Protein AF-A0A8J2AU62-F1 (afdb_monomer_lite)

Sequence (664 aa):
MSAASSRRFDARVGITEEVRNALPPIALAQTTLEFYASLVHYLVQKRDLESCPYFATPSRGTEMSTSTSSSSPSTGGAHQTRRHAQLHMFSLALVFRLWDKPHYRCGSFGEDLRVNLRNVAIPGTGVPLSIFCFSRYTAYFWLLILYPFTCLFSALAVVVTEYRLTFGAKPKNTTSTSNASSTSNSQSQKKTSQQEERRSRQKSSGRGKQQQQQQEETLAVAEEWKNAPQTWAAILRFVAERVAILYQKNLAAPDDWFSLWRLNCALATYHSYVTRSEEYKMENKWDFLVKCHENDVAITPCIGLGLLSGKKNGTRTSGESRTSSAPEAGALALDDDDDQSTSTRAAGGTPATRLYTSSRSAASTTGVVEQSRSEILSQLRMHTLVCKDANEEGGMGIHFFHNAAQGGDWILQEKLENATALTFLLPDPCPLSTFRVLTSSEGSYVSSPSGKSGAMKASSGGQSSSGEVSAEDKIQILTCVFRAGRKNAKTDHRSIFLNVNLDKSDKKNYGTITHGALNNHWYQLHGNVFSTEKEGALTSAGVFRQGFARKASGMGVHPDTNKNLVGCKIPELEEILSLSRRAHAVLCPEVPLVGWDVALVNGDVVGGQVVLGGNADEKPTPILLEANLSCNFFLGHFPRDYYLEFMRKSFVGLEAAETGKKLS

Structure (mmCIF, N/CA/C/O backbone):
data_AF-A0A8J2AU62-F1
#
_entry.id   AF-A0A8J2AU62-F1
#
loop_
_atom_site.group_PDB
_atom_site.id
_atom_site.type_symbol
_atom_site.label_atom_id
_atom_site.label_alt_id
_atom_site.label_comp_id
_atom_site.label_asym_id
_atom_site.label_entity_id
_atom_site.label_seq_id
_atom_site.pdbx_PDB_ins_code
_atom_site.Cartn_x
_atom_site.Cartn_y
_atom_site.Cartn_z
_atom_site.occupancy
_atom_site.B_iso_or_equiv
_atom_site.auth_seq_id
_atom_site.auth_comp_id
_atom_site.auth_asym_id
_atom_site.auth_atom_id
_atom_site.pdbx_PDB_model_num
ATOM 1 N N . MET A 1 1 ? 5.555 40.078 1.625 1.00 33.66 1 MET A N 1
ATOM 2 C CA . MET A 1 1 ? 5.680 38.810 0.867 1.00 33.66 1 MET A CA 1
ATOM 3 C C . MET A 1 1 ? 5.665 37.540 1.742 1.00 33.66 1 MET A C 1
ATOM 5 O O . MET A 1 1 ? 5.458 36.478 1.174 1.00 33.66 1 MET A O 1
ATOM 9 N N . SER A 1 2 ? 5.761 37.591 3.085 1.00 41.03 2 SER A N 1
ATOM 10 C CA . SER A 1 2 ? 5.753 36.376 3.941 1.00 41.03 2 SER A CA 1
ATOM 11 C C . SER A 1 2 ? 4.390 35.663 4.058 1.00 41.03 2 SER A C 1
ATOM 13 O O . SER A 1 2 ? 4.339 34.437 4.095 1.00 41.03 2 SER A O 1
ATOM 15 N N . ALA A 1 3 ? 3.270 36.395 4.016 1.00 35.81 3 ALA A N 1
ATOM 16 C CA . ALA A 1 3 ? 1.928 35.817 4.176 1.00 35.81 3 ALA A CA 1
ATOM 17 C C . ALA A 1 3 ? 1.453 34.939 2.999 1.00 35.81 3 ALA A C 1
ATOM 19 O O . ALA A 1 3 ? 0.483 34.202 3.147 1.00 35.81 3 ALA A O 1
ATOM 20 N N . ALA A 1 4 ? 2.085 35.027 1.823 1.00 34.59 4 ALA A N 1
ATOM 21 C CA . ALA A 1 4 ? 1.704 34.240 0.644 1.00 34.59 4 ALA A CA 1
ATOM 22 C C . ALA A 1 4 ? 2.423 32.879 0.579 1.00 34.59 4 ALA A C 1
ATOM 24 O O . ALA A 1 4 ? 1.854 31.921 0.060 1.00 34.59 4 ALA A O 1
ATOM 25 N N . SER A 1 5 ? 3.643 32.787 1.129 1.00 34.97 5 SER A N 1
ATOM 26 C CA . SER A 1 5 ? 4.421 31.539 1.183 1.00 34.97 5 SER A CA 1
ATOM 27 C C . SER A 1 5 ? 3.850 30.569 2.221 1.00 34.97 5 SER A C 1
ATOM 29 O O . SER A 1 5 ? 3.554 29.424 1.887 1.00 34.97 5 SER A O 1
ATOM 31 N N . SER A 1 6 ? 3.555 31.062 3.431 1.00 38.31 6 SER A N 1
ATOM 32 C CA . SER A 1 6 ? 2.916 30.274 4.499 1.00 38.31 6 SER A CA 1
ATOM 33 C C . SER A 1 6 ? 1.557 29.693 4.057 1.00 38.31 6 SER A C 1
ATOM 35 O O . SER A 1 6 ? 1.306 28.504 4.236 1.00 38.31 6 SER A O 1
ATOM 37 N N . ARG A 1 7 ? 0.744 30.448 3.296 1.00 42.09 7 ARG A N 1
ATOM 38 C CA . ARG A 1 7 ? -0.529 29.948 2.728 1.00 42.09 7 ARG A CA 1
ATOM 39 C C . ARG A 1 7 ? -0.380 28.725 1.810 1.00 42.09 7 ARG A C 1
ATOM 41 O O . ARG A 1 7 ? -1.322 27.941 1.715 1.00 42.09 7 ARG A O 1
ATOM 48 N N . ARG A 1 8 ? 0.754 28.548 1.114 1.00 41.97 8 ARG A N 1
ATOM 49 C CA . ARG A 1 8 ? 0.966 27.419 0.181 1.00 41.97 8 ARG A CA 1
ATOM 50 C C . ARG A 1 8 ? 1.360 26.119 0.879 1.00 41.97 8 ARG A C 1
ATOM 52 O O . ARG A 1 8 ? 1.030 25.055 0.358 1.00 41.97 8 ARG A O 1
ATOM 59 N N . PHE A 1 9 ? 2.066 26.197 2.004 1.00 40.25 9 PHE A N 1
ATOM 60 C CA . PHE A 1 9 ? 2.376 25.033 2.837 1.00 40.25 9 PHE A CA 1
ATOM 61 C C . PHE A 1 9 ? 1.119 24.582 3.598 1.00 40.25 9 PHE A C 1
ATOM 63 O O . PHE A 1 9 ? 0.737 23.413 3.551 1.00 40.25 9 PHE A O 1
ATOM 70 N N . ASP A 1 10 ? 0.391 25.544 4.168 1.00 43.66 10 ASP A N 1
ATOM 71 C CA . ASP A 1 10 ? -0.808 25.314 4.976 1.00 43.66 10 ASP A CA 1
ATOM 72 C C . ASP A 1 10 ? -1.971 24.673 4.208 1.00 43.66 10 ASP A C 1
ATOM 74 O O . ASP A 1 10 ? -2.640 23.771 4.717 1.00 43.66 10 ASP A O 1
ATOM 78 N N . ALA A 1 11 ? -2.199 25.102 2.960 1.00 44.97 11 ALA A N 1
ATOM 79 C CA . ALA A 1 11 ? -3.260 24.562 2.108 1.00 44.97 11 ALA A CA 1
ATOM 80 C C . ALA A 1 11 ? -3.083 23.063 1.796 1.00 44.97 11 ALA A C 1
ATOM 82 O O . ALA A 1 11 ? -4.046 22.399 1.422 1.00 44.97 11 ALA A O 1
ATOM 83 N N . ARG A 1 12 ? -1.867 22.520 1.954 1.00 44.97 12 ARG A N 1
ATOM 84 C CA . ARG A 1 12 ? -1.554 21.107 1.685 1.00 44.97 12 ARG A CA 1
ATOM 85 C C . ARG A 1 12 ? -1.645 20.217 2.907 1.00 44.97 12 ARG A C 1
ATOM 87 O O . ARG A 1 12 ? -1.965 19.041 2.773 1.00 44.97 12 ARG A O 1
ATOM 94 N N . VAL A 1 13 ? -1.341 20.764 4.081 1.00 46.31 13 VAL A N 1
ATOM 95 C CA . VAL A 1 13 ? -1.507 20.031 5.340 1.00 46.31 13 VAL A CA 1
ATOM 96 C C . VAL A 1 13 ? -2.987 20.005 5.743 1.00 46.31 13 VAL A C 1
ATOM 98 O O . VAL A 1 13 ? -3.386 19.163 6.536 1.00 46.31 13 VAL A O 1
ATOM 101 N N . GLY A 1 14 ? -3.830 20.844 5.124 1.00 51.75 14 GLY A N 1
ATOM 102 C CA . GLY A 1 14 ? -5.266 20.922 5.402 1.00 51.75 14 GLY A CA 1
ATOM 103 C C . GLY A 1 14 ? -5.534 21.373 6.832 1.00 51.75 14 GLY A C 1
ATOM 104 O O . GLY A 1 14 ? -6.452 20.875 7.480 1.00 51.75 14 GLY A O 1
ATOM 105 N N . ILE A 1 15 ? -4.695 22.292 7.315 1.00 54.19 15 ILE A N 1
ATOM 106 C CA . ILE A 1 15 ? -4.815 22.905 8.634 1.00 54.19 15 ILE A CA 1
ATOM 107 C C . ILE A 1 15 ? -6.189 23.574 8.700 1.00 54.19 15 ILE A C 1
ATOM 109 O O . ILE A 1 15 ? -6.535 24.376 7.827 1.00 54.19 15 ILE A O 1
ATOM 113 N N . THR A 1 16 ? -6.979 23.248 9.720 1.00 58.06 16 THR A N 1
ATOM 114 C CA . THR A 1 16 ? -8.206 23.996 9.998 1.00 58.06 16 THR A CA 1
ATOM 115 C C . THR A 1 16 ? -7.808 25.423 10.375 1.00 58.06 16 THR A C 1
ATOM 117 O O . THR A 1 16 ? -6.852 25.618 11.121 1.00 58.06 16 THR A O 1
ATOM 120 N N . GLU A 1 17 ? -8.503 26.450 9.874 1.00 62.81 17 GLU A N 1
ATOM 121 C CA . GLU A 1 17 ? -8.190 27.845 10.250 1.00 62.81 17 GLU A CA 1
ATOM 122 C C . GLU A 1 17 ? -8.147 28.049 11.776 1.00 62.81 17 GLU A C 1
ATOM 124 O O . GLU A 1 17 ? -7.410 28.893 12.278 1.00 62.81 17 GLU A O 1
ATOM 129 N N . GLU A 1 18 ? -8.866 27.206 12.514 1.00 61.31 18 GLU A N 1
ATOM 130 C CA . GLU A 1 18 ? -8.850 27.091 13.972 1.00 61.31 18 GLU A CA 1
ATOM 131 C C . GLU A 1 18 ? -7.447 26.827 14.544 1.00 61.31 18 GLU A C 1
ATOM 133 O O . GLU A 1 18 ? -7.018 27.546 15.444 1.00 61.31 18 GLU A O 1
ATOM 138 N N . VAL A 1 19 ? -6.689 25.869 13.993 1.00 59.75 19 VAL A N 1
ATOM 139 C CA . VAL A 1 19 ? -5.316 25.564 14.443 1.00 59.75 19 VAL A CA 1
ATOM 140 C C . VAL A 1 19 ? -4.361 26.715 14.137 1.00 59.75 19 VAL A C 1
ATOM 142 O O . VAL A 1 19 ? -3.471 27.002 14.933 1.00 59.75 19 VAL A O 1
ATOM 145 N N . ARG A 1 20 ? -4.569 27.415 13.015 1.00 61.88 20 ARG A N 1
ATOM 146 C CA . ARG A 1 20 ? -3.772 28.597 12.652 1.00 61.88 20 ARG A CA 1
ATOM 147 C C . ARG A 1 20 ? -3.997 29.758 13.625 1.00 61.88 20 ARG A C 1
ATOM 149 O O . ARG A 1 20 ? -3.065 30.499 13.922 1.00 61.88 20 ARG A O 1
ATOM 156 N N . ASN A 1 21 ? -5.233 29.936 14.083 1.00 72.50 21 ASN A N 1
ATOM 157 C CA . ASN A 1 21 ? -5.606 31.045 14.959 1.00 72.50 21 ASN A CA 1
ATOM 158 C C . ASN A 1 21 ? -5.282 30.767 16.437 1.00 72.50 21 ASN A C 1
ATOM 160 O O . ASN A 1 21 ? -5.193 31.703 17.233 1.00 72.50 21 ASN A O 1
ATOM 164 N N . ALA A 1 22 ? -5.085 29.500 16.807 1.00 73.50 22 ALA A N 1
ATOM 165 C CA . ALA A 1 22 ? -4.702 29.095 18.151 1.00 73.50 22 ALA A CA 1
ATOM 166 C C . ALA A 1 22 ? -3.207 29.329 18.432 1.00 73.50 22 ALA A C 1
ATOM 168 O O . ALA A 1 22 ? -2.349 29.259 17.552 1.00 73.50 22 ALA A O 1
ATOM 169 N N . LEU A 1 23 ? -2.865 29.553 19.705 1.00 84.75 23 LEU A N 1
ATOM 170 C CA . LEU A 1 23 ? -1.466 29.503 20.134 1.00 84.75 23 LEU A CA 1
ATOM 171 C C . LEU A 1 23 ? -0.933 28.065 19.974 1.00 84.75 23 LEU A C 1
ATOM 173 O O . LEU A 1 23 ? -1.666 27.124 20.279 1.00 84.75 23 LEU A O 1
ATOM 177 N N . PRO A 1 24 ? 0.338 27.850 19.587 1.00 86.56 24 PRO A N 1
ATOM 178 C CA . PRO A 1 24 ? 0.847 26.507 19.290 1.00 86.56 24 PRO A CA 1
ATOM 179 C C . PRO A 1 24 ? 0.650 25.454 20.395 1.00 86.56 24 PRO A C 1
ATOM 181 O O . PRO A 1 24 ? 0.273 24.329 20.068 1.00 86.56 24 PRO A O 1
ATOM 184 N N . PRO A 1 25 ? 0.821 25.771 21.699 1.00 88.19 25 PRO A N 1
ATOM 185 C CA . PRO A 1 25 ? 0.519 24.813 22.764 1.00 88.19 25 PRO A CA 1
ATOM 186 C C . PRO A 1 25 ? -0.960 24.411 22.806 1.00 88.19 25 PRO A C 1
ATOM 188 O O . PRO A 1 25 ? -1.273 23.254 23.077 1.00 88.19 25 PRO A O 1
ATOM 191 N N . ILE A 1 26 ? -1.862 25.350 22.501 1.00 88.69 26 ILE A N 1
ATOM 192 C CA . ILE A 1 26 ? -3.306 25.101 22.426 1.00 88.69 26 ILE A CA 1
ATOM 193 C C . ILE A 1 26 ? -3.599 24.194 21.231 1.00 88.69 26 ILE A C 1
ATOM 195 O O . ILE A 1 26 ? -4.277 23.191 21.402 1.00 88.69 26 ILE A O 1
ATOM 199 N N . ALA A 1 27 ? -3.023 24.472 20.059 1.00 86.81 27 ALA A N 1
ATOM 200 C CA . ALA A 1 27 ? -3.180 23.632 18.871 1.00 86.81 27 ALA A CA 1
ATOM 201 C C . ALA A 1 27 ? -2.702 22.181 19.088 1.00 86.81 27 ALA A C 1
ATOM 203 O O . ALA A 1 27 ? -3.392 21.231 18.705 1.00 86.81 27 ALA A O 1
ATOM 204 N N . LEU A 1 28 ? -1.543 21.996 19.734 1.00 91.00 28 LEU A N 1
ATOM 205 C CA . LEU A 1 28 ? -1.013 20.676 20.102 1.00 91.00 28 LEU A CA 1
ATOM 206 C C . LEU A 1 28 ? -1.954 19.936 21.061 1.00 91.00 28 LEU A C 1
ATOM 208 O O . LEU A 1 28 ? -2.262 18.760 20.846 1.00 91.00 28 LEU A O 1
ATOM 212 N N . ALA A 1 29 ? -2.422 20.622 22.108 1.00 93.31 29 ALA A N 1
ATOM 213 C CA . ALA A 1 29 ? -3.350 20.055 23.080 1.00 93.31 29 ALA A CA 1
ATOM 214 C C . ALA A 1 29 ? -4.685 19.684 22.422 1.00 93.31 29 ALA A C 1
ATOM 216 O O . ALA A 1 29 ? -5.168 18.574 22.615 1.00 93.31 29 ALA A O 1
ATOM 217 N N . GLN A 1 30 ? -5.236 20.567 21.592 1.00 90.94 30 GLN A N 1
ATOM 218 C CA . GLN A 1 30 ? -6.506 20.372 20.897 1.00 90.94 30 GLN A CA 1
ATOM 219 C C . GLN A 1 30 ? -6.442 19.182 19.933 1.00 90.94 3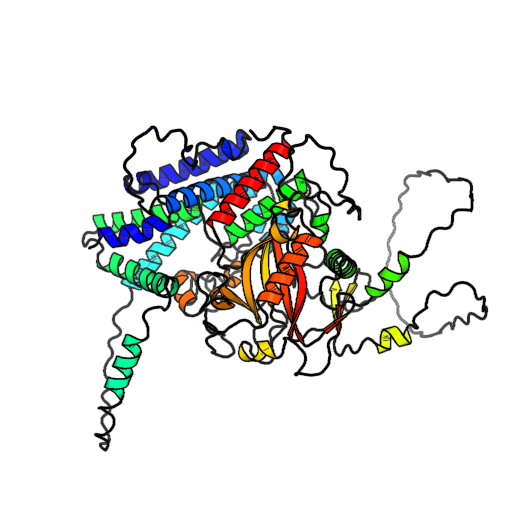0 GLN A C 1
ATOM 221 O O . GLN A 1 30 ? -7.275 18.287 20.020 1.00 90.94 30 GLN A O 1
ATOM 226 N N . THR A 1 31 ? -5.383 19.087 19.124 1.00 91.25 31 THR A N 1
ATOM 227 C CA . THR A 1 31 ? -5.125 17.923 18.256 1.00 91.25 31 THR A CA 1
ATOM 228 C C . THR A 1 31 ? -5.048 16.622 19.062 1.00 91.25 31 THR A C 1
ATOM 230 O O . THR A 1 31 ? -5.617 15.603 18.678 1.00 91.25 31 THR A O 1
ATOM 233 N N . THR A 1 32 ? -4.344 16.646 20.196 1.00 95.38 32 THR A N 1
ATOM 234 C CA . THR A 1 32 ? -4.181 15.471 21.066 1.00 95.38 32 THR A CA 1
ATOM 235 C C . THR A 1 32 ? -5.508 15.061 21.710 1.00 95.38 32 THR A C 1
ATOM 237 O O . THR A 1 32 ? -5.815 13.874 21.807 1.00 95.38 32 THR A O 1
ATOM 240 N N . LEU A 1 33 ? -6.317 16.036 22.129 1.00 95.38 33 LEU A N 1
ATOM 241 C CA . LEU A 1 33 ? -7.649 15.800 22.679 1.00 95.38 33 LEU A CA 1
ATOM 242 C C . LEU A 1 33 ? -8.589 15.214 21.624 1.00 95.38 33 LEU A C 1
ATOM 244 O O . LEU A 1 33 ? -9.264 14.235 21.918 1.00 95.38 33 LEU A O 1
ATOM 248 N N . GLU A 1 34 ? -8.601 15.747 20.401 1.00 94.31 34 GLU A N 1
ATOM 249 C CA . GLU A 1 34 ? -9.397 15.203 19.292 1.00 94.31 34 GLU A CA 1
ATOM 250 C C . GLU A 1 34 ? -8.967 13.777 18.925 1.00 94.31 34 GLU A C 1
ATOM 252 O O . GLU A 1 34 ? -9.819 12.911 18.721 1.00 94.31 34 GLU A O 1
ATOM 257 N N . PHE A 1 35 ? -7.657 13.502 18.918 1.00 95.94 35 PHE A N 1
ATOM 258 C CA . PHE A 1 35 ? -7.115 12.155 18.744 1.00 95.94 35 PHE A CA 1
ATOM 259 C C . PHE A 1 35 ? -7.700 11.188 19.784 1.00 95.94 35 PHE A C 1
ATOM 261 O O . PHE A 1 35 ? -8.355 10.213 19.414 1.00 95.94 35 PHE A O 1
ATOM 268 N N . TYR A 1 36 ? -7.560 11.477 21.081 1.00 97.31 36 TYR A N 1
ATOM 269 C CA . TYR A 1 36 ? -8.096 10.591 22.120 1.00 97.31 36 TYR A CA 1
ATOM 270 C C . TYR A 1 36 ? -9.621 10.514 22.109 1.00 97.31 36 TYR A C 1
ATOM 272 O O . TYR A 1 36 ? -10.172 9.435 22.309 1.00 97.31 36 TYR A O 1
ATOM 280 N N . ALA A 1 37 ? -10.313 11.622 21.853 1.00 95.94 37 ALA A N 1
ATOM 281 C CA . ALA A 1 37 ? -11.767 11.641 21.805 1.00 95.94 37 ALA A CA 1
ATOM 282 C C . ALA A 1 37 ? -12.304 10.777 20.651 1.00 95.94 37 ALA A C 1
ATOM 284 O O . ALA A 1 37 ? -13.249 10.011 20.848 1.00 95.94 37 ALA A O 1
ATOM 285 N N . SER A 1 38 ? -11.646 10.807 19.487 1.00 95.62 38 SER A N 1
ATOM 286 C CA . SER A 1 38 ? -11.962 9.914 18.368 1.00 95.62 38 SER A CA 1
ATOM 287 C C . SER A 1 38 ? -11.672 8.443 18.695 1.00 95.62 38 SER A C 1
ATOM 289 O O . SER A 1 38 ? -12.499 7.574 18.417 1.00 95.62 38 SER A O 1
ATOM 291 N N . LEU A 1 39 ? -10.558 8.143 19.374 1.00 95.56 39 LEU A N 1
ATOM 292 C CA . LEU A 1 39 ? -10.260 6.783 19.824 1.00 95.56 39 LEU A CA 1
ATOM 293 C C . LEU A 1 39 ? -11.294 6.277 20.831 1.00 95.56 39 LEU A C 1
ATOM 295 O O . LEU A 1 39 ? -11.734 5.139 20.715 1.00 95.56 39 LEU A O 1
ATOM 299 N N . VAL A 1 40 ? -11.726 7.104 21.785 1.00 96.00 40 VAL A N 1
ATOM 300 C CA . VAL A 1 40 ? -12.793 6.754 22.737 1.00 96.00 40 VAL A CA 1
ATOM 301 C C . VAL A 1 40 ? -14.111 6.496 22.003 1.00 96.00 40 VAL A C 1
ATOM 303 O O . VAL A 1 40 ? -14.786 5.506 22.298 1.00 96.00 40 VAL A O 1
ATOM 306 N N . HIS A 1 41 ? -14.465 7.329 21.020 1.00 94.62 41 HIS A N 1
ATOM 307 C CA . HIS A 1 41 ? -15.659 7.146 20.186 1.00 94.62 41 HIS A CA 1
ATOM 308 C C . HIS A 1 41 ? -15.674 5.769 19.504 1.00 94.62 41 HIS A C 1
ATOM 310 O O . HIS A 1 41 ? -16.656 5.033 19.606 1.00 94.62 41 HIS A O 1
ATOM 316 N N . TYR A 1 42 ? -14.567 5.363 18.883 1.00 94.81 42 TYR A N 1
ATOM 317 C CA . TYR A 1 42 ? -14.509 4.084 18.171 1.00 94.81 42 TYR A CA 1
ATOM 318 C C . TYR A 1 42 ? -14.263 2.874 19.085 1.00 94.81 42 TYR A C 1
ATOM 320 O O . TYR A 1 42 ? -14.954 1.864 18.971 1.00 94.81 42 TYR A O 1
ATOM 328 N N . LEU A 1 43 ? -13.295 2.946 20.004 1.00 91.88 43 LEU A N 1
ATOM 329 C CA . LEU A 1 43 ? -12.880 1.807 20.835 1.00 91.88 43 LEU A CA 1
ATOM 330 C C . LEU A 1 43 ? -13.838 1.537 21.996 1.00 91.88 43 LEU A C 1
ATOM 332 O O . LEU A 1 43 ? -14.122 0.379 22.301 1.00 91.88 43 LEU A O 1
ATOM 336 N N . VAL A 1 44 ? -14.318 2.594 22.659 1.00 90.38 44 VAL A N 1
ATOM 337 C CA . VAL A 1 44 ? -15.123 2.470 23.884 1.00 90.38 44 VAL A CA 1
ATOM 338 C C . VAL A 1 44 ? -16.607 2.503 23.552 1.00 90.38 44 VAL A C 1
ATOM 340 O O . VAL A 1 44 ? -17.348 1.623 23.983 1.00 90.38 44 VAL A O 1
ATOM 343 N N . GLN A 1 45 ? -17.045 3.480 22.752 1.00 87.38 45 GLN A N 1
ATOM 344 C CA . GLN A 1 45 ? -18.465 3.608 22.407 1.00 87.38 45 GLN A CA 1
ATOM 345 C C . GLN A 1 45 ? -18.890 2.677 21.263 1.00 87.38 45 GLN A C 1
ATOM 347 O O . GLN A 1 45 ? -20.090 2.503 21.054 1.00 87.38 45 GLN A O 1
ATOM 352 N N . LYS A 1 46 ? -17.930 2.065 20.547 1.00 85.81 46 LYS A N 1
ATOM 353 C CA . LYS A 1 46 ? -18.166 1.148 19.414 1.00 85.81 46 LYS A CA 1
ATOM 354 C C . LYS A 1 46 ? -19.079 1.753 18.344 1.00 85.81 46 LYS A C 1
ATOM 356 O O . LYS A 1 46 ? -19.948 1.073 17.799 1.00 85.81 46 LYS A O 1
ATOM 361 N N . ARG A 1 47 ? -18.910 3.050 18.094 1.00 87.88 47 ARG A N 1
ATOM 362 C CA . ARG A 1 47 ? -19.687 3.789 17.101 1.00 87.88 47 ARG A CA 1
ATOM 363 C C . ARG A 1 47 ? -19.077 3.664 15.708 1.00 87.88 47 ARG A C 1
ATOM 365 O O . ARG A 1 47 ? -17.908 3.311 15.571 1.00 87.88 47 ARG A O 1
ATOM 372 N N . ASP A 1 48 ? -19.909 3.931 14.708 1.00 91.19 48 ASP A N 1
ATOM 373 C CA . ASP A 1 48 ? -19.547 3.828 13.295 1.00 91.19 48 ASP A CA 1
ATOM 374 C C . ASP A 1 48 ? -18.674 4.999 12.815 1.00 91.19 48 ASP A C 1
ATOM 376 O O . ASP A 1 48 ? -18.570 6.038 13.484 1.00 91.19 48 ASP A O 1
ATOM 380 N N . LEU A 1 49 ? -18.033 4.816 11.655 1.00 93.12 49 LEU A N 1
ATOM 381 C CA . LEU A 1 49 ? -17.156 5.802 11.022 1.00 93.12 49 LEU A CA 1
ATOM 382 C C . LEU A 1 49 ? -17.857 7.158 10.852 1.00 93.12 49 LEU A C 1
ATOM 384 O O . LEU A 1 49 ? -17.282 8.194 11.188 1.00 93.12 49 LEU A O 1
ATOM 388 N N . GLU A 1 50 ? -19.092 7.165 10.344 1.00 91.12 50 GLU A N 1
ATOM 389 C CA . GLU A 1 50 ? -19.809 8.394 9.971 1.00 91.12 50 GLU A CA 1
ATOM 390 C C . GLU A 1 50 ? -20.350 9.185 11.166 1.00 91.12 50 GLU A C 1
ATOM 392 O O . GLU A 1 50 ? -20.450 10.408 11.079 1.00 91.12 50 GLU A O 1
ATOM 397 N N . SER A 1 51 ? -20.641 8.541 12.299 1.00 91.44 51 SER A N 1
ATOM 398 C CA . SER A 1 51 ? -21.119 9.247 13.496 1.00 91.44 51 SER A CA 1
ATOM 399 C C . SER A 1 51 ? -20.023 9.959 14.290 1.00 91.44 51 SER A C 1
ATOM 401 O O . SER A 1 51 ? -20.343 10.643 15.265 1.00 91.44 51 SER A O 1
ATOM 403 N N . CYS A 1 52 ? -18.744 9.796 13.935 1.00 90.69 52 CYS A N 1
ATOM 404 C CA . CYS A 1 52 ? -17.647 10.460 14.635 1.00 90.69 52 CYS A CA 1
ATOM 405 C C . CYS A 1 52 ? -17.693 11.976 14.402 1.00 90.69 52 CYS A C 1
ATOM 407 O O . CYS A 1 52 ? -17.481 12.414 13.273 1.00 90.69 52 CYS A O 1
ATOM 409 N N . PRO A 1 53 ? -17.910 12.801 15.448 1.00 89.69 53 PRO A N 1
ATOM 410 C CA . PRO A 1 53 ? -17.960 14.254 15.288 1.00 89.69 53 PRO A CA 1
ATOM 411 C C . PRO A 1 53 ? -16.564 14.861 15.084 1.00 89.69 53 PRO A C 1
ATOM 413 O O . PRO A 1 53 ? -16.429 15.977 14.587 1.00 89.69 53 PRO A O 1
ATOM 416 N N . TYR A 1 54 ? -15.514 14.133 15.470 1.00 88.25 54 TYR A N 1
ATOM 417 C CA . TYR A 1 54 ? -14.128 14.575 15.366 1.00 88.25 54 TYR A CA 1
ATOM 418 C C . TYR A 1 54 ? -13.615 14.376 13.947 1.00 88.25 54 TYR A C 1
ATOM 420 O O . TYR A 1 54 ? -13.823 13.320 13.346 1.00 88.25 54 TYR A O 1
ATOM 428 N N . PHE A 1 55 ? -12.941 15.398 13.418 1.00 83.69 55 PHE A N 1
ATOM 429 C CA . PHE A 1 55 ? -12.443 15.435 12.040 1.00 83.69 55 PHE A CA 1
ATOM 430 C C . PHE A 1 55 ? -13.527 15.253 10.962 1.00 83.69 55 PHE A C 1
ATOM 432 O O . PHE A 1 55 ? -13.199 15.034 9.797 1.00 83.69 55 PHE A O 1
ATOM 439 N N . ALA A 1 56 ? -14.810 15.374 11.318 1.00 74.19 56 ALA A N 1
ATOM 440 C CA . ALA A 1 56 ? -15.905 15.210 10.378 1.00 74.19 56 ALA A CA 1
ATOM 441 C C . ALA A 1 56 ? -15.883 16.293 9.290 1.00 74.19 56 ALA A C 1
ATOM 443 O O . ALA A 1 56 ? -15.555 17.470 9.507 1.00 74.19 56 ALA A O 1
ATOM 444 N N . THR A 1 57 ? -16.274 15.883 8.088 1.00 69.81 57 THR A N 1
ATOM 445 C CA . THR A 1 57 ? -16.586 16.822 7.011 1.00 69.81 57 THR A CA 1
ATOM 446 C C . THR A 1 57 ? -17.912 17.496 7.375 1.00 69.81 57 THR A C 1
ATOM 448 O O . THR A 1 57 ? -18.857 16.769 7.674 1.00 69.81 57 THR A O 1
ATOM 451 N N . PRO A 1 58 ? -18.024 18.838 7.373 1.00 64.19 58 PRO A N 1
ATOM 452 C CA . PRO A 1 58 ? -19.309 19.493 7.591 1.00 64.19 58 PRO A CA 1
ATOM 453 C C . PRO A 1 58 ? -20.340 18.930 6.612 1.00 64.19 58 PRO A C 1
ATOM 455 O O . PRO A 1 58 ? -20.087 18.879 5.404 1.00 64.19 58 PRO A O 1
ATOM 458 N N . SER A 1 59 ? -21.477 18.467 7.127 1.00 57.78 59 SER A N 1
ATOM 459 C CA . SER A 1 59 ? -22.570 17.976 6.296 1.00 57.78 59 SER A CA 1
ATOM 460 C C . SER A 1 59 ? -22.993 19.089 5.342 1.00 57.78 59 SER A C 1
ATOM 462 O O . SER A 1 59 ? -23.289 20.203 5.772 1.00 57.78 59 SER A O 1
ATOM 464 N N . ARG A 1 60 ? -23.059 18.781 4.043 1.00 54.47 60 ARG A N 1
ATOM 465 C CA . ARG A 1 60 ? -23.393 19.725 2.956 1.00 54.47 60 ARG A CA 1
ATOM 466 C C . ARG A 1 60 ? -24.736 20.463 3.148 1.00 54.47 60 ARG A C 1
ATOM 468 O O . ARG A 1 60 ? -25.021 21.393 2.410 1.00 54.47 60 ARG A O 1
ATOM 475 N N . GLY A 1 61 ? -25.554 20.043 4.118 1.00 48.97 61 GLY A N 1
ATOM 476 C CA . GLY A 1 61 ? -26.848 20.632 4.469 1.00 48.97 61 GLY A CA 1
ATOM 477 C C . GLY A 1 61 ? -26.815 21.795 5.470 1.00 48.97 61 GLY A C 1
ATOM 478 O O . GLY A 1 61 ? -27.859 22.399 5.683 1.00 48.97 61 GLY A O 1
ATOM 479 N N . THR A 1 62 ? -25.667 22.135 6.070 1.00 47.81 62 THR A N 1
ATOM 480 C CA . THR A 1 62 ? -25.578 23.271 7.018 1.00 47.81 62 THR A CA 1
ATOM 481 C C . THR A 1 62 ? -25.112 24.576 6.351 1.00 47.81 62 THR A C 1
ATOM 483 O O . THR A 1 62 ? -25.157 25.636 6.970 1.00 47.81 62 THR A O 1
ATOM 486 N N . GLU A 1 63 ? -24.719 24.545 5.072 1.00 46.50 63 GLU A N 1
ATOM 487 C CA . GLU A 1 63 ? -24.477 25.758 4.277 1.00 46.50 63 GLU A CA 1
ATOM 488 C C . GLU A 1 63 ? -25.814 26.326 3.777 1.00 46.50 63 GLU A C 1
ATOM 490 O O . GLU A 1 63 ? -26.216 26.172 2.623 1.00 46.50 63 GLU A O 1
ATOM 495 N N . MET A 1 64 ? -26.544 26.966 4.690 1.00 43.38 64 MET A N 1
ATOM 496 C CA . MET A 1 64 ? -27.755 27.710 4.369 1.00 43.38 64 MET A CA 1
ATOM 497 C C . MET A 1 64 ? -27.380 28.950 3.539 1.00 43.38 64 MET A C 1
ATOM 499 O O . MET A 1 64 ? -26.887 29.945 4.062 1.00 43.38 64 MET A O 1
ATOM 503 N N . SER A 1 65 ? -27.612 28.866 2.227 1.00 40.56 65 SER A N 1
ATOM 504 C CA . SER A 1 65 ? -28.031 29.977 1.359 1.00 40.56 65 SER A CA 1
ATOM 505 C C . SER A 1 65 ? -27.327 31.331 1.554 1.00 40.56 65 SER A C 1
ATOM 507 O O . SER A 1 65 ? -27.973 32.336 1.848 1.00 40.56 65 SER A O 1
ATOM 509 N N . THR A 1 66 ? -26.026 31.406 1.283 1.00 41.94 66 THR A N 1
ATOM 510 C CA . THR A 1 66 ? -25.401 32.653 0.816 1.00 41.94 66 THR A CA 1
ATOM 511 C C . THR A 1 66 ? -24.804 32.407 -0.562 1.00 41.94 66 THR A C 1
ATOM 513 O O . THR A 1 66 ? -23.647 32.048 -0.747 1.00 41.94 66 THR A O 1
ATOM 516 N N . SER A 1 67 ? -25.663 32.549 -1.571 1.00 40.09 67 SER A N 1
ATOM 517 C CA . SER A 1 67 ? -25.298 32.498 -2.980 1.00 40.09 67 SER A CA 1
ATOM 518 C C . SER A 1 67 ? -24.428 33.703 -3.346 1.00 40.09 67 SER A C 1
ATOM 520 O O . SER A 1 67 ? -24.927 34.722 -3.822 1.00 40.09 67 SER A O 1
ATOM 522 N N . THR A 1 68 ? -23.120 33.589 -3.156 1.00 41.34 68 THR A N 1
ATOM 523 C CA . THR A 1 68 ? -22.139 34.407 -3.870 1.00 41.34 68 THR A CA 1
ATOM 524 C C . THR A 1 68 ? -21.224 33.482 -4.654 1.00 41.34 68 THR A C 1
ATOM 526 O O . THR A 1 68 ? -20.371 32.776 -4.126 1.00 41.34 68 THR A O 1
ATOM 529 N N . SER A 1 69 ? -21.456 33.465 -5.963 1.00 40.75 69 SER A N 1
ATOM 530 C CA . SER A 1 69 ? -20.696 32.734 -6.967 1.00 40.75 69 SER A CA 1
ATOM 531 C C . SER A 1 69 ? -19.265 33.273 -7.065 1.00 40.75 69 SER A C 1
ATOM 533 O O . SER A 1 69 ? -18.961 34.115 -7.909 1.00 40.75 69 SER A O 1
ATOM 535 N N . SER A 1 70 ? -18.368 32.790 -6.213 1.00 38.91 70 SER A N 1
ATOM 536 C CA . SER A 1 70 ? -16.929 32.865 -6.455 1.00 38.91 70 SER A CA 1
ATOM 537 C C . SER A 1 70 ? -16.315 31.490 -6.201 1.00 38.91 70 SER A C 1
ATOM 539 O O . SER A 1 70 ? -16.100 31.044 -5.076 1.00 38.91 70 SER A O 1
ATOM 541 N N . SER A 1 71 ? -16.070 30.772 -7.296 1.00 38.50 71 SER A N 1
ATOM 542 C CA . SER A 1 71 ? -15.372 29.490 -7.317 1.00 38.50 71 SER A CA 1
ATOM 543 C C . SER A 1 71 ? -13.933 29.683 -6.832 1.00 38.50 71 SER A C 1
ATOM 545 O O . SER A 1 71 ? -13.023 29.939 -7.621 1.00 38.50 71 SER A O 1
ATOM 547 N N . SER A 1 72 ? -13.742 29.598 -5.519 1.00 40.59 72 SER A N 1
ATOM 548 C CA . SER A 1 72 ? -12.439 29.632 -4.865 1.00 40.59 72 SER A CA 1
ATOM 549 C C . SER A 1 72 ? -11.891 28.198 -4.798 1.00 40.59 72 SER A C 1
ATOM 551 O O . SER A 1 72 ? -12.480 27.366 -4.112 1.00 40.59 72 SER A O 1
ATOM 553 N N . PRO A 1 73 ? -10.777 27.863 -5.475 1.00 44.62 73 PRO A N 1
ATOM 554 C CA . PRO A 1 73 ? -10.262 26.490 -5.564 1.00 44.62 73 PRO A CA 1
ATOM 555 C C . PRO A 1 73 ? -9.614 25.940 -4.271 1.00 44.62 73 PRO A C 1
ATOM 557 O O . PRO A 1 73 ? -8.920 24.929 -4.318 1.00 44.62 73 PRO A O 1
ATOM 560 N N . SER A 1 74 ? -9.803 26.577 -3.109 1.00 49.88 74 SER A N 1
ATOM 561 C CA . SER A 1 74 ? -9.077 26.259 -1.867 1.00 49.88 74 SER A CA 1
ATOM 562 C C . SER A 1 74 ? -9.797 25.322 -0.889 1.00 49.88 74 SER A C 1
ATOM 564 O O . SER A 1 74 ? -9.162 24.852 0.052 1.00 49.88 74 SER A O 1
ATOM 566 N N . THR A 1 75 ? -11.086 25.022 -1.069 1.00 55.28 75 THR A N 1
ATOM 567 C CA . THR A 1 75 ? -11.861 24.218 -0.097 1.00 55.28 75 THR A CA 1
ATOM 568 C C . THR A 1 75 ? -11.602 22.711 -0.196 1.00 55.28 75 THR A C 1
ATOM 570 O O . THR A 1 75 ? -11.708 22.002 0.804 1.00 55.28 75 THR A O 1
ATOM 573 N N . GLY A 1 76 ? -11.183 22.207 -1.363 1.00 64.00 76 GLY A N 1
ATOM 574 C CA . GLY A 1 76 ? -10.971 20.769 -1.586 1.00 64.00 76 GLY A CA 1
ATOM 575 C C . GLY A 1 76 ? -9.907 20.138 -0.676 1.00 64.00 76 GLY A C 1
ATOM 576 O O . GLY A 1 76 ? -10.113 19.042 -0.157 1.00 64.00 76 GLY A O 1
ATOM 577 N N . GLY A 1 77 ? -8.803 20.848 -0.412 1.00 71.94 77 GLY A N 1
ATOM 578 C CA . GLY A 1 77 ? -7.687 20.320 0.386 1.00 71.94 77 GLY A CA 1
ATOM 579 C C . GLY A 1 77 ? -8.037 20.078 1.858 1.00 71.94 77 GLY A C 1
ATOM 580 O O . GLY A 1 77 ? -7.684 19.042 2.419 1.00 71.94 77 GLY A O 1
ATOM 581 N N . ALA A 1 78 ? -8.790 20.990 2.481 1.00 74.12 78 ALA A N 1
ATOM 582 C CA . ALA A 1 78 ? -9.199 20.848 3.880 1.00 74.12 78 ALA A CA 1
ATOM 583 C C . ALA A 1 78 ? -10.171 19.671 4.079 1.00 74.12 78 ALA A C 1
ATOM 585 O O . ALA A 1 78 ? -10.031 18.900 5.031 1.00 74.12 78 ALA A O 1
ATOM 586 N N . HIS A 1 79 ? -11.119 19.488 3.152 1.00 80.69 79 HIS A N 1
ATOM 587 C CA . HIS A 1 79 ? -12.025 18.337 3.168 1.00 80.69 79 HIS A CA 1
ATOM 588 C C . HIS A 1 79 ? -11.272 17.010 3.009 1.00 80.69 79 HIS A C 1
ATOM 590 O O . HIS A 1 79 ? -11.563 16.055 3.731 1.00 80.69 79 HIS A O 1
ATOM 596 N N . GLN A 1 80 ? -10.277 16.957 2.117 1.00 82.75 80 GLN A N 1
ATOM 597 C CA . GLN A 1 80 ? -9.438 15.772 1.933 1.00 82.75 80 GLN A CA 1
ATOM 598 C C . GLN A 1 80 ? -8.694 15.398 3.226 1.00 82.75 80 GLN A C 1
ATOM 600 O O . GLN A 1 80 ? -8.738 14.238 3.639 1.00 82.75 80 GLN A O 1
ATOM 605 N N . THR A 1 81 ? -8.044 16.361 3.890 1.00 84.31 81 THR A N 1
ATOM 606 C CA . THR A 1 81 ? -7.311 16.110 5.144 1.00 84.31 81 THR A CA 1
ATOM 607 C C . THR A 1 81 ? -8.231 15.625 6.258 1.00 84.31 81 THR A C 1
ATOM 609 O O . THR A 1 81 ? -7.888 14.671 6.952 1.00 84.31 81 THR A O 1
ATOM 612 N N . ARG A 1 82 ? -9.410 16.234 6.421 1.00 87.06 82 ARG A N 1
ATOM 613 C CA . ARG A 1 82 ? -10.389 15.819 7.438 1.00 87.06 82 ARG A CA 1
ATOM 614 C C . ARG A 1 82 ? -10.863 14.381 7.225 1.00 87.06 82 ARG A C 1
ATOM 616 O O . ARG A 1 82 ? -10.784 13.568 8.143 1.00 87.06 82 ARG A O 1
ATOM 623 N N . ARG A 1 83 ? -11.236 14.031 5.988 1.00 90.44 83 ARG A N 1
ATOM 624 C CA . ARG A 1 83 ? -11.589 12.649 5.619 1.00 90.44 83 ARG A CA 1
ATOM 625 C C . ARG A 1 83 ? -10.440 11.685 5.902 1.00 90.44 83 ARG A C 1
ATOM 627 O O . ARG A 1 83 ? -10.662 10.604 6.440 1.00 90.44 83 ARG A O 1
ATOM 634 N N . HIS A 1 84 ? -9.215 12.076 5.558 1.00 92.44 84 HIS A N 1
ATOM 635 C CA . HIS A 1 84 ? -8.039 11.265 5.839 1.00 92.44 84 HIS A CA 1
ATOM 636 C C . HIS A 1 84 ? -7.865 11.020 7.339 1.00 92.44 84 HIS A C 1
ATOM 638 O O . HIS A 1 84 ? -7.647 9.877 7.735 1.00 92.44 84 HIS A O 1
ATOM 644 N N . ALA A 1 85 ? -8.026 12.058 8.163 1.00 93.19 85 ALA A N 1
ATOM 645 C CA . ALA A 1 85 ? -7.913 11.929 9.606 1.00 93.19 85 ALA A CA 1
ATOM 646 C C . ALA A 1 85 ? -8.968 10.995 10.196 1.00 93.19 85 ALA A C 1
ATOM 648 O O . ALA A 1 85 ? -8.644 10.099 10.973 1.00 93.19 85 ALA A O 1
ATOM 649 N N . GLN A 1 86 ? -10.217 11.135 9.757 1.00 93.94 86 GLN A N 1
ATOM 650 C CA . GLN A 1 86 ? -11.313 10.274 10.191 1.00 93.94 86 GLN A CA 1
ATOM 651 C C . GLN A 1 86 ? -11.046 8.794 9.858 1.00 93.94 86 GLN A C 1
ATOM 653 O O . GLN A 1 86 ? -11.164 7.936 10.731 1.00 93.94 86 GLN A O 1
ATOM 658 N N . LEU A 1 87 ? -10.607 8.496 8.628 1.00 96.06 87 LEU A N 1
ATOM 659 C CA . LEU A 1 87 ? -10.236 7.141 8.192 1.00 96.06 87 LEU A CA 1
ATOM 660 C C . LEU A 1 87 ? -9.026 6.591 8.946 1.00 96.06 87 LEU A C 1
ATOM 662 O O . LEU A 1 87 ? -8.980 5.409 9.302 1.00 96.06 87 LEU A O 1
ATOM 666 N N . HIS A 1 88 ? -8.031 7.441 9.189 1.00 95.62 88 HIS A N 1
ATOM 667 C CA . HIS A 1 88 ? -6.839 7.063 9.927 1.00 95.62 88 HIS A CA 1
ATOM 668 C C . HIS A 1 88 ? -7.195 6.682 11.372 1.00 95.62 88 HIS A C 1
ATOM 670 O O . HIS A 1 88 ? -6.846 5.582 11.801 1.00 95.62 88 HIS A O 1
ATOM 676 N N . MET A 1 89 ? -7.972 7.513 12.076 1.00 96.38 89 MET A N 1
ATOM 677 C CA . MET A 1 89 ? -8.447 7.239 13.439 1.00 96.38 89 MET A CA 1
ATOM 678 C C . MET A 1 89 ? -9.320 5.986 13.512 1.00 96.38 89 MET A C 1
ATOM 680 O O . MET A 1 89 ? -9.084 5.112 14.349 1.00 96.38 89 MET A O 1
ATOM 684 N N . PHE A 1 90 ? -10.289 5.858 12.602 1.00 97.31 90 PHE A N 1
ATOM 685 C CA . PHE A 1 90 ? -11.164 4.690 12.550 1.00 97.31 90 PHE A CA 1
ATOM 686 C C . PHE A 1 90 ? -10.369 3.404 12.354 1.00 97.31 90 PHE A C 1
ATOM 688 O O . PHE A 1 90 ? -10.527 2.445 13.103 1.00 97.31 90 PHE A O 1
ATOM 695 N N . SER A 1 91 ? -9.451 3.391 11.389 1.00 96.81 91 SER A N 1
ATOM 696 C CA . SER A 1 91 ? -8.641 2.206 11.124 1.00 96.81 91 SER A CA 1
ATOM 697 C C . SER A 1 91 ? -7.672 1.875 12.268 1.00 96.81 91 SER A C 1
ATOM 699 O O . SER A 1 91 ? -7.362 0.701 12.448 1.00 96.81 91 SER A O 1
ATOM 701 N N . LEU A 1 92 ? -7.181 2.855 13.045 1.00 96.62 92 LEU A N 1
ATOM 702 C CA . LEU A 1 92 ? -6.388 2.583 14.256 1.00 96.62 92 LEU A CA 1
ATOM 703 C C . LEU A 1 92 ? -7.227 1.856 15.307 1.00 96.62 92 LEU A C 1
ATOM 705 O O . LEU A 1 92 ? -6.768 0.874 15.884 1.00 96.62 92 LEU A O 1
ATOM 709 N N . ALA A 1 93 ? -8.467 2.294 15.524 1.00 97.06 93 ALA A N 1
ATOM 710 C CA . ALA A 1 93 ? -9.386 1.624 16.438 1.00 97.06 93 ALA A CA 1
ATOM 711 C C . ALA A 1 93 ? -9.808 0.235 15.926 1.00 97.06 93 ALA A C 1
ATOM 713 O O . ALA A 1 93 ? -9.868 -0.736 16.687 1.00 97.06 93 ALA A O 1
ATOM 714 N N . LEU A 1 94 ? -10.039 0.124 14.616 1.00 96.62 94 LEU A N 1
ATOM 715 C CA . LEU A 1 94 ? -10.441 -1.105 13.940 1.00 96.62 94 LEU A CA 1
ATOM 716 C C . LEU A 1 94 ? -9.435 -2.240 14.150 1.00 96.62 94 LEU A C 1
ATOM 718 O O . LEU A 1 94 ? -9.847 -3.387 14.316 1.00 96.62 94 LEU A O 1
ATOM 722 N N . VAL A 1 95 ? -8.137 -1.925 14.228 1.00 95.88 95 VAL A N 1
ATOM 723 C CA . VAL A 1 95 ? -7.090 -2.912 14.526 1.00 95.88 95 VAL A CA 1
ATOM 724 C C . VAL A 1 95 ? -7.393 -3.694 15.804 1.00 95.88 95 VAL A C 1
ATOM 726 O O . VAL A 1 95 ? -7.299 -4.920 15.822 1.00 95.88 95 VAL A O 1
ATOM 729 N N . PHE A 1 96 ? -7.826 -3.010 16.860 1.00 96.50 96 PHE A N 1
ATOM 730 C CA . PHE A 1 96 ? -8.137 -3.648 18.138 1.00 96.50 96 PHE A CA 1
ATOM 731 C C . PHE A 1 96 ? -9.460 -4.409 18.102 1.00 96.50 96 PHE A C 1
ATOM 733 O O . PHE A 1 96 ? -9.580 -5.449 18.749 1.00 96.50 96 PHE A O 1
ATOM 740 N N . ARG A 1 97 ? -10.437 -3.935 17.317 1.00 95.56 97 ARG A N 1
ATOM 741 C CA . ARG A 1 97 ? -11.703 -4.648 17.091 1.00 95.56 97 ARG A CA 1
ATOM 742 C C . ARG A 1 97 ? -11.481 -5.978 16.364 1.00 95.56 97 ARG A C 1
ATOM 744 O O . ARG A 1 97 ? -12.145 -6.964 16.683 1.00 95.56 97 ARG A O 1
ATOM 751 N N . LEU A 1 98 ? -10.540 -6.005 15.421 1.00 96.56 98 LEU A N 1
ATOM 752 C CA . LEU A 1 98 ? -10.215 -7.175 14.601 1.00 96.56 98 LEU A CA 1
ATOM 753 C C . LEU A 1 98 ? -9.138 -8.080 15.205 1.00 96.56 98 LEU A C 1
ATOM 755 O O . LEU A 1 98 ? -8.926 -9.170 14.695 1.00 96.56 98 LEU A O 1
ATOM 759 N N . TRP A 1 99 ? -8.485 -7.671 16.291 1.00 97.31 99 TRP A N 1
ATOM 760 C CA . TRP A 1 99 ? -7.280 -8.315 16.825 1.00 97.31 99 TRP A CA 1
ATOM 761 C C . TRP A 1 99 ? -7.375 -9.845 16.993 1.00 97.31 99 TRP A C 1
ATOM 763 O O . TRP A 1 99 ? -6.467 -10.557 16.577 1.00 97.31 99 TRP A O 1
ATOM 773 N N . ASP A 1 100 ? -8.478 -10.360 17.548 1.00 96.94 100 ASP A N 1
ATOM 774 C CA . ASP A 1 100 ? -8.701 -11.812 17.735 1.00 96.94 100 ASP A CA 1
ATOM 775 C C . ASP A 1 100 ? -9.591 -12.430 16.646 1.00 96.94 100 ASP A C 1
ATOM 777 O O . ASP A 1 100 ? -10.039 -13.570 16.763 1.00 96.94 100 ASP A O 1
ATOM 781 N N . LYS A 1 101 ? -9.932 -11.666 15.606 1.00 96.75 101 LYS A N 1
ATOM 782 C CA . LYS A 1 101 ? -10.787 -12.146 14.523 1.00 96.75 101 LYS A CA 1
ATOM 783 C C . LYS A 1 101 ? -9.961 -12.960 13.524 1.00 96.75 101 LYS A C 1
ATOM 785 O O . LYS A 1 101 ? -8.790 -12.628 13.326 1.00 96.75 101 LYS A O 1
ATOM 790 N N . PRO A 1 102 ? -10.564 -13.984 12.886 1.00 96.12 102 PRO A N 1
ATOM 791 C CA . PRO A 1 102 ? -9.897 -14.759 11.848 1.00 96.12 102 PRO A CA 1
ATOM 792 C C . PRO A 1 102 ? -9.335 -13.855 10.754 1.00 96.12 102 PRO A C 1
ATOM 794 O O . PRO A 1 102 ? -10.025 -12.939 10.301 1.00 96.12 102 PRO A O 1
ATOM 797 N N . HIS A 1 103 ? -8.103 -14.135 10.344 1.00 95.44 103 HIS A N 1
ATOM 798 C CA . HIS A 1 103 ? -7.430 -13.462 9.242 1.00 95.44 103 HIS A CA 1
ATOM 799 C C . HIS A 1 103 ? -7.306 -14.431 8.057 1.00 95.44 103 HIS A C 1
ATOM 801 O O . HIS A 1 103 ? -7.319 -15.643 8.241 1.00 95.44 103 HIS A O 1
ATOM 807 N N . TYR A 1 104 ? -7.210 -13.926 6.828 1.00 93.06 104 TYR A N 1
ATOM 808 C CA . TYR A 1 104 ? -7.178 -14.798 5.646 1.00 93.06 104 TYR A CA 1
ATOM 809 C C . TYR A 1 104 ? -5.822 -15.475 5.412 1.00 93.06 104 TYR A C 1
ATOM 811 O O . TYR A 1 104 ? -5.775 -16.519 4.773 1.00 93.06 104 TYR A O 1
ATOM 819 N N . ARG A 1 105 ? -4.725 -14.913 5.941 1.00 89.31 105 ARG A N 1
ATOM 820 C CA . ARG A 1 105 ? -3.380 -15.522 5.863 1.00 89.31 105 ARG A CA 1
ATOM 821 C C . ARG A 1 105 ? -3.028 -16.419 7.047 1.00 89.31 105 ARG A C 1
ATOM 823 O O . ARG A 1 105 ? -2.159 -17.273 6.935 1.00 89.31 105 ARG A O 1
ATOM 830 N N . CYS A 1 106 ? -3.621 -16.172 8.211 1.00 89.19 106 CYS A N 1
ATOM 831 C CA . CYS A 1 106 ? -3.197 -16.787 9.468 1.00 89.19 106 CYS A CA 1
ATOM 832 C C . CYS A 1 106 ? -4.349 -16.834 10.479 1.00 89.19 106 CYS A C 1
ATOM 834 O O . CYS A 1 106 ? -5.444 -16.347 10.218 1.00 89.19 106 CYS A O 1
ATOM 836 N N . GLY A 1 107 ? -4.107 -17.409 11.659 1.00 92.31 107 GLY A N 1
ATOM 837 C CA . GLY A 1 107 ? -5.167 -17.652 12.642 1.00 92.31 107 GLY A CA 1
ATOM 838 C C . GLY A 1 107 ? -5.921 -16.399 13.107 1.00 92.31 107 GLY A C 1
ATOM 839 O O . GLY A 1 107 ? -7.132 -16.464 13.311 1.00 92.31 107 GLY A O 1
ATOM 840 N N . SER A 1 108 ? -5.244 -15.256 13.263 1.00 96.50 108 SER A N 1
ATOM 841 C CA . SER A 1 108 ? -5.882 -14.006 13.692 1.00 96.50 108 SER A CA 1
A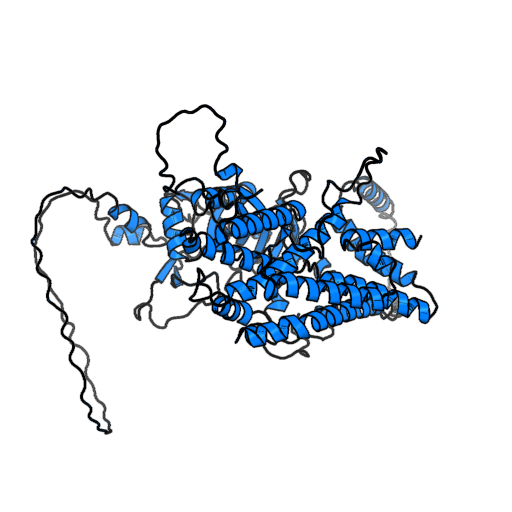TOM 842 C C . SER A 1 108 ? -5.169 -12.757 13.185 1.00 96.50 108 SER A C 1
ATOM 844 O O . SER A 1 108 ? -3.990 -12.796 12.838 1.00 96.50 108 SER A O 1
ATOM 846 N N . PHE A 1 109 ? -5.858 -11.613 13.191 1.00 95.44 109 PHE A N 1
ATOM 847 C CA . PHE A 1 109 ? -5.243 -10.359 12.748 1.00 95.44 109 PHE A CA 1
ATOM 848 C C . PHE A 1 109 ? -4.082 -9.905 13.646 1.00 95.44 109 PHE A C 1
ATOM 850 O O . PHE A 1 109 ? -3.096 -9.360 13.160 1.00 95.44 109 PHE A O 1
ATOM 857 N N . GLY A 1 110 ? -4.155 -10.156 14.956 1.00 95.69 110 GLY A N 1
ATOM 858 C CA . GLY A 1 110 ? -3.043 -9.889 15.867 1.00 95.69 110 GLY A CA 1
ATOM 859 C C . GLY A 1 110 ? -1.792 -10.702 15.516 1.00 95.69 110 GLY A C 1
ATOM 860 O O . GLY A 1 110 ? -0.681 -10.180 15.607 1.00 95.69 110 GLY A O 1
ATOM 861 N N . GLU A 1 111 ? -1.960 -11.951 15.067 1.00 94.88 111 GLU A N 1
ATOM 862 C CA . GLU A 1 111 ? -0.848 -12.765 14.564 1.00 94.88 111 GLU A CA 1
ATOM 863 C C . GLU A 1 111 ? -0.295 -12.214 13.248 1.00 94.88 111 GLU A C 1
ATOM 865 O O . GLU A 1 111 ? 0.919 -12.063 13.112 1.00 94.88 111 GLU A O 1
ATOM 870 N N . ASP A 1 112 ? -1.171 -11.819 12.319 1.00 92.50 112 ASP A N 1
ATOM 871 C CA . ASP A 1 112 ? -0.765 -11.166 11.071 1.00 92.50 112 ASP A CA 1
ATOM 872 C C . ASP A 1 112 ? 0.079 -9.910 11.346 1.00 92.50 112 ASP A C 1
ATOM 874 O O . ASP A 1 112 ? 1.167 -9.749 10.792 1.00 92.50 112 ASP A O 1
ATOM 878 N N . LEU A 1 113 ? -0.356 -9.049 12.271 1.00 92.50 113 LEU A N 1
ATOM 879 C CA . LEU A 1 113 ? 0.394 -7.853 12.656 1.00 92.50 113 LEU A CA 1
ATOM 880 C C . LEU A 1 113 ? 1.773 -8.192 13.225 1.00 92.50 113 LEU A C 1
ATOM 882 O O . LEU A 1 113 ? 2.748 -7.534 12.866 1.00 92.50 113 LEU A O 1
ATOM 886 N N . ARG A 1 114 ? 1.895 -9.222 14.071 1.00 92.94 114 ARG A N 1
ATOM 887 C CA . ARG A 1 114 ? 3.200 -9.659 14.595 1.00 92.94 114 ARG A CA 1
ATOM 888 C C . ARG A 1 114 ? 4.137 -10.103 13.478 1.00 92.94 114 ARG A C 1
ATOM 890 O O . ARG A 1 114 ? 5.296 -9.685 13.470 1.00 92.94 114 ARG A O 1
ATOM 897 N N . VAL A 1 115 ? 3.643 -10.910 12.539 1.00 88.69 115 VAL A N 1
ATOM 898 C CA . VAL A 1 115 ? 4.440 -11.434 11.423 1.00 88.69 115 VAL A CA 1
ATOM 899 C C . VAL A 1 115 ? 4.865 -10.313 10.477 1.00 88.69 115 VAL A C 1
ATOM 901 O O . VAL A 1 115 ? 6.042 -10.226 10.133 1.00 88.69 115 VAL A O 1
ATOM 904 N N . ASN A 1 116 ? 3.957 -9.412 10.105 1.00 86.06 116 ASN A N 1
ATOM 905 C CA . ASN A 1 116 ? 4.268 -8.328 9.172 1.00 86.06 116 ASN A CA 1
ATOM 906 C C . ASN A 1 116 ? 5.168 -7.253 9.793 1.00 86.06 116 ASN A C 1
ATOM 908 O O . ASN A 1 116 ? 6.083 -6.743 9.147 1.00 86.06 116 ASN A O 1
ATOM 912 N N . LEU A 1 117 ? 4.957 -6.923 11.070 1.00 88.81 117 LEU A N 1
ATOM 913 C CA . LEU A 1 117 ? 5.707 -5.869 11.754 1.00 88.81 117 LEU A CA 1
ATOM 914 C C . LEU A 1 117 ? 7.042 -6.347 12.336 1.00 88.81 117 LEU A C 1
ATOM 916 O O . LEU A 1 117 ? 7.795 -5.528 12.867 1.00 88.81 117 LEU A O 1
ATOM 920 N N . ARG A 1 118 ? 7.386 -7.639 12.215 1.00 85.69 118 ARG A N 1
ATOM 921 C CA . ARG A 1 118 ? 8.687 -8.165 12.677 1.00 85.69 118 ARG A CA 1
ATOM 922 C C . ARG A 1 118 ? 9.864 -7.569 11.918 1.00 85.69 118 ARG A C 1
ATOM 924 O O . ARG A 1 118 ? 10.940 -7.427 12.482 1.00 85.69 118 ARG A O 1
ATOM 931 N N . ASN A 1 119 ? 9.629 -7.203 10.658 1.00 78.75 119 ASN A N 1
ATOM 932 C CA . ASN A 1 119 ? 10.630 -6.643 9.759 1.00 78.75 119 ASN A CA 1
ATOM 933 C C . ASN A 1 119 ? 10.530 -5.125 9.613 1.00 78.75 119 ASN A C 1
ATOM 935 O O . ASN A 1 119 ? 11.313 -4.550 8.867 1.00 78.75 119 ASN A O 1
ATOM 939 N N . VAL A 1 120 ? 9.615 -4.473 10.335 1.00 80.00 120 VAL A N 1
ATOM 940 C CA . VAL A 1 120 ? 9.459 -3.017 10.311 1.00 80.00 120 VAL A CA 1
ATOM 941 C C . VAL A 1 120 ? 9.982 -2.450 11.622 1.00 80.00 120 VAL A C 1
ATOM 943 O O . VAL A 1 120 ? 9.444 -2.736 12.688 1.00 80.00 120 VAL A O 1
ATOM 946 N N . ALA A 1 121 ? 11.044 -1.655 11.559 1.00 77.75 121 ALA A N 1
ATOM 947 C CA . ALA A 1 121 ? 11.611 -0.996 12.725 1.00 77.75 121 ALA A CA 1
ATOM 948 C C . ALA A 1 121 ? 10.915 0.340 13.004 1.00 77.75 121 ALA A C 1
ATOM 950 O O . ALA A 1 121 ? 10.551 1.064 12.075 1.00 77.75 121 ALA A O 1
ATOM 951 N N . ILE A 1 122 ? 10.845 0.729 14.281 1.00 74.38 122 ILE A N 1
ATOM 952 C CA . ILE A 1 122 ? 10.614 2.130 14.636 1.00 74.38 122 ILE A CA 1
ATOM 953 C C . ILE A 1 122 ? 11.758 2.940 14.017 1.00 74.38 122 ILE A C 1
ATOM 955 O O . ILE A 1 122 ? 12.932 2.676 14.336 1.00 74.38 122 ILE A O 1
ATOM 959 N N . PRO A 1 123 ? 11.445 3.916 13.149 1.00 67.00 123 PRO A N 1
ATOM 960 C CA . PRO A 1 123 ? 12.456 4.638 12.400 1.00 67.00 123 PRO A CA 1
ATOM 961 C C . PRO A 1 123 ? 13.554 5.213 13.311 1.00 67.00 123 PRO A C 1
ATOM 963 O O . PRO A 1 123 ? 13.276 5.866 14.314 1.00 67.00 123 PRO A O 1
ATOM 966 N N . GLY A 1 124 ? 14.817 4.930 12.982 1.00 64.19 124 GLY A N 1
ATOM 967 C CA . GLY A 1 124 ? 15.985 5.422 13.723 1.00 64.19 124 GLY A CA 1
ATOM 968 C C . GLY A 1 124 ? 16.385 4.614 14.959 1.00 64.19 124 GLY A C 1
ATOM 969 O O . GLY A 1 124 ? 17.457 4.856 15.501 1.00 64.19 124 GLY A O 1
ATOM 970 N N . THR A 1 125 ? 15.586 3.637 15.391 1.00 70.81 125 THR A N 1
ATOM 971 C CA . THR A 1 125 ? 15.880 2.842 16.601 1.00 70.81 125 THR A CA 1
ATOM 972 C C . THR A 1 125 ? 16.365 1.424 16.289 1.00 70.81 125 THR A C 1
ATOM 974 O O . THR A 1 125 ? 17.100 0.834 17.077 1.00 70.81 125 THR A O 1
ATOM 977 N N . GLY A 1 126 ? 15.951 0.862 15.146 1.00 73.00 126 GLY A N 1
ATOM 978 C CA . GLY A 1 126 ? 16.164 -0.552 14.814 1.00 73.00 126 GLY A CA 1
ATOM 979 C C . GLY A 1 126 ? 15.328 -1.531 15.652 1.00 73.00 126 GLY A C 1
ATOM 980 O O . GLY A 1 126 ? 15.520 -2.739 15.516 1.00 73.00 126 GLY A O 1
ATOM 981 N N . VAL A 1 127 ? 14.426 -1.025 16.505 1.00 82.38 127 VAL A N 1
ATOM 982 C CA . VAL A 1 127 ? 13.508 -1.811 17.342 1.00 82.38 127 VAL A CA 1
ATOM 983 C C . VAL A 1 127 ? 12.322 -2.267 16.485 1.00 82.38 127 VAL A C 1
ATOM 985 O O . VAL A 1 127 ? 11.615 -1.402 15.965 1.00 82.38 127 VAL A O 1
ATOM 988 N N . PRO A 1 128 ? 12.075 -3.582 16.331 1.00 86.69 128 PRO A N 1
ATOM 989 C CA . PRO A 1 128 ? 10.921 -4.087 15.591 1.00 86.69 128 PRO A CA 1
ATOM 990 C C . PRO A 1 128 ? 9.590 -3.613 16.190 1.00 86.69 128 PRO A C 1
ATOM 992 O O . PRO A 1 128 ? 9.375 -3.708 17.400 1.00 86.69 128 PRO A O 1
ATOM 995 N N . LEU A 1 129 ? 8.657 -3.175 15.343 1.00 87.94 129 LEU A N 1
ATOM 996 C CA . LEU A 1 129 ? 7.300 -2.798 15.750 1.00 87.94 129 LEU A CA 1
ATOM 997 C C . LEU A 1 129 ? 6.494 -3.993 16.280 1.00 87.94 129 LEU A C 1
ATOM 999 O O . LEU A 1 129 ? 5.586 -3.807 17.094 1.00 87.94 129 LEU A O 1
ATOM 1003 N N . SER A 1 130 ? 6.848 -5.222 15.886 1.00 91.06 130 SER A N 1
ATOM 1004 C CA . SER A 1 130 ? 6.208 -6.443 16.395 1.00 91.06 130 SER A CA 1
ATOM 1005 C C . SER A 1 130 ? 6.301 -6.600 17.914 1.00 91.06 130 SER A C 1
ATOM 1007 O O . SER A 1 130 ? 5.412 -7.219 18.495 1.00 91.06 130 SER A O 1
ATOM 1009 N N . ILE A 1 131 ? 7.302 -6.001 18.575 1.00 91.56 131 ILE A N 1
ATOM 1010 C CA . ILE A 1 131 ? 7.441 -6.030 20.043 1.00 91.56 131 ILE A CA 1
ATOM 1011 C C . ILE A 1 131 ? 6.202 -5.427 20.713 1.00 91.56 131 ILE A C 1
ATOM 1013 O O . ILE A 1 131 ? 5.695 -5.962 21.698 1.00 91.56 131 ILE A O 1
ATOM 1017 N N . PHE A 1 132 ? 5.656 -4.355 20.140 1.00 92.88 132 PHE A N 1
ATOM 1018 C CA . PHE A 1 132 ? 4.442 -3.726 20.653 1.00 92.88 132 PHE A CA 1
ATOM 1019 C C . PHE A 1 132 ? 3.181 -4.504 20.275 1.00 92.88 132 PHE A C 1
ATOM 1021 O O . PHE A 1 132 ? 2.144 -4.324 20.906 1.00 92.88 132 PHE A O 1
ATOM 1028 N N . CYS A 1 133 ? 3.270 -5.426 19.317 1.00 93.88 133 CYS A N 1
ATOM 1029 C CA . CYS A 1 133 ? 2.155 -6.257 18.873 1.00 93.88 133 CYS A CA 1
ATOM 1030 C C . CYS A 1 133 ? 2.111 -7.639 19.549 1.00 93.88 133 CYS A C 1
ATOM 1032 O O . CYS A 1 133 ? 1.297 -8.480 19.172 1.00 93.88 133 CYS A O 1
ATOM 1034 N N . PHE A 1 134 ? 2.955 -7.891 20.559 1.00 93.50 134 PHE A N 1
ATOM 1035 C CA . PHE A 1 134 ? 2.961 -9.166 21.283 1.00 93.50 134 PHE A CA 1
ATOM 1036 C C . PHE A 1 134 ? 1.595 -9.474 21.913 1.00 93.50 134 PHE A C 1
ATOM 1038 O O . PHE A 1 134 ? 1.079 -10.583 21.790 1.00 93.50 134 PHE A O 1
ATOM 1045 N N . SER A 1 135 ? 0.963 -8.464 22.513 1.00 95.94 135 SER A N 1
ATOM 1046 C CA . SER A 1 135 ? -0.380 -8.551 23.080 1.00 95.94 135 SER A CA 1
ATOM 1047 C C . SER A 1 135 ? -1.223 -7.337 22.694 1.00 95.94 135 SER A C 1
ATOM 1049 O O . SER A 1 135 ? -0.703 -6.279 22.330 1.00 95.94 135 SER A O 1
ATOM 1051 N N . ARG A 1 136 ? -2.543 -7.451 22.861 1.00 95.94 136 ARG A N 1
ATOM 1052 C CA . ARG A 1 136 ? -3.451 -6.314 22.678 1.00 95.94 136 ARG A CA 1
ATOM 1053 C C . ARG A 1 136 ? -3.109 -5.152 23.627 1.00 95.94 136 ARG A C 1
ATOM 1055 O O . ARG A 1 136 ? -3.231 -3.992 23.249 1.00 95.94 136 ARG A O 1
ATOM 1062 N N . TYR A 1 137 ? -2.638 -5.445 24.842 1.00 96.38 137 TYR A N 1
ATOM 1063 C CA . TYR A 1 137 ? -2.296 -4.434 25.851 1.00 96.38 137 TYR A CA 1
ATOM 1064 C C . TYR A 1 137 ? -1.025 -3.655 25.512 1.00 96.38 137 TYR A C 1
ATOM 1066 O O . TYR A 1 137 ? -1.000 -2.434 25.648 1.00 96.38 137 TYR A O 1
ATOM 1074 N N . THR A 1 138 ? 0.012 -4.333 25.016 1.00 96.25 138 THR A N 1
ATOM 1075 C CA . THR A 1 138 ? 1.234 -3.660 24.545 1.00 96.25 138 THR A CA 1
ATOM 1076 C C . THR A 1 138 ? 0.942 -2.773 23.336 1.00 96.25 138 THR A C 1
ATOM 1078 O O . THR A 1 138 ? 1.499 -1.681 23.231 1.00 96.25 138 THR A O 1
ATOM 1081 N N . ALA A 1 139 ? 0.008 -3.191 22.475 1.00 95.38 139 ALA A N 1
ATOM 1082 C CA . ALA A 1 139 ? -0.425 -2.396 21.333 1.00 95.38 139 ALA A CA 1
ATOM 1083 C C . ALA A 1 139 ? -1.227 -1.162 21.779 1.00 95.38 139 ALA A C 1
ATOM 1085 O O . ALA A 1 139 ? -1.022 -0.075 21.240 1.00 95.38 139 ALA A O 1
ATOM 1086 N N . TYR A 1 140 ? -2.077 -1.287 22.807 1.00 96.38 140 TYR A N 1
ATOM 1087 C CA . TYR A 1 140 ? -2.749 -0.133 23.414 1.00 96.38 140 TYR A CA 1
ATOM 1088 C C . TYR A 1 140 ? -1.759 0.839 24.042 1.00 96.38 140 TYR A C 1
ATOM 1090 O O . TYR A 1 140 ? -1.879 2.039 23.825 1.00 96.38 140 TYR A O 1
ATOM 1098 N N . PHE A 1 141 ? -0.769 0.345 24.786 1.00 96.44 141 PHE A N 1
ATOM 1099 C CA . PHE A 1 141 ? 0.271 1.198 25.359 1.00 96.44 141 PHE A CA 1
ATOM 1100 C C . PHE A 1 141 ? 1.029 1.966 24.269 1.00 96.44 141 PHE A C 1
ATOM 1102 O O . PHE A 1 141 ? 1.243 3.173 24.391 1.00 96.44 141 PHE A O 1
ATOM 1109 N N . TRP A 1 142 ? 1.375 1.292 23.169 1.00 94.62 142 TRP A N 1
ATOM 1110 C CA . TRP A 1 142 ? 1.969 1.956 22.015 1.00 94.62 142 TRP A CA 1
ATOM 1111 C C . TRP A 1 142 ? 1.054 3.046 21.453 1.00 94.62 142 TRP A C 1
ATOM 1113 O O . TRP A 1 142 ? 1.480 4.190 21.353 1.00 94.62 142 TRP A O 1
ATOM 1123 N N . LEU A 1 143 ? -0.202 2.725 21.131 1.00 95.38 143 LEU A N 1
ATOM 1124 C CA . LEU A 1 143 ? -1.127 3.675 20.509 1.00 95.38 143 LEU A CA 1
ATOM 1125 C C . LEU A 1 143 ? -1.463 4.865 21.420 1.00 95.38 143 LEU A C 1
ATOM 112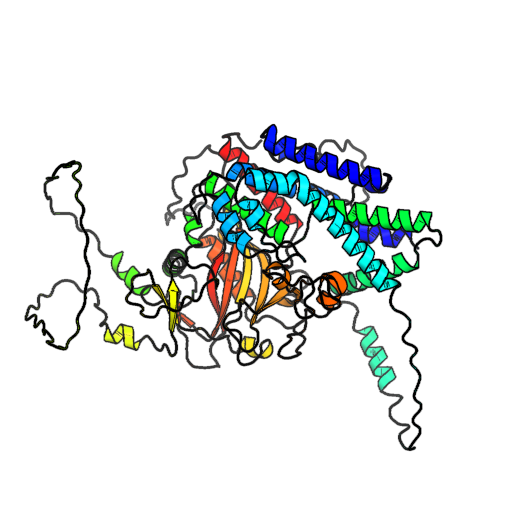7 O O . LEU A 1 143 ? -1.498 6.003 20.961 1.00 95.38 143 LEU A O 1
ATOM 1131 N N . LEU A 1 144 ? -1.749 4.602 22.693 1.00 96.12 144 LEU A N 1
ATOM 1132 C CA . LEU A 1 144 ? -2.264 5.606 23.620 1.00 96.12 144 LEU A CA 1
ATOM 1133 C C . LEU A 1 144 ? -1.164 6.447 24.254 1.00 96.12 144 LEU A C 1
ATOM 1135 O O . LEU A 1 144 ? -1.458 7.537 24.714 1.00 96.12 144 LEU A O 1
ATOM 1139 N N . ILE A 1 145 ? 0.073 5.958 24.320 1.00 95.88 145 ILE A N 1
ATOM 1140 C CA . ILE A 1 145 ? 1.164 6.677 24.982 1.00 95.88 145 ILE A CA 1
ATOM 1141 C C . ILE A 1 145 ? 2.261 6.983 23.974 1.00 95.88 145 ILE A C 1
ATOM 1143 O O . ILE A 1 145 ? 2.513 8.143 23.662 1.00 95.88 145 ILE A O 1
ATOM 1147 N N . LEU A 1 146 ? 2.913 5.952 23.438 1.00 94.12 146 LEU A N 1
ATOM 1148 C CA . LEU A 1 146 ? 4.134 6.142 22.655 1.00 94.12 146 LEU A CA 1
ATOM 1149 C C . LEU A 1 146 ? 3.874 6.829 21.311 1.00 94.12 146 LEU A C 1
ATOM 1151 O O . LEU A 1 146 ? 4.673 7.664 20.895 1.00 94.12 146 LEU A O 1
ATOM 1155 N N . TYR A 1 147 ? 2.757 6.538 20.652 1.00 93.25 147 TYR A N 1
ATOM 1156 C CA . TYR A 1 147 ? 2.477 7.029 19.311 1.00 93.25 147 TYR A CA 1
ATOM 1157 C C . TYR A 1 147 ? 2.369 8.569 19.241 1.00 93.25 147 TYR A C 1
ATOM 1159 O O . TYR A 1 147 ? 3.139 9.157 18.473 1.00 93.25 147 TYR A O 1
ATOM 1167 N N . PRO A 1 148 ? 1.575 9.265 20.084 1.00 95.94 148 PRO A N 1
ATOM 1168 C CA . PRO A 1 148 ? 1.613 10.728 20.172 1.00 95.94 148 PRO A CA 1
ATOM 1169 C C . PRO A 1 148 ? 3.020 11.289 20.426 1.00 95.94 148 PRO A C 1
ATOM 1171 O O . PRO A 1 148 ? 3.468 12.188 19.712 1.00 95.94 148 PRO A O 1
ATOM 1174 N N . PHE A 1 149 ? 3.787 10.719 21.362 1.00 94.38 149 PHE A N 1
ATOM 1175 C CA . PHE A 1 149 ? 5.157 11.186 21.616 1.00 94.38 149 PHE A CA 1
ATOM 1176 C C . PHE A 1 149 ? 6.077 11.004 20.407 1.00 94.38 149 PHE A C 1
ATOM 1178 O O . PHE A 1 149 ? 6.857 11.904 20.094 1.00 94.38 149 PHE A O 1
ATOM 1185 N N . THR A 1 150 ? 5.971 9.883 19.689 1.00 89.31 150 THR A N 1
ATOM 1186 C CA . THR A 1 150 ? 6.752 9.663 18.464 1.00 89.31 150 THR A CA 1
ATOM 1187 C C . THR A 1 150 ? 6.375 10.654 17.364 1.00 89.31 150 THR A C 1
ATOM 1189 O O . THR A 1 150 ? 7.267 11.175 16.694 1.00 89.31 150 THR A O 1
ATOM 1192 N N . CYS A 1 151 ? 5.090 11.000 17.226 1.00 89.94 151 CYS A N 1
ATOM 1193 C CA . CYS A 1 151 ? 4.629 12.016 16.279 1.00 89.94 151 CYS A CA 1
ATOM 1194 C C . CYS A 1 151 ? 5.204 13.400 16.612 1.00 89.94 151 CYS A C 1
ATOM 1196 O O . CYS A 1 151 ? 5.670 14.104 15.711 1.00 89.94 151 CYS A O 1
ATOM 1198 N N . LEU A 1 152 ? 5.222 13.770 17.899 1.00 92.75 152 LEU A N 1
ATOM 1199 C CA . LEU A 1 152 ? 5.763 15.046 18.376 1.00 92.75 152 LEU A CA 1
ATOM 1200 C C . LEU A 1 152 ? 7.281 15.118 18.201 1.00 92.75 152 LEU A C 1
ATOM 1202 O O . LEU A 1 152 ? 7.805 16.109 17.693 1.00 92.75 152 LEU A O 1
ATOM 1206 N N . PHE A 1 153 ? 7.992 14.055 18.579 1.00 89.69 153 PHE A N 1
ATOM 1207 C CA . PHE A 1 153 ? 9.437 13.966 18.398 1.00 89.69 153 PHE A CA 1
ATOM 1208 C C . PHE A 1 153 ? 9.820 14.028 16.916 1.00 89.69 153 PHE A C 1
ATOM 1210 O O . PHE A 1 153 ? 10.747 14.748 16.553 1.00 89.69 153 PHE A O 1
ATOM 1217 N N . SER A 1 154 ? 9.078 13.329 16.054 1.00 83.88 154 SER A N 1
ATOM 1218 C CA . SER A 1 154 ? 9.264 13.379 14.602 1.00 83.88 154 SER A CA 1
ATOM 1219 C C . SER A 1 154 ? 9.086 14.804 14.066 1.00 83.88 154 SER A C 1
ATOM 1221 O O . SER A 1 154 ? 9.957 15.310 13.357 1.00 83.88 154 SER A O 1
ATOM 1223 N N . ALA A 1 155 ? 8.019 15.501 14.478 1.00 86.12 155 ALA A N 1
ATOM 1224 C CA . ALA A 1 155 ? 7.778 16.894 14.101 1.00 86.12 155 ALA A CA 1
ATOM 1225 C C . ALA A 1 155 ? 8.937 17.816 14.524 1.00 86.12 155 ALA A C 1
ATOM 1227 O O . ALA A 1 155 ? 9.455 18.581 13.709 1.00 86.12 155 ALA A O 1
ATOM 1228 N N . LEU A 1 156 ? 9.400 17.698 15.772 1.00 87.75 156 LEU A N 1
ATOM 1229 C CA . LEU A 1 156 ? 10.547 18.452 16.286 1.00 87.75 156 LEU A CA 1
ATOM 1230 C C . LEU A 1 156 ? 11.829 18.158 15.501 1.00 87.75 156 LEU A C 1
ATOM 1232 O O . LEU A 1 156 ? 12.547 19.082 15.116 1.00 87.75 156 LEU A O 1
ATOM 1236 N N . ALA A 1 157 ? 12.115 16.881 15.241 1.00 82.69 157 ALA A N 1
ATOM 1237 C CA . ALA A 1 157 ? 13.309 16.456 14.523 1.00 82.69 157 ALA A CA 1
ATOM 1238 C C . ALA A 1 157 ? 13.354 17.027 13.098 1.00 82.69 157 ALA A C 1
ATOM 1240 O O . ALA A 1 157 ? 14.412 17.488 12.659 1.00 82.69 157 ALA A O 1
ATOM 1241 N N . VAL A 1 158 ? 12.214 17.054 12.399 1.00 79.69 158 VAL A N 1
ATOM 1242 C CA . VAL A 1 158 ? 12.091 17.667 11.069 1.00 79.69 158 VAL A CA 1
ATOM 1243 C C . VAL A 1 158 ? 12.377 19.167 11.136 1.00 79.69 158 VAL A C 1
ATOM 1245 O O . VAL A 1 158 ? 13.282 19.631 10.443 1.00 79.69 158 VAL A O 1
ATOM 1248 N N . VAL A 1 159 ? 11.705 19.916 12.019 1.00 83.62 159 VAL A N 1
ATOM 1249 C CA . VAL A 1 159 ? 11.883 21.379 12.134 1.00 83.62 159 VAL A CA 1
ATOM 1250 C C . VAL A 1 159 ? 13.324 21.751 12.498 1.00 83.62 159 VAL A C 1
ATOM 1252 O O . VAL A 1 159 ? 13.909 22.652 11.896 1.00 83.62 159 VAL A O 1
ATOM 1255 N N . VAL A 1 160 ? 13.944 21.027 13.436 1.00 83.81 160 VAL A N 1
ATOM 1256 C CA . VAL A 1 160 ? 15.351 21.242 13.819 1.00 83.81 160 VAL A CA 1
ATOM 1257 C C . VAL A 1 160 ? 16.295 20.952 12.652 1.00 83.81 160 VAL A C 1
ATOM 1259 O O . VAL A 1 160 ? 17.288 21.660 12.462 1.00 83.81 160 VAL A O 1
ATOM 1262 N N . THR A 1 161 ? 16.007 19.916 11.865 1.00 75.75 161 THR A N 1
ATOM 1263 C CA . THR A 1 161 ? 16.819 19.554 10.699 1.00 75.75 161 THR A CA 1
ATOM 1264 C C . THR A 1 161 ? 16.703 20.609 9.604 1.00 75.75 161 THR A C 1
ATOM 1266 O O . THR A 1 161 ? 17.731 21.054 9.097 1.00 75.75 161 THR A O 1
ATOM 1269 N N . GLU A 1 162 ? 15.494 21.085 9.296 1.00 78.62 162 GLU A N 1
ATOM 1270 C CA . GLU A 1 162 ? 15.266 22.185 8.346 1.00 78.62 162 GLU A CA 1
ATOM 1271 C C . GLU A 1 162 ? 15.998 23.468 8.764 1.00 78.62 162 GLU A C 1
ATOM 1273 O O . GLU A 1 162 ? 16.702 24.080 7.953 1.00 78.62 162 GLU A O 1
ATOM 1278 N N . TYR A 1 163 ? 15.910 23.835 10.046 1.00 81.44 163 TYR A N 1
ATOM 1279 C CA . TYR A 1 163 ? 16.623 24.986 10.596 1.00 81.44 163 TYR A CA 1
ATOM 1280 C C . TYR A 1 163 ? 18.141 24.847 10.423 1.00 81.44 163 TYR A C 1
ATOM 1282 O O . TYR A 1 163 ? 18.810 25.740 9.898 1.00 81.44 163 TYR A O 1
ATOM 1290 N N . ARG A 1 164 ? 18.704 23.693 10.805 1.00 78.06 164 ARG A N 1
ATOM 1291 C CA . ARG A 1 164 ? 20.142 23.413 10.666 1.00 78.06 164 ARG A CA 1
ATOM 1292 C C . ARG A 1 164 ? 20.603 23.414 9.215 1.00 78.06 164 ARG A C 1
ATOM 1294 O O . ARG A 1 164 ? 21.702 23.884 8.946 1.00 78.06 164 ARG A O 1
ATOM 1301 N N . LEU A 1 165 ? 19.807 22.887 8.288 1.00 72.06 165 LEU A N 1
ATOM 1302 C CA . LEU A 1 165 ? 20.148 22.905 6.865 1.00 72.06 165 LEU A CA 1
ATOM 1303 C C . LEU A 1 165 ? 20.156 24.331 6.306 1.00 72.06 165 LEU A C 1
ATOM 1305 O O . LEU A 1 165 ? 20.986 24.637 5.454 1.00 72.06 165 LEU A O 1
ATOM 1309 N N . THR A 1 166 ? 19.289 25.202 6.821 1.00 75.44 166 THR A N 1
ATOM 1310 C CA . THR A 1 166 ? 19.187 26.591 6.359 1.00 75.44 166 THR A CA 1
ATOM 1311 C C . THR A 1 166 ? 20.279 27.491 6.943 1.00 75.44 166 THR A C 1
ATOM 1313 O O . THR A 1 166 ? 20.861 28.291 6.214 1.00 75.44 166 THR A O 1
ATOM 1316 N N . PHE A 1 167 ? 20.602 27.344 8.234 1.00 76.44 167 PHE A N 1
ATOM 1317 C CA . PHE A 1 167 ? 21.514 28.252 8.952 1.00 76.44 167 PHE A CA 1
ATOM 1318 C C . PHE A 1 167 ? 22.855 27.632 9.371 1.00 76.44 167 PHE A C 1
ATOM 1320 O O . PHE A 1 167 ? 23.798 28.348 9.697 1.00 76.44 167 PHE A O 1
ATOM 1327 N N . GLY A 1 168 ? 22.969 26.304 9.387 1.00 67.12 168 GLY A N 1
ATOM 1328 C CA . GLY A 1 168 ? 24.150 25.579 9.871 1.00 67.12 168 GLY A CA 1
ATOM 1329 C C . GLY A 1 168 ? 25.249 25.365 8.827 1.00 67.12 168 GLY A C 1
ATOM 1330 O O . GLY A 1 168 ? 26.335 24.894 9.172 1.00 67.12 168 GLY A O 1
ATOM 1331 N N . ALA A 1 169 ? 25.011 25.706 7.558 1.00 61.41 169 ALA A N 1
ATOM 1332 C CA . ALA A 1 169 ? 26.052 25.688 6.539 1.00 61.41 169 ALA A CA 1
ATOM 1333 C C . ALA A 1 169 ? 26.984 26.892 6.744 1.00 61.41 169 ALA A C 1
ATOM 1335 O O . ALA A 1 169 ? 26.728 27.980 6.231 1.00 61.41 169 ALA A O 1
ATOM 1336 N N . LYS A 1 170 ? 28.085 26.704 7.490 1.00 50.97 170 LYS A N 1
ATOM 1337 C CA . LYS A 1 170 ? 29.185 27.679 7.487 1.00 50.97 170 LYS A CA 1
ATOM 1338 C C . LYS A 1 170 ? 29.586 27.926 6.026 1.00 50.97 170 LYS A C 1
ATOM 1340 O O . LYS A 1 170 ? 29.792 26.937 5.312 1.00 50.97 170 LYS A O 1
ATOM 1345 N N . PRO A 1 171 ? 29.703 29.187 5.571 1.00 46.97 171 PRO A N 1
ATOM 1346 C CA . PRO A 1 171 ? 30.219 29.464 4.242 1.00 46.97 171 PRO A CA 1
ATOM 1347 C C . PRO A 1 171 ? 31.582 28.783 4.147 1.00 46.97 171 PRO A C 1
ATOM 1349 O O . PRO A 1 171 ? 32.487 29.061 4.936 1.00 46.97 171 PRO A O 1
ATOM 1352 N N . LYS A 1 172 ? 31.716 27.813 3.237 1.00 46.91 172 LYS A N 1
ATOM 1353 C CA . LYS A 1 172 ? 33.039 27.301 2.898 1.00 46.91 172 LYS A CA 1
ATOM 1354 C C . LYS A 1 172 ? 33.776 28.493 2.306 1.00 46.91 172 LYS A C 1
ATOM 1356 O O . LYS A 1 172 ? 33.420 28.928 1.216 1.00 46.91 172 LYS A O 1
ATOM 1361 N N . ASN A 1 173 ? 34.755 29.026 3.035 1.00 39.06 173 ASN A N 1
ATOM 1362 C CA . ASN A 1 173 ? 35.747 29.923 2.466 1.00 39.06 173 ASN A CA 1
ATOM 1363 C C . ASN A 1 173 ? 36.402 29.157 1.318 1.00 39.06 173 ASN A C 1
ATOM 1365 O O . ASN A 1 173 ? 37.251 28.295 1.534 1.00 39.06 173 ASN A O 1
ATOM 1369 N N . THR A 1 174 ? 35.947 29.408 0.095 1.00 41.00 174 THR A N 1
ATOM 1370 C CA . THR A 1 174 ? 36.677 29.052 -1.112 1.00 41.00 174 THR A CA 1
ATOM 1371 C C . THR A 1 174 ? 37.910 29.932 -1.131 1.00 41.00 174 THR A C 1
ATOM 1373 O O . THR A 1 174 ? 37.904 31.019 -1.702 1.00 41.00 174 THR A O 1
ATOM 1376 N N . THR A 1 175 ? 38.959 29.485 -0.446 1.00 38.81 175 THR A N 1
ATOM 1377 C CA . THR A 1 175 ? 40.310 29.980 -0.661 1.00 38.81 175 THR A CA 1
ATOM 1378 C C . THR A 1 175 ? 40.644 29.633 -2.104 1.00 38.81 175 THR A C 1
ATOM 1380 O O . THR A 1 175 ? 40.867 28.475 -2.449 1.00 38.81 175 THR A O 1
ATOM 1383 N N . SER A 1 176 ? 40.571 30.634 -2.972 1.00 37.91 176 SER A N 1
ATOM 1384 C CA . SER A 1 176 ? 41.049 30.558 -4.340 1.00 37.91 176 SER A CA 1
ATOM 1385 C C . SER A 1 176 ? 42.555 30.319 -4.303 1.00 37.91 176 SER A C 1
ATOM 1387 O O . SER A 1 176 ? 43.333 31.259 -4.149 1.00 37.91 176 SER A O 1
ATOM 1389 N N . THR A 1 177 ? 42.982 29.067 -4.429 1.00 36.59 177 THR A N 1
ATOM 1390 C CA . THR A 1 177 ? 44.350 28.747 -4.828 1.00 36.59 177 THR A CA 1
ATOM 1391 C C . THR A 1 177 ? 44.494 29.139 -6.293 1.00 36.59 177 THR A C 1
ATOM 1393 O O . THR A 1 177 ? 44.159 28.392 -7.210 1.00 36.59 177 THR A O 1
ATOM 1396 N N . SER A 1 178 ? 44.947 30.370 -6.508 1.00 36.19 178 SER A N 1
ATOM 1397 C CA . SER A 1 178 ? 45.470 30.835 -7.782 1.00 36.19 178 SER A CA 1
ATOM 1398 C C . SER A 1 178 ? 46.774 30.094 -8.075 1.00 36.19 178 SER A C 1
ATOM 1400 O O . SER A 1 178 ? 47.840 30.527 -7.645 1.00 36.19 178 SER A O 1
ATOM 1402 N N . ASN A 1 179 ? 46.700 28.989 -8.814 1.00 35.69 179 ASN A N 1
ATOM 1403 C CA . ASN A 1 179 ? 47.860 28.501 -9.547 1.00 35.69 179 ASN A CA 1
ATOM 1404 C C . ASN A 1 179 ? 47.844 29.129 -10.936 1.00 35.69 179 ASN A C 1
ATOM 1406 O O . ASN A 1 179 ? 47.041 28.785 -11.801 1.00 35.69 179 ASN A O 1
ATOM 1410 N N . ALA A 1 180 ? 48.737 30.098 -11.101 1.00 37.34 180 ALA A N 1
ATOM 1411 C CA . ALA A 1 180 ? 49.131 30.645 -12.379 1.00 37.34 180 ALA A CA 1
ATOM 1412 C C . ALA A 1 180 ? 49.998 29.622 -13.128 1.00 37.34 180 ALA A C 1
ATOM 1414 O O . ALA A 1 180 ? 51.002 29.155 -12.594 1.00 37.34 180 ALA A O 1
ATOM 1415 N N . SER A 1 181 ? 49.633 29.290 -14.366 1.00 33.88 181 SER A N 1
ATOM 1416 C CA . SER A 1 181 ? 50.578 29.149 -15.485 1.00 33.88 181 SER A CA 1
ATOM 1417 C C . SER A 1 181 ? 49.866 28.800 -16.799 1.00 33.88 181 SER A C 1
ATOM 1419 O O . SER A 1 181 ? 48.949 27.988 -16.852 1.00 33.88 181 SER A O 1
ATOM 1421 N N . SER A 1 182 ? 50.385 29.406 -17.869 1.00 32.03 182 SER A N 1
ATOM 1422 C CA . SER A 1 182 ? 50.214 29.104 -19.299 1.00 32.03 182 SER A CA 1
ATOM 1423 C C . SER A 1 182 ? 48.949 29.589 -20.032 1.00 32.03 182 SER A C 1
ATOM 1425 O O . SER A 1 182 ? 47.949 28.914 -20.237 1.00 32.03 182 SER A O 1
ATOM 1427 N N . THR A 1 183 ? 49.100 30.824 -20.498 1.00 34.84 183 THR A N 1
ATOM 1428 C CA . THR A 1 183 ? 48.690 31.423 -21.773 1.00 34.84 183 THR A CA 1
ATOM 1429 C C . THR A 1 183 ? 48.519 30.445 -22.954 1.00 34.84 183 THR A C 1
ATOM 1431 O O . THR A 1 183 ? 49.470 29.775 -23.345 1.00 34.84 183 THR A O 1
ATOM 1434 N N . SER A 1 184 ? 47.358 30.464 -23.621 1.00 34.25 184 SER A N 1
ATOM 1435 C CA . SER A 1 184 ? 47.166 30.959 -25.008 1.00 34.25 184 SER A CA 1
ATOM 1436 C C . SER A 1 184 ? 45.994 30.289 -25.756 1.00 34.25 184 SER A C 1
ATOM 1438 O O . SER A 1 184 ? 45.725 29.104 -25.617 1.00 34.25 184 SER A O 1
ATOM 1440 N N . ASN A 1 185 ? 45.334 31.105 -26.588 1.00 35.88 185 ASN A N 1
ATOM 1441 C CA . ASN A 1 185 ? 44.407 30.782 -27.682 1.00 35.88 185 ASN A CA 1
ATOM 1442 C C . ASN A 1 185 ? 43.013 30.198 -27.377 1.00 35.88 185 ASN A C 1
ATOM 1444 O O . ASN A 1 185 ? 42.803 28.994 -27.315 1.00 35.88 185 ASN A O 1
ATOM 1448 N N . SER A 1 186 ? 41.995 31.071 -27.406 1.00 33.84 186 SER A N 1
ATOM 1449 C CA . SER A 1 186 ? 41.022 31.100 -28.525 1.00 33.84 186 SER A CA 1
ATOM 1450 C C . SER A 1 186 ? 39.849 32.057 -28.245 1.00 33.84 186 SER A C 1
ATOM 1452 O O . SER A 1 186 ? 38.804 31.711 -27.693 1.00 33.84 186 SER A O 1
ATOM 1454 N N . GLN A 1 187 ? 39.985 33.303 -28.702 1.00 37.22 187 GLN A N 1
ATOM 1455 C CA . GLN A 1 187 ? 38.841 34.179 -28.961 1.00 37.22 187 GLN A CA 1
ATOM 1456 C C . GLN A 1 187 ? 38.148 33.718 -30.256 1.00 37.22 187 GLN A C 1
ATOM 1458 O O . GLN A 1 187 ? 38.392 34.279 -31.314 1.00 37.22 187 GLN A O 1
ATOM 1463 N N . SER A 1 188 ? 37.303 32.681 -30.200 1.00 40.06 188 SER A N 1
ATOM 1464 C CA . SER A 1 188 ? 36.344 32.410 -31.297 1.00 40.06 188 SER A CA 1
ATOM 1465 C C . SER A 1 188 ? 35.095 31.593 -30.912 1.00 40.06 188 SER A C 1
ATOM 1467 O O . SER A 1 188 ? 34.273 31.283 -31.764 1.00 40.06 188 SER A O 1
ATOM 1469 N N . GLN A 1 189 ? 34.866 31.279 -29.629 1.00 37.75 189 GLN A N 1
ATOM 1470 C CA . GLN A 1 189 ? 33.694 30.481 -29.204 1.00 37.75 189 GLN A CA 1
ATOM 1471 C C . GLN A 1 189 ? 32.647 31.237 -28.367 1.00 37.75 189 GLN A C 1
ATOM 1473 O O . GLN A 1 189 ? 31.676 30.648 -27.898 1.00 37.75 189 GLN A O 1
ATOM 1478 N N . LYS A 1 190 ? 32.778 32.559 -28.195 1.00 40.75 190 LYS A N 1
ATOM 1479 C CA . LYS A 1 190 ? 31.894 33.332 -27.296 1.00 40.75 190 LYS A CA 1
ATOM 1480 C C . LYS A 1 190 ? 30.589 33.860 -27.907 1.00 40.75 190 LYS A C 1
ATOM 1482 O O . LYS A 1 190 ? 29.775 34.392 -27.160 1.00 40.75 190 LYS A O 1
ATOM 1487 N N . LYS A 1 191 ? 30.353 33.723 -29.219 1.00 40.53 191 LYS A N 1
ATOM 1488 C CA . LYS A 1 191 ? 29.113 34.220 -29.859 1.00 40.53 191 LYS A CA 1
ATOM 1489 C C . LYS A 1 191 ? 28.057 33.144 -30.137 1.00 40.53 191 LYS A C 1
ATOM 1491 O O . LYS A 1 191 ? 26.880 33.481 -30.187 1.00 40.53 191 LYS A O 1
ATOM 1496 N N . THR A 1 192 ? 28.427 31.867 -30.215 1.00 40.62 192 THR A N 1
ATOM 1497 C CA . THR A 1 192 ? 27.473 30.776 -30.499 1.00 40.62 192 THR A CA 1
ATOM 1498 C C . THR A 1 192 ? 26.775 30.259 -29.233 1.00 40.62 192 THR A C 1
ATOM 1500 O O . THR A 1 192 ? 25.584 29.955 -29.266 1.00 40.62 192 THR A O 1
ATOM 1503 N N . SER A 1 193 ? 27.452 30.276 -28.076 1.00 44.25 193 SER A N 1
ATOM 1504 C CA . SER A 1 193 ? 26.894 29.749 -26.817 1.00 44.25 193 SER A CA 1
ATOM 1505 C C . SER A 1 193 ? 25.790 30.624 -26.207 1.00 44.25 193 SER A C 1
ATOM 1507 O O . SER A 1 193 ? 24.822 30.103 -25.659 1.00 44.25 193 SER A O 1
ATOM 1509 N N . GLN A 1 194 ? 25.850 31.951 -26.373 1.00 42.25 194 GLN A N 1
ATOM 1510 C CA . GLN A 1 194 ? 24.802 32.853 -25.868 1.00 42.25 194 GLN A CA 1
ATOM 1511 C C . GLN A 1 194 ? 23.504 32.802 -26.693 1.00 42.25 194 GLN A C 1
ATOM 1513 O O . GLN A 1 194 ? 22.433 33.146 -26.186 1.00 42.25 194 GLN A O 1
ATOM 1518 N N . GLN A 1 195 ? 23.568 32.354 -27.952 1.00 38.53 195 GLN A N 1
ATOM 1519 C CA . GLN A 1 195 ? 22.397 32.236 -28.823 1.00 38.53 195 GLN A CA 1
ATOM 1520 C C . GLN A 1 195 ? 21.675 30.888 -28.639 1.00 38.53 195 GLN A C 1
ATOM 1522 O O . GLN A 1 195 ? 20.443 30.839 -28.711 1.00 38.53 195 GLN A O 1
ATOM 1527 N N . GLU A 1 196 ? 22.402 29.818 -28.298 1.00 43.03 196 GLU A N 1
ATOM 1528 C CA . GLU A 1 196 ? 21.818 28.533 -27.884 1.00 43.03 196 GLU A CA 1
ATOM 1529 C C . GLU A 1 196 ? 21.221 28.580 -26.471 1.00 43.03 196 GLU A C 1
ATOM 1531 O O . GLU A 1 196 ? 20.142 28.027 -26.245 1.00 43.03 196 GLU A O 1
ATOM 1536 N N . GLU A 1 197 ? 21.822 29.333 -25.544 1.00 40.09 197 GLU A N 1
ATOM 1537 C CA . GLU A 1 197 ? 21.280 29.503 -24.189 1.00 40.09 197 GLU A CA 1
ATOM 1538 C C . GLU A 1 197 ? 19.990 30.352 -24.164 1.00 40.09 197 GLU A C 1
ATOM 1540 O O . GLU A 1 197 ? 19.098 30.137 -23.342 1.00 40.09 197 GLU A O 1
ATOM 1545 N N . ARG A 1 198 ? 19.818 31.281 -25.116 1.00 42.78 198 ARG A N 1
ATOM 1546 C CA . ARG A 1 198 ? 18.550 32.017 -25.289 1.00 42.78 198 ARG A CA 1
ATOM 1547 C C . ARG A 1 198 ? 17.464 31.171 -25.962 1.00 42.78 198 ARG A C 1
ATOM 1549 O O . ARG A 1 198 ? 16.297 31.280 -25.588 1.00 42.78 198 ARG A O 1
ATOM 1556 N N . ARG A 1 199 ? 17.833 30.271 -26.883 1.00 38.84 199 ARG A N 1
ATOM 1557 C CA . ARG A 1 199 ? 16.898 29.318 -27.515 1.00 38.84 199 ARG A CA 1
ATOM 1558 C C . ARG A 1 199 ? 16.459 28.189 -26.575 1.00 38.84 199 ARG A C 1
ATOM 1560 O O . ARG A 1 199 ? 15.338 27.703 -26.719 1.00 38.84 199 ARG A O 1
ATOM 1567 N N . SER A 1 200 ? 17.278 27.806 -25.592 1.00 41.47 200 SER A N 1
ATOM 1568 C CA . SER A 1 200 ? 16.897 26.820 -24.568 1.00 41.47 200 SER A CA 1
ATOM 1569 C C . SER A 1 200 ? 15.950 27.397 -23.505 1.00 41.47 200 SER A C 1
ATOM 1571 O O . SER A 1 200 ? 15.052 26.690 -23.047 1.00 41.47 200 SER A O 1
ATOM 1573 N N . ARG A 1 201 ? 16.060 28.696 -23.183 1.00 39.78 201 ARG A N 1
ATOM 1574 C CA . ARG A 1 201 ? 15.154 29.391 -22.244 1.00 39.78 201 ARG A CA 1
ATOM 1575 C C . ARG A 1 201 ? 13.763 29.685 -22.814 1.00 39.78 201 ARG A C 1
ATOM 1577 O O . ARG A 1 201 ? 12.809 29.744 -22.049 1.00 39.78 201 ARG A O 1
ATOM 1584 N N . GLN A 1 202 ? 13.614 29.811 -24.135 1.00 34.81 202 GLN A N 1
ATOM 1585 C CA . GLN A 1 202 ? 12.302 30.022 -24.772 1.00 34.81 202 GLN A CA 1
ATOM 1586 C C . GLN A 1 202 ? 11.521 28.727 -25.074 1.00 34.81 202 GLN A C 1
ATOM 1588 O O . GLN A 1 202 ? 10.338 28.801 -25.391 1.00 34.81 202 GLN A O 1
ATOM 1593 N N . LYS A 1 203 ? 12.131 27.537 -24.945 1.00 33.72 203 LYS A N 1
ATOM 1594 C CA . LYS A 1 203 ? 11.483 26.235 -25.227 1.00 33.72 203 LYS A CA 1
ATOM 1595 C C . LYS A 1 203 ? 11.039 25.445 -23.982 1.00 33.72 203 LYS A C 1
ATOM 1597 O O . LYS A 1 203 ? 10.599 24.304 -24.117 1.00 33.72 203 LYS A O 1
ATOM 1602 N N . SER A 1 204 ? 11.130 26.007 -22.772 1.00 37.88 204 SER A N 1
ATOM 1603 C CA . SER A 1 204 ? 10.849 25.287 -21.513 1.00 37.88 204 SER A CA 1
ATOM 1604 C C . SER A 1 204 ? 9.469 25.544 -20.881 1.00 37.88 204 SER A C 1
ATOM 1606 O O . SER A 1 204 ? 9.225 25.055 -19.779 1.00 37.88 204 SER A O 1
ATOM 1608 N N . SER A 1 205 ? 8.533 26.222 -21.557 1.00 38.78 205 SER A N 1
ATOM 1609 C CA . SER A 1 205 ? 7.242 26.665 -20.982 1.00 38.78 205 SER A CA 1
ATOM 1610 C C . SER A 1 205 ? 6.182 25.565 -20.745 1.00 38.78 205 SER A C 1
ATOM 1612 O O . SER A 1 205 ? 4.988 25.800 -20.904 1.00 38.78 205 SER A O 1
ATOM 1614 N N . GLY A 1 206 ? 6.582 24.354 -20.361 1.00 39.56 206 GLY A N 1
ATOM 1615 C CA . GLY A 1 206 ? 5.641 23.267 -20.058 1.00 39.56 206 GLY A CA 1
ATOM 1616 C C . GLY A 1 206 ? 6.244 22.100 -19.279 1.00 39.56 206 GLY A C 1
ATOM 1617 O O . GLY A 1 206 ? 5.751 20.980 -19.381 1.00 39.56 206 GLY A O 1
ATOM 1618 N N . ARG A 1 207 ? 7.354 22.319 -18.563 1.00 36.84 207 ARG A N 1
ATOM 1619 C CA . ARG A 1 207 ? 8.077 21.287 -17.807 1.00 36.84 207 ARG A CA 1
ATOM 1620 C C . ARG A 1 207 ? 7.798 21.428 -16.308 1.00 36.84 207 ARG A C 1
ATOM 1622 O O . ARG A 1 207 ? 8.223 22.398 -15.702 1.00 36.84 207 ARG A O 1
ATOM 1629 N N . GLY A 1 208 ? 7.166 20.412 -15.722 1.00 40.41 208 GLY A N 1
ATOM 1630 C CA . GLY A 1 208 ? 7.404 20.052 -14.323 1.00 40.41 208 GLY A CA 1
ATOM 1631 C C . GLY A 1 208 ? 6.564 20.759 -13.263 1.00 40.41 208 GLY A C 1
ATOM 1632 O O . GLY A 1 208 ? 7.134 21.235 -12.294 1.00 40.41 208 GLY A O 1
ATOM 1633 N N . LYS A 1 209 ? 5.227 20.743 -13.351 1.00 39.03 209 LYS A N 1
ATOM 1634 C CA . LYS A 1 209 ? 4.378 21.338 -12.300 1.00 39.03 209 LYS A CA 1
ATOM 1635 C C . LYS A 1 209 ? 4.618 20.796 -10.886 1.00 39.03 209 LYS A C 1
ATOM 1637 O O . LYS A 1 209 ? 4.368 21.562 -9.981 1.00 39.03 209 LYS A O 1
ATOM 1642 N N . GLN A 1 210 ? 5.113 19.563 -10.695 1.00 38.84 210 GLN A N 1
ATOM 1643 C CA . GLN A 1 210 ? 5.435 18.976 -9.374 1.00 38.84 210 GLN A CA 1
ATOM 1644 C C . GLN A 1 210 ? 6.942 18.940 -9.040 1.00 38.84 210 GLN A C 1
ATOM 1646 O O . GLN A 1 210 ? 7.328 19.025 -7.878 1.00 38.84 210 GLN A O 1
ATOM 1651 N N . GLN A 1 211 ? 7.819 18.860 -10.045 1.00 38.12 211 GLN A N 1
ATOM 1652 C CA . GLN A 1 211 ? 9.276 18.913 -9.850 1.00 38.12 211 GLN A CA 1
ATOM 1653 C C . GLN A 1 211 ? 9.737 20.343 -9.552 1.00 38.12 211 GLN A C 1
ATOM 1655 O O . GLN A 1 211 ? 10.549 20.571 -8.657 1.00 38.12 211 GLN A O 1
ATOM 1660 N N . GLN A 1 212 ? 9.131 21.307 -10.250 1.00 41.50 212 GLN A N 1
ATOM 1661 C CA . GLN A 1 212 ? 9.181 22.706 -9.875 1.00 41.50 212 GLN A CA 1
ATOM 1662 C C . GLN A 1 212 ? 8.559 22.877 -8.486 1.00 41.50 212 GLN A C 1
ATOM 1664 O O . GLN A 1 212 ? 9.148 23.565 -7.683 1.00 41.50 212 GLN A O 1
ATOM 1669 N N . GLN A 1 213 ? 7.493 22.153 -8.134 1.00 40.59 213 GLN A N 1
ATOM 1670 C CA . GLN A 1 213 ? 6.824 22.253 -6.829 1.00 40.59 213 GLN A CA 1
ATOM 1671 C C . GLN A 1 213 ? 7.666 21.786 -5.635 1.00 40.59 213 GLN A C 1
ATOM 1673 O O . GLN A 1 213 ? 7.743 22.525 -4.668 1.00 40.59 213 GLN A O 1
ATOM 1678 N N . GLN A 1 214 ? 8.335 20.627 -5.683 1.00 40.75 214 GLN A N 1
ATOM 1679 C CA . GLN A 1 214 ? 9.185 20.146 -4.575 1.00 40.75 214 GLN A CA 1
ATOM 1680 C C . GLN A 1 214 ? 10.496 20.937 -4.445 1.00 40.75 214 GLN A C 1
ATOM 1682 O O . GLN A 1 214 ? 10.993 21.184 -3.339 1.00 40.75 214 GLN A O 1
ATOM 1687 N N . GLN A 1 215 ? 11.067 21.363 -5.576 1.00 44.78 215 GLN A N 1
ATOM 1688 C CA . GLN A 1 215 ? 12.232 22.244 -5.577 1.00 44.78 215 GLN A CA 1
ATOM 1689 C C . GLN A 1 215 ? 11.846 23.660 -5.118 1.00 44.78 215 GLN A C 1
ATOM 1691 O O . GLN A 1 215 ? 12.552 24.239 -4.297 1.00 44.78 215 GLN A O 1
ATOM 1696 N N . GLU A 1 216 ? 10.694 24.176 -5.557 1.00 50.41 216 GLU A N 1
ATOM 1697 C CA . GLU A 1 216 ? 10.063 25.395 -5.038 1.00 50.41 216 GLU A CA 1
ATOM 1698 C C . GLU A 1 216 ? 9.682 25.243 -3.570 1.00 50.41 216 GLU A C 1
ATOM 1700 O O . GLU A 1 216 ? 9.777 26.224 -2.865 1.00 50.41 216 GLU A O 1
ATOM 1705 N N . GLU A 1 217 ? 9.302 24.068 -3.067 1.00 50.06 217 GLU A N 1
ATOM 1706 C CA . GLU A 1 217 ? 9.007 23.846 -1.645 1.00 50.06 217 GLU A CA 1
ATOM 1707 C C . GLU A 1 217 ? 10.266 23.921 -0.803 1.00 50.06 217 GLU A C 1
ATOM 1709 O O . GLU A 1 217 ? 10.280 24.602 0.214 1.00 50.06 217 GLU A O 1
ATOM 1714 N N . THR A 1 218 ? 11.343 23.263 -1.233 1.00 54.25 218 THR A N 1
ATOM 1715 C CA . THR A 1 218 ? 12.619 23.325 -0.511 1.00 54.25 218 THR A CA 1
ATOM 1716 C C . THR A 1 218 ? 13.161 24.756 -0.520 1.00 54.25 218 THR A C 1
ATOM 1718 O O . THR A 1 218 ? 13.645 25.249 0.499 1.00 54.25 218 THR A O 1
ATOM 1721 N N . LEU A 1 219 ? 13.040 25.450 -1.658 1.00 62.12 219 LEU A N 1
ATOM 1722 C CA . LEU A 1 219 ? 13.401 26.860 -1.787 1.00 62.12 219 LEU A CA 1
ATOM 1723 C C . LEU A 1 219 ? 12.463 27.771 -0.985 1.00 62.12 219 LEU A C 1
ATOM 1725 O O . LEU A 1 219 ? 12.955 28.679 -0.330 1.00 62.12 219 LEU A O 1
ATOM 1729 N N . ALA A 1 220 ? 11.157 27.508 -0.966 1.00 64.38 220 ALA A N 1
ATOM 1730 C CA . ALA A 1 220 ? 10.159 28.289 -0.239 1.00 64.38 220 ALA A CA 1
ATOM 1731 C C . ALA A 1 220 ? 10.315 28.122 1.269 1.00 64.38 220 ALA A C 1
ATOM 1733 O O . ALA A 1 220 ? 10.257 29.110 1.986 1.00 64.38 220 ALA A O 1
ATOM 1734 N N . VAL A 1 221 ? 10.580 26.907 1.757 1.00 62.72 221 VAL A N 1
ATOM 1735 C CA . VAL A 1 221 ? 10.900 26.659 3.168 1.00 62.72 221 VAL A CA 1
ATOM 1736 C C . VAL A 1 221 ? 12.192 27.384 3.538 1.00 62.72 221 VAL A C 1
ATOM 1738 O O . VAL A 1 221 ? 12.232 28.077 4.552 1.00 62.72 221 VAL A O 1
ATOM 1741 N N . ALA A 1 222 ? 13.233 27.305 2.704 1.00 67.88 222 ALA A N 1
ATOM 1742 C CA . ALA A 1 222 ? 14.477 28.036 2.944 1.00 67.88 222 ALA A CA 1
ATOM 1743 C C . ALA A 1 222 ? 14.280 29.565 2.913 1.00 67.88 222 ALA A C 1
ATOM 1745 O O . ALA A 1 222 ? 14.871 30.276 3.723 1.00 67.88 222 ALA A O 1
ATOM 1746 N N . GLU A 1 223 ? 13.459 30.092 2.003 1.00 71.19 223 GLU A N 1
ATOM 1747 C CA . GLU A 1 223 ? 13.087 31.510 1.956 1.00 71.19 223 GLU A CA 1
ATOM 1748 C C . GLU A 1 223 ? 12.242 31.926 3.159 1.00 71.19 223 GLU A C 1
ATOM 1750 O O . GLU A 1 223 ? 12.437 33.012 3.697 1.00 71.19 223 GLU A O 1
ATOM 1755 N N . GLU A 1 224 ? 11.330 31.078 3.618 1.00 70.50 224 GLU A N 1
ATOM 1756 C CA . GLU A 1 224 ? 10.501 31.328 4.793 1.00 70.50 224 GLU A CA 1
ATOM 1757 C C . GLU A 1 224 ? 11.356 31.407 6.057 1.00 70.50 224 GLU A C 1
ATOM 1759 O O . GLU A 1 224 ? 11.224 32.361 6.818 1.00 70.50 224 GLU A O 1
ATOM 1764 N N . TRP A 1 225 ? 12.314 30.489 6.217 1.00 73.25 225 TRP A N 1
ATOM 1765 C CA . TRP A 1 225 ? 13.311 30.551 7.283 1.00 73.25 225 TRP A CA 1
ATOM 1766 C C . TRP A 1 225 ? 14.195 31.799 7.181 1.00 73.25 225 TRP A C 1
ATOM 1768 O O . TRP A 1 225 ? 14.434 32.450 8.191 1.00 73.25 225 TRP A O 1
ATOM 1778 N N . LYS A 1 226 ? 14.648 32.195 5.983 1.00 76.19 226 LYS A N 1
ATOM 1779 C CA . LYS A 1 226 ? 15.420 33.443 5.795 1.00 76.19 226 LYS A CA 1
ATOM 1780 C C . LYS A 1 226 ? 14.625 34.695 6.164 1.00 76.19 226 LYS A C 1
ATOM 1782 O O . LYS A 1 226 ? 15.203 35.666 6.641 1.00 76.19 226 LYS A O 1
ATOM 1787 N N . ASN A 1 227 ? 13.315 34.661 5.941 1.00 75.56 227 ASN A N 1
ATOM 1788 C CA . ASN A 1 227 ? 12.384 35.722 6.308 1.00 75.56 227 ASN A CA 1
ATOM 1789 C C . ASN A 1 227 ? 11.824 35.553 7.728 1.00 75.56 227 ASN A C 1
ATOM 1791 O O . ASN A 1 227 ? 10.929 36.311 8.116 1.00 75.56 227 ASN A O 1
ATOM 1795 N N . ALA A 1 228 ? 12.312 34.569 8.492 1.00 71.19 228 ALA A N 1
ATOM 1796 C CA . ALA A 1 228 ? 11.853 34.345 9.848 1.00 71.19 228 ALA A CA 1
ATOM 1797 C C . ALA A 1 228 ? 12.159 35.579 10.719 1.00 71.19 228 ALA A C 1
ATOM 1799 O O . ALA A 1 228 ? 13.148 36.288 10.491 1.00 71.19 228 ALA A O 1
ATOM 1800 N N . PRO A 1 229 ? 11.308 35.863 11.715 1.00 75.25 229 PRO A N 1
ATOM 1801 C CA . PRO A 1 229 ? 11.487 37.005 12.599 1.00 75.25 229 PRO A CA 1
ATOM 1802 C C . PRO A 1 229 ? 12.863 37.023 13.278 1.00 75.25 229 PRO A C 1
ATOM 1804 O O . PRO A 1 229 ? 13.372 35.987 13.687 1.00 75.25 229 PRO A O 1
ATOM 1807 N N . GLN A 1 230 ? 13.441 38.212 13.462 1.00 79.00 230 GLN A N 1
ATOM 1808 C CA . GLN A 1 230 ? 14.785 38.370 14.042 1.00 79.00 230 GLN A CA 1
ATOM 1809 C C . GLN A 1 230 ? 14.808 38.333 15.582 1.00 79.00 230 GLN A C 1
ATOM 1811 O O . GLN A 1 230 ? 15.876 38.379 16.187 1.00 79.00 230 GLN A O 1
ATOM 1816 N N . THR A 1 231 ? 13.648 38.267 16.246 1.00 86.81 231 THR A N 1
ATOM 1817 C CA . THR A 1 231 ? 13.570 38.203 17.713 1.00 86.81 231 THR A CA 1
ATOM 1818 C C . THR A 1 231 ? 13.397 36.765 18.195 1.00 86.81 231 THR A C 1
ATOM 1820 O O . THR A 1 231 ? 12.635 35.990 17.617 1.00 86.81 231 THR A O 1
ATOM 1823 N N . TRP A 1 232 ? 14.048 36.411 19.308 1.00 82.06 232 TRP A N 1
ATOM 1824 C CA . TRP A 1 232 ? 13.973 35.066 19.895 1.00 82.06 232 TRP A CA 1
ATOM 1825 C C . TRP A 1 232 ? 12.540 34.592 20.161 1.00 82.06 232 TRP A C 1
ATOM 1827 O O . TRP A 1 232 ? 12.209 33.450 19.854 1.00 82.06 232 TRP A O 1
ATOM 1837 N N . ALA A 1 233 ? 11.670 35.468 20.670 1.00 81.69 233 ALA A N 1
ATOM 1838 C CA . ALA A 1 233 ? 10.267 35.137 20.924 1.00 81.69 233 ALA A CA 1
ATOM 1839 C C . ALA A 1 233 ? 9.515 34.752 19.639 1.00 81.69 233 ALA A C 1
ATOM 1841 O O . ALA A 1 233 ? 8.710 33.822 19.633 1.00 81.69 233 ALA A O 1
ATOM 1842 N N . ALA A 1 234 ? 9.799 35.440 18.535 1.00 80.94 234 ALA A N 1
ATOM 1843 C CA . ALA A 1 234 ? 9.130 35.196 17.271 1.00 80.94 234 ALA A CA 1
ATOM 1844 C C . ALA A 1 234 ? 9.730 33.993 16.512 1.00 80.94 234 ALA A C 1
ATOM 1846 O O . ALA A 1 234 ? 8.981 33.273 15.857 1.00 80.94 234 ALA A O 1
ATOM 1847 N N . ILE A 1 235 ? 11.025 33.688 16.692 1.00 82.75 235 ILE A N 1
ATOM 1848 C CA . ILE A 1 235 ? 11.630 32.413 16.257 1.00 82.75 235 ILE A CA 1
ATOM 1849 C C . ILE A 1 235 ? 11.002 31.236 17.011 1.00 82.75 235 ILE A C 1
ATOM 1851 O O . ILE A 1 235 ? 10.596 30.259 16.387 1.00 82.75 235 ILE A O 1
ATOM 1855 N N . LEU A 1 236 ? 10.887 31.323 18.342 1.00 86.25 236 LEU A N 1
ATOM 1856 C CA . LEU A 1 236 ? 10.266 30.270 19.155 1.00 86.25 236 LEU A CA 1
ATOM 1857 C C . LEU A 1 236 ? 8.814 30.028 18.746 1.00 86.25 236 LEU A C 1
ATOM 1859 O O . LEU A 1 236 ? 8.402 28.879 18.609 1.00 86.25 236 LEU A O 1
ATOM 1863 N N . ARG A 1 237 ? 8.057 31.102 18.499 1.00 85.00 237 ARG A N 1
ATOM 1864 C CA . ARG A 1 237 ? 6.691 31.007 17.983 1.00 85.00 237 ARG A CA 1
ATOM 1865 C C . ARG A 1 237 ? 6.647 30.329 16.613 1.00 85.00 237 ARG A C 1
ATOM 1867 O O . ARG A 1 237 ? 5.884 29.386 16.453 1.00 85.00 237 ARG A O 1
ATOM 1874 N N . PHE A 1 238 ? 7.490 30.749 15.669 1.00 84.69 238 PHE A N 1
ATOM 1875 C CA . PHE A 1 238 ? 7.572 30.154 14.331 1.00 84.69 238 PHE A CA 1
ATOM 1876 C C . PHE A 1 238 ? 7.904 28.652 14.378 1.00 84.69 238 PHE A C 1
ATOM 1878 O O . PHE A 1 238 ? 7.257 27.838 13.720 1.00 84.69 238 PHE A O 1
ATOM 1885 N N . VAL A 1 239 ? 8.879 28.268 15.208 1.00 88.38 239 VAL A N 1
ATOM 1886 C CA . VAL A 1 239 ? 9.235 26.862 15.455 1.00 88.38 239 VAL A CA 1
ATOM 1887 C C . VAL A 1 239 ? 8.041 26.101 16.025 1.00 88.38 239 VAL A C 1
ATOM 1889 O O . VAL A 1 239 ? 7.706 25.031 15.523 1.00 88.38 239 VAL A O 1
ATOM 1892 N N . ALA A 1 240 ? 7.387 26.646 17.051 1.00 89.56 240 ALA A N 1
ATOM 1893 C CA . ALA A 1 240 ? 6.262 25.994 17.706 1.00 89.56 240 ALA A CA 1
ATOM 1894 C C . ALA A 1 240 ? 5.058 25.821 16.764 1.00 89.56 240 ALA A C 1
ATOM 1896 O O . ALA A 1 240 ? 4.447 24.755 16.766 1.00 89.56 240 ALA A O 1
ATOM 1897 N N . GLU A 1 241 ? 4.752 26.815 15.923 1.00 87.75 241 GLU A N 1
ATOM 1898 C CA . GLU A 1 241 ? 3.713 26.730 14.886 1.00 87.75 241 GLU A CA 1
ATOM 1899 C C . GLU A 1 241 ? 4.011 25.587 13.905 1.00 87.75 241 GLU A C 1
ATOM 1901 O O . GLU A 1 241 ? 3.166 24.717 13.692 1.00 87.75 241 GLU A O 1
ATOM 1906 N N . ARG A 1 242 ? 5.239 25.501 13.377 1.00 86.62 242 ARG A N 1
ATOM 1907 C CA . ARG A 1 242 ? 5.623 24.407 12.467 1.00 86.62 242 ARG A CA 1
ATOM 1908 C C . ARG A 1 242 ? 5.583 23.031 13.126 1.00 86.62 242 ARG A C 1
ATOM 1910 O O . ARG A 1 242 ? 5.139 22.069 12.499 1.00 86.62 242 ARG A O 1
ATOM 1917 N N . VAL A 1 243 ? 6.014 22.929 14.383 1.00 90.38 243 VAL A N 1
ATOM 1918 C CA . VAL A 1 243 ? 5.917 21.683 15.155 1.00 90.38 243 VAL A CA 1
ATOM 1919 C C . VAL A 1 243 ? 4.457 21.277 15.330 1.00 90.38 243 VAL A C 1
ATOM 1921 O O . VAL A 1 243 ? 4.142 20.111 15.115 1.00 90.38 243 VAL A O 1
ATOM 1924 N N . ALA A 1 244 ? 3.563 22.214 15.661 1.00 89.69 244 ALA A N 1
ATOM 1925 C CA . ALA A 1 244 ? 2.138 21.931 15.815 1.00 89.69 244 ALA A CA 1
ATOM 1926 C C . ALA A 1 244 ? 1.507 21.404 14.518 1.00 89.69 244 ALA A C 1
ATOM 1928 O O . ALA A 1 244 ? 0.797 20.400 14.545 1.00 89.69 244 ALA A O 1
ATOM 1929 N N . ILE A 1 245 ? 1.842 22.013 13.378 1.00 84.31 245 ILE A N 1
ATOM 1930 C CA . ILE A 1 245 ? 1.358 21.597 12.054 1.00 84.31 245 ILE A CA 1
ATOM 1931 C C . ILE A 1 245 ? 1.830 20.180 11.707 1.00 84.31 245 ILE A C 1
ATOM 1933 O O . ILE A 1 245 ? 1.030 19.330 11.311 1.00 84.31 245 ILE A O 1
ATOM 1937 N N . LEU A 1 246 ? 3.127 19.900 11.861 1.00 86.06 246 LEU A N 1
ATOM 1938 C CA . LEU A 1 246 ? 3.681 18.576 11.566 1.00 86.06 246 LEU A CA 1
ATOM 1939 C C . LEU A 1 246 ? 3.190 17.516 12.553 1.00 86.06 246 LEU A C 1
ATOM 1941 O O . LEU A 1 246 ? 2.960 16.380 12.154 1.00 86.06 246 LEU A O 1
ATOM 1945 N N . TYR A 1 247 ? 2.994 17.878 13.821 1.00 91.56 247 TYR A N 1
ATOM 1946 C CA . TYR A 1 247 ? 2.409 16.990 14.818 1.00 91.56 247 TYR A CA 1
ATOM 1947 C C . TYR A 1 247 ? 0.980 16.602 14.445 1.00 91.56 247 TYR A C 1
ATOM 1949 O O . TYR A 1 247 ? 0.677 15.413 14.396 1.00 91.56 247 TYR A O 1
ATOM 1957 N N . GLN A 1 248 ? 0.132 17.579 14.106 1.00 89.19 248 GLN A N 1
ATOM 1958 C CA . GLN A 1 248 ? -1.231 17.327 13.639 1.00 89.19 248 GLN A CA 1
ATOM 1959 C C . GLN A 1 248 ? -1.241 16.438 12.400 1.00 89.19 248 GLN A C 1
ATOM 1961 O O . GLN A 1 248 ? -1.992 15.467 12.344 1.00 89.19 248 GLN A O 1
ATOM 1966 N N . LYS A 1 249 ? -0.367 16.722 11.433 1.00 86.38 249 LYS A N 1
ATOM 1967 C CA . LYS A 1 249 ? -0.220 15.890 10.242 1.00 86.38 249 LYS A CA 1
ATOM 1968 C C . LYS A 1 249 ? 0.147 14.449 10.602 1.00 86.38 249 LYS A C 1
ATOM 1970 O O . LYS A 1 249 ? -0.545 13.538 10.171 1.00 86.38 249 LYS A O 1
ATOM 1975 N N . ASN A 1 250 ? 1.197 14.248 11.396 1.00 89.38 250 ASN A N 1
ATOM 1976 C CA . ASN A 1 250 ? 1.713 12.924 11.749 1.00 89.38 250 ASN A CA 1
ATOM 1977 C C . ASN A 1 250 ? 0.738 12.114 12.615 1.00 89.38 250 ASN A C 1
ATOM 1979 O O . ASN A 1 250 ? 0.679 10.898 12.477 1.00 89.38 250 ASN A O 1
ATOM 1983 N N . LEU A 1 251 ? 0.007 12.778 13.515 1.00 92.81 251 LEU A N 1
ATOM 1984 C CA . LEU A 1 251 ? -0.886 12.115 14.462 1.00 92.81 251 LEU A CA 1
ATOM 1985 C C . LEU A 1 251 ? -2.281 11.867 13.881 1.00 92.81 251 LEU A C 1
ATOM 1987 O O . LEU A 1 251 ? -2.860 10.810 14.113 1.00 92.81 251 LEU A O 1
ATOM 1991 N N . ALA A 1 252 ? -2.841 12.848 13.168 1.00 91.31 252 ALA A N 1
ATOM 1992 C CA . ALA A 1 252 ? -4.223 12.792 12.708 1.00 91.31 252 ALA A CA 1
ATOM 1993 C C . ALA A 1 252 ? -4.331 12.310 11.261 1.00 91.31 252 ALA A C 1
ATOM 1995 O O . ALA A 1 252 ? -5.129 11.425 10.994 1.00 91.31 252 ALA A O 1
ATOM 1996 N N . ALA A 1 253 ? -3.533 12.845 10.332 1.00 90.06 253 ALA A N 1
ATOM 1997 C CA . ALA A 1 253 ? -3.660 12.575 8.894 1.00 90.06 253 ALA A CA 1
ATOM 1998 C C . ALA A 1 253 ? -2.325 12.176 8.222 1.00 90.06 253 ALA A C 1
ATOM 2000 O O . ALA A 1 253 ? -1.954 12.791 7.208 1.00 90.06 253 ALA A O 1
ATOM 2001 N N . PRO A 1 254 ? -1.597 11.175 8.755 1.00 89.62 254 PRO A N 1
ATOM 2002 C CA . PRO A 1 254 ? -0.251 10.851 8.300 1.00 89.62 254 PRO A CA 1
ATOM 2003 C C . PRO A 1 254 ? -0.250 10.320 6.873 1.00 89.62 254 PRO A C 1
ATOM 2005 O O . PRO A 1 254 ? -0.954 9.370 6.543 1.00 89.62 254 PRO A O 1
ATOM 2008 N N . ASP A 1 255 ? 0.558 10.932 6.015 1.00 80.81 255 ASP A N 1
ATOM 2009 C CA . ASP A 1 255 ? 0.694 10.594 4.596 1.00 80.81 255 ASP A CA 1
ATOM 2010 C C . ASP A 1 255 ? 1.925 9.733 4.293 1.00 80.81 255 ASP A C 1
ATOM 2012 O O . ASP A 1 255 ? 2.334 9.607 3.139 1.00 80.81 255 ASP A O 1
ATOM 2016 N N . ASP A 1 256 ? 2.522 9.135 5.321 1.00 82.50 256 ASP A N 1
ATOM 2017 C CA . ASP A 1 256 ? 3.622 8.204 5.148 1.00 82.50 256 ASP A CA 1
ATOM 2018 C C . ASP A 1 256 ? 3.130 6.848 4.613 1.00 82.50 256 ASP A C 1
ATOM 2020 O O . ASP A 1 256 ? 1.972 6.444 4.779 1.00 82.50 256 ASP A O 1
ATOM 2024 N N . TRP A 1 257 ? 4.034 6.122 3.954 1.00 82.69 257 TRP A N 1
ATOM 2025 C CA . TRP A 1 257 ? 3.697 4.850 3.317 1.00 82.69 257 TRP A CA 1
ATOM 2026 C C . TRP A 1 257 ? 3.186 3.807 4.316 1.00 82.69 257 TRP A C 1
ATOM 2028 O O . TRP A 1 257 ? 2.339 2.996 3.946 1.00 82.69 257 TRP A O 1
ATOM 2038 N N . PHE A 1 258 ? 3.690 3.807 5.556 1.00 85.44 258 PHE A N 1
ATOM 2039 C CA . PHE A 1 258 ? 3.340 2.807 6.559 1.00 85.44 258 PHE A CA 1
ATOM 2040 C C . PHE A 1 258 ? 1.908 3.030 7.041 1.00 85.44 258 PHE A C 1
ATOM 2042 O O . PHE A 1 258 ? 1.130 2.080 7.113 1.00 85.44 258 PHE A O 1
ATOM 2049 N N . SER A 1 259 ? 1.527 4.284 7.285 1.00 88.94 259 SER A N 1
ATOM 2050 C CA . SER A 1 259 ? 0.157 4.653 7.644 1.00 88.94 259 SER A CA 1
ATOM 2051 C C . SER A 1 259 ? -0.857 4.278 6.559 1.00 88.94 259 SER A C 1
ATOM 2053 O O . SER A 1 259 ? -1.919 3.739 6.879 1.00 88.94 259 SER A O 1
ATOM 2055 N N . LEU A 1 260 ? -0.523 4.501 5.283 1.00 90.44 260 LEU A N 1
ATOM 2056 C CA . LEU A 1 260 ? -1.371 4.112 4.149 1.00 90.44 260 LEU A CA 1
ATOM 2057 C C . LEU A 1 260 ? -1.428 2.592 3.952 1.00 90.44 260 LEU A C 1
ATOM 2059 O O . LEU A 1 260 ? -2.499 2.043 3.711 1.00 90.44 260 LEU A O 1
ATOM 2063 N N . TRP A 1 261 ? -0.300 1.896 4.097 1.00 92.25 261 TRP A N 1
ATOM 2064 C CA . TRP A 1 261 ? -0.261 0.436 4.032 1.00 92.25 261 TRP A CA 1
ATOM 2065 C C . TRP A 1 261 ? -1.085 -0.201 5.157 1.00 92.25 261 TRP A C 1
ATOM 2067 O O . TRP A 1 261 ? -1.930 -1.047 4.887 1.00 92.25 261 TRP A O 1
ATOM 2077 N N . ARG A 1 262 ? -0.945 0.272 6.403 1.00 94.25 262 ARG A N 1
ATOM 2078 C CA . ARG A 1 262 ? -1.776 -0.166 7.536 1.00 94.25 262 ARG A CA 1
ATOM 2079 C C . ARG A 1 262 ? -3.266 0.039 7.257 1.00 94.25 262 ARG A C 1
ATOM 2081 O O . ARG A 1 262 ? -4.077 -0.816 7.609 1.00 94.25 262 ARG A O 1
ATOM 2088 N N . LEU A 1 263 ? -3.628 1.173 6.655 1.00 95.38 263 LEU A N 1
ATOM 2089 C CA . LEU A 1 263 ? -5.004 1.474 6.271 1.00 95.38 263 LEU A CA 1
ATOM 2090 C C . LEU A 1 263 ? -5.540 0.438 5.260 1.00 95.38 263 LEU A C 1
ATOM 2092 O O . LEU A 1 263 ? -6.648 -0.066 5.457 1.00 95.38 263 LEU A O 1
ATOM 2096 N N . ASN A 1 264 ? -4.734 0.043 4.267 1.00 96.69 264 ASN A N 1
ATOM 2097 C CA . ASN A 1 264 ? -5.061 -1.046 3.337 1.00 96.69 264 ASN A CA 1
ATOM 2098 C C . ASN A 1 264 ? -5.197 -2.400 4.052 1.00 96.69 264 ASN A C 1
ATOM 2100 O O . ASN A 1 264 ? -6.190 -3.093 3.838 1.00 96.69 264 ASN A O 1
ATOM 2104 N N . CYS A 1 265 ? -4.264 -2.761 4.944 1.00 96.00 265 CYS A N 1
ATOM 2105 C CA . CYS A 1 265 ? -4.331 -4.012 5.714 1.00 96.00 265 CYS A CA 1
ATOM 2106 C C . CYS A 1 265 ? -5.610 -4.097 6.559 1.00 96.00 265 CYS A C 1
ATOM 2108 O O . CYS A 1 265 ? -6.251 -5.147 6.629 1.00 96.00 265 CYS A O 1
ATOM 2110 N N . ALA A 1 266 ? -6.000 -2.983 7.188 1.00 96.62 266 ALA A N 1
ATOM 2111 C CA . ALA A 1 266 ? -7.222 -2.903 7.979 1.00 96.62 266 ALA A CA 1
ATOM 2112 C C . ALA A 1 266 ? -8.471 -3.110 7.109 1.00 96.62 266 ALA A C 1
ATOM 2114 O O . ALA A 1 266 ? -9.372 -3.842 7.516 1.00 96.62 266 ALA A O 1
ATOM 2115 N N . LEU A 1 267 ? -8.514 -2.518 5.908 1.00 97.75 267 LEU A N 1
ATOM 2116 C CA . LEU A 1 267 ? -9.610 -2.740 4.964 1.00 97.75 267 LEU A CA 1
ATOM 2117 C C . LEU A 1 267 ? -9.662 -4.192 4.485 1.00 97.75 267 LEU A C 1
ATOM 2119 O O . LEU A 1 267 ? -10.718 -4.809 4.580 1.00 97.75 267 LEU A O 1
ATOM 2123 N N . ALA A 1 268 ? -8.541 -4.747 4.022 1.00 97.31 268 ALA A N 1
ATOM 2124 C CA . ALA A 1 268 ? -8.468 -6.123 3.538 1.00 97.31 268 ALA A CA 1
ATOM 2125 C C . ALA A 1 268 ? -8.919 -7.124 4.612 1.00 97.31 268 ALA A C 1
ATOM 2127 O O . ALA A 1 268 ? -9.754 -7.990 4.353 1.00 97.31 268 ALA A O 1
ATOM 2128 N N . THR A 1 269 ? -8.434 -6.953 5.844 1.00 97.06 269 THR A N 1
ATOM 2129 C CA . THR A 1 269 ? -8.823 -7.803 6.975 1.00 97.06 269 THR A CA 1
ATOM 2130 C C . THR A 1 269 ? -10.301 -7.664 7.303 1.00 97.06 269 THR A C 1
ATOM 2132 O O . THR A 1 269 ? -10.989 -8.667 7.478 1.00 97.06 269 THR A O 1
ATOM 2135 N N . TYR A 1 270 ? -10.805 -6.430 7.401 1.00 97.94 270 TYR A N 1
ATOM 2136 C CA . TYR A 1 270 ? -12.199 -6.214 7.768 1.00 97.94 270 TYR A CA 1
ATOM 2137 C C . TYR A 1 270 ? -13.143 -6.766 6.704 1.00 97.94 270 TYR A C 1
ATOM 2139 O O . TYR A 1 270 ? -14.102 -7.460 7.031 1.00 97.94 270 TYR A O 1
ATOM 2147 N N . HIS A 1 271 ? -12.821 -6.519 5.435 1.00 97.69 271 HIS A N 1
ATOM 2148 C CA . HIS A 1 271 ? -13.569 -7.035 4.305 1.00 97.69 271 HIS A CA 1
ATOM 2149 C C . HIS A 1 271 ? -13.591 -8.564 4.294 1.00 97.69 271 HIS A C 1
ATOM 2151 O O . HIS A 1 271 ? -14.671 -9.150 4.267 1.00 97.69 271 HIS A O 1
ATOM 2157 N N . SER A 1 272 ? -12.431 -9.216 4.409 1.00 96.75 272 SER A N 1
ATOM 2158 C CA . SER A 1 272 ? -12.339 -10.677 4.504 1.00 96.75 272 SER A CA 1
ATOM 2159 C C . SER A 1 272 ? -13.153 -11.238 5.677 1.00 96.75 272 SER A C 1
ATOM 2161 O O . SER A 1 272 ? -13.899 -12.205 5.523 1.00 96.75 272 SER A O 1
ATOM 2163 N N . TYR A 1 273 ? -13.073 -10.601 6.848 1.00 96.50 273 TYR A N 1
ATOM 2164 C CA . TYR A 1 273 ? -13.802 -11.029 8.039 1.00 96.50 273 TYR A CA 1
ATOM 2165 C C . TYR A 1 273 ? -15.327 -10.924 7.880 1.00 96.50 273 TYR A C 1
ATOM 2167 O O . TYR A 1 273 ? -16.042 -11.830 8.311 1.00 96.50 273 TYR A O 1
ATOM 2175 N N . VAL A 1 274 ? -15.829 -9.839 7.284 1.00 95.88 274 VAL A N 1
ATOM 2176 C CA . VAL A 1 274 ? -17.273 -9.601 7.115 1.00 95.88 274 VAL A CA 1
ATOM 2177 C C . VAL A 1 274 ? -17.847 -10.435 5.974 1.00 95.88 274 VAL A C 1
ATOM 2179 O O . VAL A 1 274 ? -18.888 -11.062 6.143 1.00 95.88 274 VAL A O 1
ATOM 2182 N N . THR A 1 275 ? -17.173 -10.462 4.823 1.00 95.06 275 THR A N 1
ATOM 2183 C CA . THR A 1 275 ? -17.690 -11.112 3.607 1.00 95.06 275 THR A CA 1
ATOM 2184 C C . THR A 1 275 ? -17.408 -12.605 3.553 1.00 95.06 275 THR A C 1
ATOM 2186 O O . THR A 1 275 ? -18.139 -13.330 2.886 1.00 95.06 275 THR A O 1
ATOM 2189 N N . ARG A 1 276 ? -16.358 -13.073 4.243 1.00 95.12 276 ARG A N 1
ATOM 2190 C CA . ARG A 1 276 ? -15.834 -14.443 4.116 1.00 95.12 276 ARG A CA 1
ATOM 2191 C C . ARG A 1 276 ? -15.505 -14.812 2.667 1.00 95.12 276 ARG A C 1
ATOM 2193 O O . ARG A 1 276 ? -15.620 -15.973 2.294 1.00 95.12 276 ARG A O 1
ATOM 2200 N N . SER A 1 277 ? -15.118 -13.825 1.857 1.00 94.12 277 SER A N 1
ATOM 2201 C CA . SER A 1 277 ? -14.812 -14.057 0.449 1.00 94.12 277 SER A CA 1
ATOM 2202 C C . SER A 1 277 ? -13.629 -15.017 0.302 1.00 94.12 277 SER A C 1
ATOM 2204 O O . SER A 1 277 ? -12.546 -14.799 0.853 1.00 94.12 277 SER A O 1
ATOM 2206 N N . GLU A 1 278 ? -13.836 -16.074 -0.479 1.00 94.50 278 GLU A N 1
ATOM 2207 C CA . GLU A 1 278 ? -12.815 -17.073 -0.813 1.00 94.50 278 GLU A CA 1
ATOM 2208 C C . GLU A 1 278 ? -11.743 -16.508 -1.757 1.00 94.50 278 GLU A C 1
ATOM 2210 O O . GLU A 1 278 ? -10.688 -17.111 -1.942 1.00 94.50 278 GLU A O 1
ATOM 2215 N N . GLU A 1 279 ? -11.977 -15.328 -2.337 1.00 95.56 279 GLU A N 1
ATOM 2216 C CA . GLU A 1 279 ? -11.026 -14.650 -3.217 1.00 95.56 279 GLU A CA 1
ATOM 2217 C C . GLU A 1 279 ? -9.739 -14.237 -2.496 1.00 95.56 279 GLU A C 1
ATOM 2219 O O . GLU A 1 279 ? -8.711 -14.057 -3.144 1.00 95.56 279 GLU A O 1
ATOM 2224 N N . TYR A 1 280 ? -9.742 -14.179 -1.160 1.00 95.56 280 TYR A N 1
ATOM 2225 C CA . TYR A 1 280 ? -8.523 -13.943 -0.385 1.00 95.56 280 TYR A CA 1
ATOM 2226 C C . TYR A 1 280 ? -7.511 -15.092 -0.438 1.00 95.56 280 TYR A C 1
ATOM 2228 O O . TYR A 1 280 ? -6.340 -14.882 -0.122 1.00 95.56 280 TYR A O 1
ATOM 2236 N N . LYS A 1 281 ? -7.916 -16.282 -0.906 1.00 93.00 281 LYS A N 1
ATOM 2237 C CA . LYS A 1 281 ? -6.979 -17.370 -1.226 1.00 93.00 281 LYS A CA 1
ATOM 2238 C C . LYS A 1 281 ? -5.989 -16.985 -2.321 1.00 93.00 281 LYS A C 1
ATOM 2240 O O . LYS A 1 281 ? -4.925 -17.575 -2.392 1.00 93.00 281 LYS A O 1
ATOM 2245 N N . MET A 1 282 ? -6.283 -15.957 -3.119 1.00 92.56 282 MET A N 1
ATOM 2246 C CA . MET A 1 282 ? -5.369 -15.440 -4.143 1.00 92.56 282 MET A CA 1
ATOM 2247 C C . MET A 1 282 ? -4.058 -14.864 -3.587 1.00 92.56 282 MET A C 1
ATOM 2249 O O . MET A 1 282 ? -3.144 -14.622 -4.368 1.00 92.56 282 MET A O 1
ATOM 2253 N N . GLU A 1 283 ? -3.940 -14.642 -2.273 1.00 90.25 283 GLU A N 1
ATOM 2254 C CA . GLU A 1 283 ? -2.643 -14.342 -1.648 1.00 90.25 283 GLU A CA 1
ATOM 2255 C C . GLU A 1 283 ? -1.728 -15.585 -1.612 1.00 90.25 283 GLU A C 1
ATOM 2257 O O . GLU A 1 283 ? -0.505 -15.462 -1.646 1.00 90.25 283 GLU A O 1
ATOM 2262 N N . ASN A 1 284 ? -2.300 -16.798 -1.562 1.00 89.94 284 ASN A N 1
ATOM 2263 C CA . ASN A 1 284 ? -1.538 -18.037 -1.685 1.00 89.94 284 ASN A CA 1
ATOM 2264 C C . ASN A 1 284 ? -1.029 -18.190 -3.124 1.00 89.94 284 ASN A C 1
ATOM 2266 O O . ASN A 1 284 ? -1.786 -18.086 -4.093 1.00 89.94 284 ASN A O 1
ATOM 2270 N N . LYS A 1 285 ? 0.268 -18.478 -3.269 1.00 87.50 285 LYS A N 1
ATOM 2271 C CA . LYS A 1 285 ? 0.928 -18.487 -4.575 1.00 87.50 285 LYS A CA 1
ATOM 2272 C C . LYS A 1 285 ? 0.398 -19.585 -5.492 1.00 87.50 285 LYS A C 1
ATOM 2274 O O . LYS A 1 285 ? 0.268 -19.356 -6.693 1.00 87.50 285 LYS A O 1
ATOM 2279 N N . TRP A 1 286 ? 0.101 -20.765 -4.957 1.00 89.38 286 TRP A N 1
ATOM 2280 C CA . TRP A 1 286 ? -0.424 -21.868 -5.756 1.00 89.38 286 TRP A CA 1
ATOM 2281 C C . TRP A 1 286 ? -1.854 -21.596 -6.219 1.00 89.38 286 TRP A C 1
ATOM 2283 O O . TRP A 1 286 ? -2.120 -21.672 -7.419 1.00 89.38 286 TRP A O 1
ATOM 2293 N N . ASP A 1 287 ? -2.745 -21.206 -5.304 1.00 91.19 287 ASP A N 1
ATOM 2294 C CA . ASP A 1 287 ? -4.131 -20.851 -5.641 1.00 91.19 287 ASP A CA 1
ATOM 2295 C C . ASP A 1 287 ? -4.174 -19.731 -6.689 1.00 91.19 287 ASP A C 1
ATOM 2297 O O . ASP A 1 287 ? -4.942 -19.797 -7.654 1.00 91.19 287 ASP A O 1
ATOM 2301 N N . PHE A 1 288 ? -3.278 -18.748 -6.558 1.00 93.81 288 PHE A N 1
ATOM 2302 C CA . PHE A 1 288 ? -3.084 -17.689 -7.540 1.00 93.81 288 PHE A CA 1
ATOM 2303 C C . PHE A 1 288 ? -2.725 -18.225 -8.934 1.00 93.81 288 PHE A C 1
ATOM 2305 O O . PHE A 1 288 ? -3.372 -17.866 -9.921 1.00 93.81 288 PHE A O 1
ATOM 2312 N N . LEU A 1 289 ? -1.713 -19.093 -9.031 1.00 91.88 289 LEU A N 1
ATOM 2313 C CA . LEU A 1 289 ? -1.263 -19.658 -10.307 1.00 91.88 289 LEU A CA 1
ATOM 2314 C C . LEU A 1 289 ? -2.345 -20.526 -10.959 1.00 91.88 289 LEU A C 1
ATOM 2316 O O . LEU A 1 289 ? -2.577 -20.418 -12.164 1.00 91.88 289 LEU A O 1
ATOM 2320 N N . VAL A 1 290 ? -3.037 -21.350 -10.167 1.00 91.25 290 VAL A N 1
ATOM 2321 C CA . VAL A 1 290 ? -4.139 -22.188 -10.651 1.00 91.25 290 VAL A CA 1
ATOM 2322 C C . VAL A 1 290 ? -5.260 -21.316 -11.204 1.00 91.25 290 VAL A C 1
ATOM 2324 O O . VAL A 1 290 ? -5.672 -21.513 -12.346 1.00 91.25 290 VAL A O 1
ATOM 2327 N N . LYS A 1 291 ? -5.719 -20.313 -10.445 1.00 93.25 291 LYS A N 1
ATOM 2328 C CA . LYS A 1 291 ? -6.844 -19.475 -10.875 1.00 93.25 291 LYS A CA 1
ATOM 2329 C C . LYS A 1 291 ? -6.500 -18.641 -12.107 1.00 93.25 291 LYS A C 1
ATOM 2331 O O . LYS A 1 291 ? -7.342 -18.503 -12.991 1.00 93.25 291 LYS A O 1
ATOM 2336 N N . CYS A 1 292 ? -5.273 -18.131 -12.209 1.00 93.75 292 CYS A N 1
ATOM 2337 C CA . CYS A 1 292 ? -4.807 -17.453 -13.416 1.00 93.75 292 CYS A CA 1
ATOM 2338 C C . CYS A 1 292 ? -4.821 -18.374 -14.642 1.00 93.75 292 CYS A C 1
ATOM 2340 O O . CYS A 1 292 ? -5.352 -17.986 -15.682 1.00 93.75 292 CYS A O 1
ATOM 2342 N N . HIS A 1 293 ? -4.295 -19.598 -14.514 1.00 91.31 293 HIS A N 1
ATOM 2343 C CA . HIS A 1 293 ? -4.288 -20.572 -15.607 1.00 91.31 293 HIS A CA 1
ATOM 2344 C C . HIS A 1 293 ? -5.709 -20.945 -16.053 1.00 91.31 293 HIS A C 1
ATOM 2346 O O . HIS A 1 293 ? -5.991 -20.964 -17.248 1.00 91.31 293 HIS A O 1
ATOM 2352 N N . GLU A 1 294 ? -6.624 -21.176 -15.107 1.00 91.44 294 GLU A N 1
ATOM 2353 C CA . GLU A 1 294 ? -8.029 -21.497 -15.402 1.00 91.44 294 GLU A CA 1
ATOM 2354 C C . GLU A 1 294 ? -8.780 -20.369 -16.126 1.00 91.44 294 GLU A C 1
ATOM 2356 O O . GLU A 1 294 ? -9.756 -20.639 -16.824 1.00 91.44 294 GLU A O 1
ATOM 2361 N N . ASN A 1 295 ? -8.333 -19.121 -15.970 1.00 92.12 295 ASN A N 1
ATOM 2362 C CA . ASN A 1 295 ? -8.967 -17.933 -16.544 1.00 92.12 295 ASN A CA 1
ATOM 2363 C C . ASN A 1 295 ? -8.183 -17.323 -17.719 1.00 92.12 295 ASN A C 1
ATOM 2365 O O . ASN A 1 295 ? -8.498 -16.210 -18.155 1.00 92.12 295 ASN A O 1
ATOM 2369 N N . ASP A 1 296 ? -7.167 -18.032 -18.222 1.00 91.38 296 ASP A N 1
ATOM 2370 C CA . ASP A 1 296 ? -6.294 -17.571 -19.308 1.00 91.38 296 ASP A CA 1
ATOM 2371 C C . ASP A 1 296 ? -5.719 -16.162 -19.043 1.00 91.38 296 ASP A C 1
ATOM 2373 O O . ASP A 1 296 ? -5.740 -15.260 -19.886 1.00 91.38 296 ASP A O 1
ATOM 2377 N N . VAL A 1 297 ? -5.256 -15.948 -17.808 1.00 93.81 297 VAL A N 1
ATOM 2378 C CA . VAL A 1 297 ? -4.541 -14.738 -17.384 1.00 93.81 297 VAL A CA 1
ATOM 2379 C C . VAL A 1 297 ? -3.046 -15.030 -17.417 1.00 93.81 297 VAL A C 1
ATOM 2381 O O . VAL A 1 297 ? -2.591 -15.980 -16.785 1.00 93.81 297 VAL A O 1
ATOM 2384 N N . ALA A 1 298 ? -2.288 -14.196 -18.133 1.00 92.88 298 ALA A N 1
ATOM 2385 C CA . ALA A 1 298 ? -0.857 -14.385 -18.346 1.00 92.88 298 ALA A CA 1
ATOM 2386 C C . ALA A 1 298 ? -0.072 -14.420 -17.022 1.00 92.88 298 ALA A C 1
ATOM 2388 O O . ALA A 1 298 ? 0.020 -13.418 -16.303 1.00 92.88 298 ALA A O 1
ATOM 2389 N N . ILE A 1 299 ? 0.529 -15.571 -16.729 1.00 92.38 299 ILE A N 1
ATOM 2390 C CA . ILE A 1 299 ? 1.330 -15.816 -15.527 1.00 92.38 299 ILE A CA 1
ATOM 2391 C C . ILE A 1 299 ? 2.717 -16.346 -15.848 1.00 92.38 299 ILE A C 1
ATOM 2393 O O . ILE A 1 299 ? 2.996 -16.886 -16.920 1.00 92.38 299 ILE A O 1
ATOM 2397 N N . THR A 1 300 ? 3.584 -16.212 -14.848 1.00 87.00 300 THR A N 1
ATOM 2398 C CA . THR A 1 300 ? 4.858 -16.920 -14.810 1.00 87.00 300 THR A CA 1
ATOM 2399 C C . THR A 1 300 ? 4.673 -18.434 -15.018 1.00 87.00 300 THR A C 1
ATOM 2401 O O . THR A 1 300 ? 3.762 -19.028 -14.427 1.00 87.00 300 THR A O 1
ATOM 2404 N N . PRO A 1 301 ? 5.526 -19.079 -15.836 1.00 83.69 301 PRO A N 1
ATOM 2405 C CA . PRO A 1 301 ? 5.442 -20.510 -16.091 1.00 83.69 301 PRO A CA 1
ATOM 2406 C C . PRO A 1 301 ? 5.579 -21.317 -14.803 1.00 83.69 301 PRO A C 1
ATOM 2408 O O . PRO A 1 301 ? 6.413 -21.023 -13.939 1.00 83.69 301 PRO A O 1
ATOM 2411 N N . CYS A 1 302 ? 4.768 -22.363 -14.678 1.00 85.81 302 CYS A N 1
ATOM 2412 C CA . CYS A 1 302 ? 4.829 -23.269 -13.541 1.00 85.81 302 CYS A CA 1
ATOM 2413 C C . CYS A 1 302 ? 4.601 -24.706 -13.993 1.00 85.81 302 CYS A C 1
ATOM 2415 O O . CYS A 1 302 ? 3.607 -25.035 -14.649 1.00 85.81 302 CYS A O 1
ATOM 2417 N N . ILE A 1 303 ? 5.521 -25.577 -13.590 1.00 81.38 303 ILE A N 1
ATOM 2418 C CA . ILE A 1 303 ? 5.457 -27.001 -13.898 1.00 81.38 303 ILE A CA 1
ATOM 2419 C C . ILE A 1 303 ? 4.219 -27.599 -13.222 1.00 81.38 303 ILE A C 1
ATOM 2421 O O . ILE A 1 303 ? 3.933 -27.326 -12.059 1.00 81.38 303 ILE A O 1
ATOM 2425 N N . GLY A 1 304 ? 3.483 -28.430 -13.961 1.00 77.25 304 GLY A N 1
ATOM 2426 C CA . GLY A 1 304 ? 2.349 -29.193 -13.436 1.00 77.25 304 GLY A CA 1
ATOM 2427 C C . GLY A 1 304 ? 0.982 -28.512 -13.537 1.00 77.25 304 GLY A C 1
ATOM 2428 O O . GLY A 1 304 ? -0.020 -29.210 -13.411 1.00 77.25 304 GLY A O 1
ATOM 2429 N N . LEU A 1 305 ? 0.896 -27.214 -13.854 1.00 80.00 305 LEU A N 1
ATOM 2430 C CA . LEU A 1 305 ? -0.402 -26.540 -14.041 1.00 80.00 305 LEU A CA 1
ATOM 2431 C C . LEU A 1 305 ? -1.244 -27.186 -15.159 1.00 80.00 305 LEU A C 1
ATOM 2433 O O . LEU A 1 305 ? -2.428 -27.446 -14.960 1.00 80.00 305 LEU A O 1
ATOM 2437 N N . GLY A 1 306 ? -0.626 -27.549 -16.290 1.00 68.19 306 GLY A N 1
ATOM 2438 C CA . GLY A 1 306 ? -1.309 -28.226 -17.405 1.00 68.19 306 GLY A CA 1
ATOM 2439 C C . GLY A 1 306 ? -1.770 -29.662 -17.105 1.00 68.19 306 GLY A C 1
ATOM 2440 O O . GLY A 1 306 ? -2.581 -30.218 -17.840 1.00 68.19 306 GLY A O 1
ATOM 2441 N N . LEU A 1 307 ? -1.305 -30.274 -16.008 1.00 67.88 307 LEU A N 1
ATOM 2442 C CA . LEU A 1 307 ? -1.802 -31.581 -15.557 1.00 67.88 307 LEU A CA 1
ATOM 2443 C C . LEU A 1 307 ? -3.152 -31.465 -14.830 1.00 67.88 307 LEU A C 1
ATOM 2445 O O . LEU A 1 307 ? -3.851 -32.465 -14.660 1.00 67.88 307 LEU A O 1
ATOM 2449 N N . LEU A 1 308 ? -3.540 -30.258 -14.401 1.00 63.75 308 LEU A N 1
ATOM 2450 C CA . LEU A 1 308 ? -4.806 -30.011 -13.706 1.00 63.75 308 LEU A CA 1
ATOM 2451 C C . LEU A 1 308 ? -5.996 -30.006 -14.675 1.00 63.75 308 LEU A C 1
ATOM 2453 O O . LEU A 1 308 ? -7.074 -30.503 -14.340 1.00 63.75 308 LEU A O 1
ATOM 2457 N N . SER A 1 309 ? -5.793 -29.506 -15.895 1.00 55.69 309 SER A N 1
ATOM 2458 C CA . SER A 1 309 ? -6.820 -29.380 -16.937 1.00 55.69 309 SER A CA 1
ATOM 2459 C C . SER A 1 309 ? -7.347 -30.741 -17.418 1.00 55.69 309 SER A C 1
ATOM 2461 O O . SER A 1 309 ? -8.516 -30.854 -17.784 1.00 55.69 309 SER A O 1
ATOM 2463 N N . GLY A 1 310 ? -6.543 -31.807 -17.314 1.00 51.31 310 GLY A N 1
ATOM 2464 C CA . GLY A 1 310 ? -6.948 -33.178 -17.649 1.00 51.31 310 GLY A CA 1
ATOM 2465 C C . GLY A 1 310 ? -7.961 -33.817 -16.684 1.00 51.31 310 GLY A C 1
ATOM 2466 O O . GLY A 1 310 ? -8.629 -34.779 -17.056 1.00 51.31 310 GLY A O 1
ATOM 2467 N N . LYS A 1 311 ? -8.132 -33.292 -15.460 1.00 48.81 311 LYS A N 1
ATOM 2468 C CA . LYS A 1 311 ? -9.033 -33.890 -14.452 1.00 48.81 311 LYS A CA 1
ATOM 2469 C C . LYS A 1 311 ? -10.496 -33.441 -14.549 1.00 48.81 311 LYS A C 1
ATOM 2471 O O . LYS A 1 311 ? -11.364 -34.156 -14.055 1.00 48.81 311 LYS A O 1
ATOM 2476 N N . LYS A 1 312 ? -10.803 -32.294 -15.170 1.00 46.34 312 LYS A N 1
ATOM 2477 C CA . LYS A 1 312 ? -12.176 -31.738 -15.190 1.00 46.34 312 LYS A CA 1
ATOM 2478 C C . LYS A 1 312 ? -13.095 -32.327 -16.276 1.00 46.34 312 LYS A C 1
ATOM 2480 O O . LYS A 1 312 ? -14.307 -32.218 -16.135 1.00 46.34 312 LYS A O 1
ATOM 2485 N N . ASN A 1 313 ? -12.561 -33.028 -17.284 1.00 38.19 313 ASN A N 1
ATOM 2486 C CA . ASN A 1 313 ? -13.356 -33.625 -18.376 1.00 38.19 313 ASN A CA 1
ATOM 2487 C C . ASN A 1 313 ? -13.729 -35.108 -18.167 1.00 38.19 313 ASN A C 1
ATOM 2489 O O . ASN A 1 313 ? -14.285 -35.745 -19.062 1.00 38.19 313 ASN A O 1
ATOM 2493 N N . GLY A 1 314 ? -13.474 -35.664 -16.980 1.00 39.16 314 GLY A N 1
ATOM 2494 C CA . GLY A 1 314 ? -13.975 -36.979 -16.585 1.00 39.16 314 GLY A CA 1
ATOM 2495 C C . GLY A 1 314 ? -15.460 -36.916 -16.239 1.00 39.16 314 GLY A C 1
ATOM 2496 O O . GLY A 1 314 ? -15.825 -36.888 -15.065 1.00 39.16 314 GLY A O 1
ATOM 2497 N N . THR A 1 315 ? -16.316 -36.861 -17.259 1.00 35.75 315 THR A N 1
ATOM 2498 C CA . THR A 1 315 ? -17.768 -37.017 -17.128 1.00 35.75 315 THR A CA 1
ATOM 2499 C C . THR A 1 315 ? -18.051 -38.270 -16.305 1.00 35.75 315 THR A C 1
ATOM 2501 O O . THR A 1 315 ? -17.783 -39.391 -16.731 1.00 35.75 315 THR A O 1
ATOM 2504 N N . ARG A 1 316 ? -18.553 -38.066 -15.088 1.00 32.84 316 ARG A N 1
ATOM 2505 C CA . ARG A 1 316 ? -18.958 -39.119 -14.164 1.00 32.84 316 ARG A CA 1
ATOM 2506 C C . ARG A 1 316 ? -20.213 -39.766 -14.754 1.00 32.84 316 ARG A C 1
ATOM 2508 O O . ARG A 1 316 ? -21.319 -39.277 -14.538 1.00 32.84 316 ARG A O 1
ATOM 2515 N N . THR A 1 317 ? -20.050 -40.821 -15.548 1.00 32.97 317 THR A N 1
ATOM 2516 C CA . THR A 1 317 ? -21.165 -41.701 -15.895 1.00 32.97 317 THR A CA 1
ATOM 2517 C C . THR A 1 317 ? -21.620 -42.384 -14.609 1.00 32.97 317 THR A C 1
ATOM 2519 O O . THR A 1 317 ? -20.877 -43.089 -13.931 1.00 32.97 317 THR A O 1
ATOM 2522 N N . SER A 1 318 ? -22.851 -42.072 -14.229 1.00 36.97 318 SER A N 1
ATOM 2523 C CA . SER A 1 318 ? -23.608 -42.692 -13.154 1.00 36.97 318 SER A CA 1
ATOM 2524 C C . SER A 1 318 ? -23.701 -44.202 -13.349 1.00 36.97 318 SER A C 1
ATOM 2526 O O . SER A 1 318 ? -24.173 -44.648 -14.394 1.00 36.97 318 SER A O 1
ATOM 2528 N N . GLY A 1 319 ? -23.360 -44.969 -12.316 1.00 36.25 319 GLY A N 1
ATOM 2529 C CA . GLY A 1 319 ? -23.800 -46.353 -12.197 1.00 36.25 319 GLY A CA 1
ATOM 2530 C C . GLY A 1 319 ? -22.786 -47.269 -11.545 1.00 36.25 319 GLY A C 1
ATOM 2531 O O . GLY A 1 319 ? -22.244 -48.123 -12.222 1.00 36.25 319 GLY A O 1
ATOM 2532 N N . GLU A 1 320 ? -22.587 -47.143 -10.233 1.00 29.94 320 GLU A N 1
ATOM 2533 C CA . GLU A 1 320 ? -22.343 -48.330 -9.414 1.00 29.94 320 GLU A CA 1
ATOM 2534 C C . GLU A 1 320 ? -22.695 -48.038 -7.954 1.00 29.94 320 GLU A C 1
ATOM 2536 O O . GLU A 1 320 ? -22.052 -47.261 -7.250 1.00 29.94 320 GLU A O 1
ATOM 2541 N N . SER A 1 321 ? -23.803 -48.646 -7.538 1.00 33.97 321 SER A N 1
ATOM 2542 C CA . SER A 1 321 ? -24.222 -48.781 -6.152 1.00 33.97 321 SER A CA 1
ATOM 2543 C C . SER A 1 321 ? -23.170 -49.586 -5.395 1.00 33.97 321 SER A C 1
ATOM 2545 O O . SER A 1 321 ? -22.942 -50.753 -5.715 1.00 33.97 321 SER A O 1
ATOM 2547 N N . ARG A 1 322 ? -22.556 -48.992 -4.367 1.00 30.39 322 ARG A N 1
ATOM 2548 C CA . ARG A 1 322 ? -21.918 -49.762 -3.300 1.00 30.39 322 ARG A CA 1
ATOM 2549 C C . ARG A 1 322 ? -22.357 -49.255 -1.938 1.00 30.39 322 ARG A C 1
ATOM 2551 O O . ARG A 1 322 ? -22.263 -48.079 -1.602 1.00 30.39 322 ARG A O 1
ATOM 2558 N N . THR A 1 323 ? -22.887 -50.225 -1.216 1.00 30.23 323 THR A N 1
ATOM 2559 C CA . THR A 1 323 ? -23.460 -50.219 0.116 1.00 30.23 323 THR A CA 1
ATOM 2560 C C . THR A 1 323 ? -22.495 -49.703 1.173 1.00 30.23 323 THR A C 1
ATOM 2562 O O . THR A 1 323 ? -21.308 -50.023 1.181 1.00 30.23 323 THR A O 1
ATOM 2565 N N . SER A 1 324 ? -23.068 -48.935 2.089 1.00 30.52 324 SER A N 1
ATOM 2566 C CA . SER A 1 324 ? -22.499 -48.451 3.337 1.00 30.52 324 SER A CA 1
ATOM 2567 C C . SER A 1 324 ? -22.096 -49.586 4.281 1.00 30.52 324 SER A C 1
ATOM 2569 O O . SER A 1 324 ? -22.939 -50.397 4.661 1.00 30.52 324 SER A O 1
ATOM 2571 N N . SER A 1 325 ? -20.857 -49.558 4.761 1.00 29.88 325 SER A N 1
ATOM 2572 C CA . SER A 1 325 ? -20.496 -50.106 6.071 1.00 29.88 325 SER A CA 1
ATOM 2573 C C . SER A 1 325 ? -19.311 -49.315 6.624 1.00 29.88 325 SER A C 1
ATOM 2575 O O . SER A 1 325 ? -18.177 -49.471 6.171 1.00 29.88 325 SER A O 1
ATOM 2577 N N . ALA A 1 326 ? -19.605 -48.426 7.569 1.00 31.50 326 ALA A N 1
ATOM 2578 C CA . ALA A 1 326 ? -18.621 -47.818 8.453 1.00 31.50 326 ALA A CA 1
ATOM 2579 C C . ALA A 1 326 ? -18.100 -48.867 9.451 1.00 31.50 326 ALA A C 1
ATOM 2581 O O . ALA A 1 326 ? -18.858 -49.771 9.807 1.00 31.50 326 ALA A O 1
ATOM 2582 N N . PRO A 1 327 ? -16.879 -48.705 9.980 1.00 31.77 327 PRO A N 1
ATOM 2583 C CA . PRO A 1 327 ? -16.579 -49.167 11.318 1.00 31.77 327 PRO A CA 1
ATOM 2584 C C . PRO A 1 327 ? -16.352 -47.989 12.264 1.00 31.77 327 PRO A C 1
ATOM 2586 O O . PRO A 1 327 ? -15.818 -46.937 11.911 1.00 31.77 327 PRO A O 1
ATOM 2589 N N . GLU A 1 328 ? -16.851 -48.224 13.466 1.00 28.97 328 GLU A N 1
ATOM 2590 C CA . GLU A 1 328 ? -16.990 -47.338 14.602 1.00 28.97 328 GLU A CA 1
ATOM 2591 C C . GLU A 1 328 ? -15.664 -46.900 15.226 1.00 28.97 328 GLU A C 1
ATOM 2593 O O . GLU A 1 328 ? -14.606 -47.509 15.067 1.00 28.97 328 GLU A O 1
ATOM 2598 N N . ALA A 1 329 ? -15.791 -45.828 16.003 1.00 31.09 329 ALA A N 1
ATOM 2599 C CA . ALA A 1 329 ? -14.815 -45.339 16.951 1.00 31.09 329 ALA A CA 1
ATOM 2600 C C . ALA A 1 329 ? -14.481 -46.394 18.020 1.00 31.09 329 ALA A C 1
ATOM 2602 O O . ALA A 1 329 ? -15.370 -46.944 18.664 1.00 31.09 329 ALA A O 1
ATOM 2603 N N . GLY A 1 330 ? -13.187 -46.593 18.263 1.00 27.66 330 GLY A N 1
ATOM 2604 C CA . GLY A 1 330 ? -12.663 -47.261 19.447 1.00 27.66 330 GLY A CA 1
ATOM 2605 C C . GLY A 1 330 ? -11.759 -46.299 20.204 1.00 27.66 330 GLY A C 1
ATOM 2606 O O . GLY A 1 330 ? -10.628 -46.054 19.792 1.00 27.66 330 GLY A O 1
ATOM 2607 N N . ALA A 1 331 ? -12.276 -45.731 21.290 1.00 30.03 331 ALA A N 1
ATOM 2608 C CA . ALA A 1 331 ? -11.472 -45.099 22.324 1.00 30.03 331 ALA A CA 1
ATOM 2609 C C . ALA A 1 331 ? -10.813 -46.194 23.169 1.00 30.03 331 ALA A C 1
ATOM 2611 O O . ALA A 1 331 ? -11.521 -47.090 23.617 1.00 30.03 331 ALA A O 1
ATOM 2612 N N . LEU A 1 332 ? -9.511 -46.093 23.440 1.00 29.23 332 LEU A N 1
ATOM 2613 C CA . LEU A 1 332 ? -8.887 -46.703 24.614 1.00 29.23 332 LEU A CA 1
ATOM 2614 C C . LEU A 1 332 ? -7.721 -45.828 25.083 1.00 29.23 332 LEU A C 1
ATOM 2616 O O . LEU A 1 332 ? -6.927 -45.323 24.292 1.00 29.23 332 LEU A O 1
ATOM 2620 N N . ALA A 1 333 ? -7.731 -45.606 26.389 1.00 28.98 333 ALA A N 1
ATOM 2621 C CA . ALA A 1 333 ? -6.833 -44.781 27.168 1.00 28.98 333 ALA A CA 1
ATOM 2622 C C . ALA A 1 333 ? -5.606 -45.583 27.638 1.00 28.98 333 ALA A C 1
ATOM 2624 O O . ALA A 1 333 ? -5.694 -46.803 27.713 1.00 28.98 333 ALA A O 1
ATOM 2625 N N . LEU A 1 334 ? -4.545 -44.832 27.967 1.00 31.25 334 LEU A N 1
ATOM 2626 C CA . LEU A 1 334 ? -3.509 -45.034 29.000 1.00 31.25 334 LEU A CA 1
ATOM 2627 C C . LEU A 1 334 ? -2.876 -46.430 29.160 1.00 31.25 334 LEU A C 1
ATOM 2629 O O . LEU A 1 334 ? -3.561 -47.392 29.473 1.00 31.25 334 LEU A O 1
ATOM 2633 N N . ASP A 1 335 ? -1.546 -46.493 29.055 1.00 27.30 335 ASP A N 1
ATOM 2634 C CA . ASP A 1 335 ? -0.702 -46.764 30.228 1.00 27.30 335 ASP A CA 1
ATOM 2635 C C . ASP A 1 335 ? 0.774 -46.425 29.950 1.00 27.30 335 ASP A C 1
ATOM 2637 O O . ASP A 1 335 ? 1.259 -46.502 28.817 1.00 27.30 335 ASP A O 1
ATOM 2641 N N . ASP A 1 336 ? 1.416 -45.970 31.023 1.00 31.89 336 ASP A N 1
ATOM 2642 C CA . ASP A 1 336 ? 2.820 -45.610 31.193 1.00 31.89 336 ASP A CA 1
ATOM 2643 C C . ASP A 1 336 ? 3.759 -46.828 31.066 1.00 31.89 336 ASP A C 1
ATOM 2645 O O . ASP A 1 336 ? 3.360 -47.950 31.363 1.00 31.89 336 ASP A O 1
ATOM 2649 N N . ASP A 1 337 ? 5.012 -46.607 30.650 1.00 30.64 337 ASP A N 1
ATOM 2650 C CA . ASP A 1 337 ? 6.188 -46.980 31.457 1.00 30.64 337 ASP A CA 1
ATOM 2651 C C . ASP A 1 337 ? 7.520 -46.599 30.779 1.00 30.64 337 ASP A C 1
ATOM 2653 O O . ASP A 1 337 ? 7.712 -46.692 29.562 1.00 30.64 337 ASP A O 1
ATOM 2657 N N . ASP A 1 338 ? 8.423 -46.144 31.644 1.00 32.19 338 ASP A N 1
ATOM 2658 C CA . ASP A 1 338 ? 9.835 -45.813 31.464 1.00 32.19 338 ASP A CA 1
ATOM 2659 C C . ASP A 1 338 ? 10.679 -46.978 30.890 1.00 32.19 338 ASP A C 1
ATOM 2661 O O . ASP A 1 338 ? 10.360 -48.147 31.083 1.00 32.19 338 ASP A O 1
ATOM 2665 N N . ASP A 1 339 ? 11.803 -46.688 30.216 1.00 29.81 339 ASP A N 1
ATOM 2666 C CA . ASP A 1 339 ? 13.143 -46.796 30.832 1.00 29.81 339 ASP A CA 1
ATOM 2667 C C . ASP A 1 339 ? 14.301 -46.584 29.826 1.00 29.81 339 ASP A C 1
ATOM 2669 O O . ASP A 1 339 ? 14.198 -46.733 28.606 1.00 29.81 339 ASP A O 1
ATOM 2673 N N . GLN A 1 340 ? 15.436 -46.185 30.389 1.00 29.77 340 GLN A N 1
ATOM 2674 C CA . GLN A 1 340 ? 16.680 -45.737 29.773 1.00 29.77 340 GLN A CA 1
ATOM 2675 C C . GLN A 1 340 ? 17.536 -46.872 29.167 1.00 29.77 340 GLN A C 1
ATOM 2677 O O . GLN A 1 340 ? 17.542 -47.997 29.656 1.00 29.77 340 GLN A O 1
ATOM 2682 N N . SER A 1 341 ? 18.405 -46.538 28.196 1.00 30.20 341 SER A N 1
ATOM 2683 C CA . SER A 1 341 ? 19.884 -46.648 28.318 1.00 30.20 341 SER A CA 1
ATOM 2684 C C . SER A 1 341 ? 20.655 -46.865 26.991 1.00 30.20 341 SER A C 1
ATOM 2686 O O . SER A 1 341 ? 20.447 -47.791 26.220 1.00 30.20 341 SER A O 1
ATOM 2688 N N . THR A 1 342 ? 21.583 -45.931 26.755 1.00 30.97 342 THR A N 1
ATOM 2689 C CA . THR A 1 342 ? 22.968 -46.030 26.236 1.00 30.97 342 THR A CA 1
ATOM 2690 C C . THR A 1 342 ? 23.456 -47.162 25.298 1.00 30.97 342 THR A C 1
ATOM 2692 O O . THR A 1 342 ? 23.496 -48.325 25.674 1.00 30.97 342 THR A O 1
ATOM 2695 N N . SER A 1 343 ? 24.164 -46.721 24.236 1.00 28.89 343 SER A N 1
ATOM 2696 C CA . SER A 1 343 ? 25.567 -47.076 23.875 1.00 28.89 343 SER A CA 1
ATOM 2697 C C . SER A 1 343 ? 25.835 -47.812 22.544 1.00 28.89 343 SER A C 1
ATOM 2699 O O . SER A 1 343 ? 25.431 -48.946 22.351 1.00 28.89 343 SER A O 1
ATOM 2701 N N . THR A 1 344 ? 26.628 -47.127 21.698 1.00 31.42 344 THR A N 1
ATOM 2702 C CA . THR A 1 344 ? 27.701 -47.547 20.748 1.00 31.42 344 THR A CA 1
ATOM 2703 C C . THR A 1 344 ? 27.592 -48.901 20.010 1.00 31.42 344 THR A C 1
ATOM 2705 O O . THR A 1 344 ? 27.430 -49.951 20.609 1.00 31.42 344 THR A O 1
ATOM 2708 N N . ARG A 1 345 ? 27.785 -48.974 18.680 1.00 28.88 345 ARG A N 1
ATOM 2709 C CA . ARG A 1 345 ? 29.095 -49.073 17.989 1.00 28.88 345 ARG A CA 1
ATOM 2710 C C . ARG A 1 345 ? 28.867 -49.302 16.479 1.00 28.88 345 ARG A C 1
ATOM 2712 O O . ARG A 1 345 ? 27.836 -49.814 16.062 1.00 28.88 345 ARG A O 1
ATOM 2719 N N . ALA A 1 346 ? 29.862 -48.917 15.686 1.00 30.27 346 ALA A N 1
ATOM 2720 C CA . ALA A 1 346 ? 29.920 -48.953 14.227 1.00 30.27 346 ALA A CA 1
ATOM 2721 C C . ALA A 1 346 ? 30.064 -50.360 13.610 1.00 30.27 346 ALA A C 1
ATOM 2723 O O . ALA A 1 346 ? 30.720 -51.204 14.213 1.00 30.27 346 ALA A O 1
ATOM 2724 N N . ALA A 1 347 ? 29.576 -50.550 12.372 1.00 31.34 347 ALA A N 1
ATOM 2725 C CA . ALA A 1 347 ? 30.361 -50.978 11.195 1.00 31.34 347 ALA A CA 1
ATOM 2726 C C . ALA A 1 347 ? 29.470 -51.393 9.998 1.00 31.34 347 ALA A C 1
ATOM 2728 O O . ALA A 1 347 ? 28.595 -52.235 10.134 1.00 31.34 347 ALA A O 1
ATOM 2729 N N . GLY A 1 348 ? 29.776 -50.822 8.824 1.00 28.14 348 GLY A N 1
ATOM 2730 C CA . GLY A 1 348 ? 29.905 -51.504 7.525 1.00 28.14 348 GLY A CA 1
ATOM 2731 C C . GLY A 1 348 ? 28.735 -52.301 6.931 1.00 28.14 348 GLY A C 1
ATOM 2732 O O . GLY A 1 348 ? 28.474 -53.424 7.342 1.00 28.14 348 GLY A O 1
ATOM 2733 N N . GLY A 1 349 ? 28.177 -51.804 5.819 1.00 27.66 349 GLY A N 1
ATOM 2734 C CA . GLY A 1 349 ? 27.489 -52.649 4.837 1.00 27.66 349 GLY A CA 1
ATOM 2735 C C . GLY A 1 349 ? 26.491 -51.912 3.941 1.00 27.66 349 GLY A C 1
ATOM 2736 O O . GLY A 1 349 ? 25.338 -51.730 4.311 1.00 27.66 349 GLY A O 1
ATOM 2737 N N . THR A 1 350 ? 26.903 -51.553 2.728 1.00 31.50 350 THR A N 1
ATOM 2738 C CA . THR A 1 350 ? 26.022 -51.279 1.573 1.00 31.50 350 THR A CA 1
ATOM 2739 C C . THR A 1 350 ? 26.399 -52.250 0.447 1.00 31.50 350 THR A C 1
ATOM 2741 O O . THR A 1 350 ? 27.524 -52.750 0.459 1.00 31.50 350 THR A O 1
ATOM 2744 N N . PRO A 1 351 ? 25.589 -52.433 -0.614 1.00 41.03 351 PRO A N 1
ATOM 2745 C CA . PRO A 1 351 ? 24.139 -52.245 -0.753 1.00 41.03 351 PRO A CA 1
ATOM 2746 C C . PRO A 1 351 ? 23.457 -53.466 -1.425 1.00 41.03 351 PRO A C 1
ATOM 2748 O O . PRO A 1 351 ? 24.076 -54.187 -2.203 1.00 41.03 351 PRO A O 1
ATOM 2751 N N . ALA A 1 352 ? 22.151 -53.666 -1.224 1.00 30.39 352 ALA A N 1
ATOM 2752 C CA . ALA A 1 352 ? 21.367 -54.592 -2.051 1.00 30.39 352 ALA A CA 1
ATOM 2753 C C . ALA A 1 352 ? 20.154 -53.879 -2.656 1.00 30.39 352 ALA A C 1
ATOM 2755 O O . ALA A 1 352 ? 19.103 -53.714 -2.040 1.00 30.39 352 ALA A O 1
ATOM 2756 N N . THR A 1 353 ? 20.349 -53.451 -3.898 1.00 30.75 353 THR A N 1
ATOM 2757 C CA . THR A 1 353 ? 19.357 -52.930 -4.833 1.00 30.75 353 THR A CA 1
ATOM 2758 C C . THR A 1 353 ? 18.288 -53.995 -5.099 1.00 30.75 353 THR A C 1
ATOM 2760 O O . THR A 1 353 ? 18.546 -54.977 -5.792 1.00 30.75 353 THR A O 1
ATOM 2763 N N . ARG A 1 354 ? 17.071 -53.824 -4.567 1.00 28.03 354 ARG A N 1
ATOM 2764 C CA . ARG A 1 354 ? 15.914 -54.648 -4.955 1.00 28.03 354 ARG A CA 1
ATOM 2765 C C . ARG A 1 354 ? 15.237 -54.025 -6.174 1.00 28.03 354 ARG A C 1
ATOM 2767 O O . ARG A 1 354 ? 14.444 -53.097 -6.062 1.00 28.03 354 ARG A O 1
ATOM 2774 N N . LEU A 1 355 ? 15.589 -54.560 -7.340 1.00 26.31 355 LEU A N 1
ATOM 2775 C CA . LEU A 1 355 ? 14.867 -54.401 -8.599 1.00 26.31 355 LEU A CA 1
ATOM 2776 C C . LEU A 1 355 ? 13.450 -54.971 -8.445 1.00 26.31 355 LEU A C 1
ATOM 2778 O O . LEU A 1 355 ? 13.271 -56.185 -8.371 1.00 26.31 355 LEU A O 1
ATOM 2782 N N . TYR A 1 356 ? 12.446 -54.097 -8.407 1.00 25.28 356 TYR A N 1
ATOM 2783 C CA . TYR A 1 356 ? 11.054 -54.488 -8.607 1.00 25.28 356 TYR A CA 1
ATOM 2784 C C . TYR A 1 356 ? 10.807 -54.580 -10.116 1.00 25.28 356 TYR A C 1
ATOM 2786 O O . TYR A 1 356 ? 10.668 -53.572 -10.805 1.00 25.28 356 TYR A O 1
ATOM 2794 N N . THR A 1 357 ? 10.803 -55.802 -10.640 1.00 28.25 357 THR A N 1
ATOM 2795 C CA . THR A 1 357 ? 10.292 -56.099 -11.979 1.00 28.25 357 THR A CA 1
ATOM 2796 C C . THR A 1 357 ? 8.798 -56.372 -11.850 1.00 28.25 357 THR A C 1
ATOM 2798 O O . THR A 1 357 ? 8.381 -57.369 -11.270 1.00 28.25 357 THR A O 1
ATOM 2801 N N . SER A 1 358 ? 7.979 -55.453 -12.359 1.00 30.27 358 SER A N 1
ATOM 2802 C CA . SER A 1 358 ? 6.544 -55.663 -12.547 1.00 30.27 358 SER A CA 1
ATOM 2803 C C . SER A 1 358 ? 6.291 -55.891 -14.031 1.00 30.27 358 SER A C 1
ATOM 2805 O O . SER A 1 358 ? 6.477 -55.004 -14.864 1.00 30.27 358 SER A O 1
ATOM 2807 N N . SER A 1 359 ? 5.936 -57.127 -14.355 1.00 30.48 359 SER A N 1
ATOM 2808 C CA . SER A 1 359 ? 5.511 -57.570 -15.672 1.00 30.48 359 SER A CA 1
ATOM 2809 C C . SER A 1 359 ? 3.997 -57.424 -15.845 1.00 30.48 359 SER A C 1
ATOM 2811 O O . SER A 1 359 ? 3.248 -57.869 -14.981 1.00 30.48 359 SER A O 1
ATOM 2813 N N . ARG A 1 360 ? 3.610 -56.984 -17.052 1.00 32.84 360 ARG A N 1
ATOM 2814 C CA . ARG A 1 360 ? 2.316 -57.162 -17.746 1.00 32.84 360 ARG A CA 1
ATOM 2815 C C . ARG A 1 360 ? 1.091 -56.425 -17.191 1.00 32.84 360 ARG A C 1
ATOM 2817 O O . ARG A 1 360 ? 0.549 -56.784 -16.160 1.00 32.84 360 ARG A O 1
ATOM 2824 N N . SER A 1 361 ? 0.499 -55.586 -18.040 1.00 28.59 361 SER A N 1
ATOM 2825 C CA . SER A 1 361 ? -0.659 -55.997 -18.854 1.00 28.59 361 SER A CA 1
ATOM 2826 C C . SER A 1 361 ? -1.190 -54.805 -19.648 1.00 28.59 361 SER A C 1
ATOM 2828 O O . SER A 1 361 ? -1.637 -53.818 -19.073 1.00 28.59 361 SER A O 1
ATOM 2830 N N . ALA A 1 362 ? -1.164 -54.919 -20.974 1.00 37.97 362 ALA A N 1
ATOM 2831 C CA . ALA A 1 362 ? -1.894 -54.036 -21.867 1.00 37.97 362 ALA A CA 1
ATOM 2832 C C . ALA A 1 362 ? -3.398 -54.323 -21.742 1.00 37.97 362 ALA A C 1
ATOM 2834 O O . ALA A 1 362 ? -3.831 -55.453 -21.960 1.00 37.97 362 ALA A O 1
ATOM 2835 N N . ALA A 1 363 ? -4.185 -53.299 -21.428 1.00 32.56 363 ALA A N 1
ATOM 2836 C CA . ALA A 1 363 ? -5.619 -53.285 -21.677 1.00 32.56 363 ALA A CA 1
ATOM 2837 C C . ALA A 1 363 ? -6.005 -51.875 -22.133 1.00 32.56 363 ALA A C 1
ATOM 2839 O O . ALA A 1 363 ? -6.010 -50.925 -21.356 1.00 32.56 363 ALA A O 1
ATOM 2840 N N . SER A 1 364 ? -6.283 -51.752 -23.429 1.00 37.88 364 SER A N 1
ATOM 2841 C CA . SER A 1 364 ? -6.899 -50.581 -24.038 1.00 37.88 364 SER A CA 1
ATOM 2842 C C . SER A 1 364 ? -8.291 -50.361 -23.455 1.00 37.88 364 SER A C 1
ATOM 2844 O O . SER A 1 364 ? -9.077 -51.302 -23.494 1.00 37.88 364 SER A O 1
ATOM 2846 N N . THR A 1 365 ? -8.630 -49.149 -23.008 1.00 34.56 365 THR A N 1
ATOM 2847 C CA . THR A 1 365 ? -9.891 -48.443 -23.324 1.00 34.56 365 THR A CA 1
ATOM 2848 C C . THR A 1 365 ? -9.766 -46.978 -22.864 1.00 34.56 365 THR A C 1
ATOM 2850 O O . THR A 1 365 ? -9.280 -46.711 -21.772 1.00 34.56 365 THR A O 1
ATOM 2853 N N . THR A 1 366 ? -10.270 -46.052 -23.686 1.00 33.00 366 THR A N 1
ATOM 2854 C CA . THR A 1 366 ? -10.425 -44.589 -23.501 1.00 33.00 366 THR A CA 1
ATOM 2855 C C . THR A 1 366 ? -9.190 -43.711 -23.755 1.00 33.00 366 THR A C 1
ATOM 2857 O O . THR A 1 366 ? -8.228 -43.678 -22.999 1.00 33.00 366 THR A O 1
ATOM 2860 N N . GLY A 1 367 ? -9.243 -42.979 -24.874 1.00 34.38 367 GLY A N 1
ATOM 2861 C CA . GLY A 1 367 ? -8.221 -42.039 -25.327 1.00 34.38 367 GLY A CA 1
ATOM 2862 C C . GLY A 1 367 ? -8.226 -40.735 -24.537 1.00 34.38 367 GLY A C 1
ATOM 2863 O O . GLY A 1 367 ? -8.802 -39.742 -24.971 1.00 34.38 367 GLY A O 1
ATOM 2864 N N . VAL A 1 368 ? -7.528 -40.735 -23.408 1.00 35.66 368 VAL A N 1
ATOM 2865 C CA . VAL A 1 368 ? -6.912 -39.530 -22.850 1.00 35.66 368 VAL A CA 1
ATOM 2866 C C . VAL A 1 368 ? -5.434 -39.629 -23.203 1.00 35.66 368 VAL A C 1
ATOM 2868 O O . VAL A 1 368 ? -4.805 -40.643 -22.919 1.00 35.66 368 VAL A O 1
ATOM 2871 N N . VAL A 1 369 ? -4.904 -38.622 -23.897 1.00 40.25 369 VAL A N 1
ATOM 2872 C CA . VAL A 1 369 ? -3.492 -38.559 -24.290 1.00 40.25 369 VAL A CA 1
ATOM 2873 C C . VAL A 1 369 ? -2.648 -38.570 -23.017 1.00 40.25 369 VAL A C 1
ATOM 2875 O O . VAL A 1 369 ? -2.513 -37.556 -22.338 1.00 40.25 369 VAL A O 1
ATOM 2878 N N . GLU A 1 370 ? -2.113 -39.737 -22.672 1.00 42.41 370 GLU A N 1
ATOM 2879 C CA . GLU A 1 370 ? -1.090 -39.902 -21.649 1.00 42.41 370 GLU A CA 1
ATOM 2880 C C . GLU A 1 370 ? 0.208 -39.354 -22.246 1.00 42.41 370 GLU A C 1
ATOM 2882 O O . GLU A 1 370 ? 1.012 -40.075 -22.834 1.00 42.41 370 GLU A O 1
ATOM 2887 N N . GLN A 1 371 ? 0.341 -38.027 -22.212 1.00 48.28 371 GLN A N 1
ATOM 2888 C CA . GLN A 1 371 ? 1.526 -37.337 -22.696 1.00 48.28 371 GLN A CA 1
ATOM 2889 C C . GLN A 1 371 ? 2.720 -37.904 -21.927 1.00 48.28 371 GLN A C 1
ATOM 2891 O O . GLN A 1 371 ? 2.746 -37.880 -20.692 1.00 48.28 371 GLN A O 1
ATOM 2896 N N . SER A 1 372 ? 3.671 -38.500 -22.645 1.00 53.59 372 SER A N 1
ATOM 2897 C CA . SER A 1 372 ? 4.741 -39.252 -22.001 1.00 53.59 372 SER A CA 1
ATOM 2898 C C . SER A 1 372 ? 5.545 -38.319 -21.094 1.00 53.59 372 SER A C 1
ATOM 2900 O O . SER A 1 372 ? 5.793 -37.157 -21.423 1.00 53.59 372 SER A O 1
ATOM 2902 N N . ARG A 1 373 ? 6.009 -38.818 -19.942 1.00 46.88 373 ARG A N 1
ATOM 2903 C CA . ARG A 1 373 ? 6.892 -38.050 -19.046 1.00 46.88 373 ARG A CA 1
ATOM 2904 C C . ARG A 1 373 ? 8.094 -37.469 -19.807 1.00 46.88 373 ARG A C 1
ATOM 2906 O O . ARG A 1 373 ? 8.534 -36.372 -19.492 1.00 46.88 373 ARG A O 1
ATOM 2913 N N . SER A 1 374 ? 8.590 -38.173 -20.825 1.00 47.75 374 SER A N 1
ATOM 2914 C CA . SER A 1 374 ? 9.628 -37.692 -21.742 1.00 47.75 374 SER A CA 1
ATOM 2915 C C . SER A 1 374 ? 9.195 -36.504 -22.604 1.00 47.75 374 SER A C 1
ATOM 2917 O O . SER A 1 374 ? 9.994 -35.593 -22.775 1.00 47.75 374 SER A O 1
ATOM 2919 N N . GLU A 1 375 ? 7.961 -36.462 -23.109 1.00 52.53 375 GLU A N 1
ATOM 2920 C CA . GLU A 1 375 ? 7.446 -35.314 -23.872 1.00 52.53 375 GLU A CA 1
ATOM 2921 C C . GLU A 1 375 ? 7.278 -34.084 -22.982 1.00 52.53 375 GLU A C 1
ATOM 2923 O O . GLU A 1 375 ? 7.751 -33.009 -23.347 1.00 52.53 375 GLU A O 1
ATOM 2928 N N . ILE A 1 376 ? 6.704 -34.253 -21.786 1.00 51.62 376 ILE A N 1
ATOM 2929 C CA . ILE A 1 376 ? 6.564 -33.170 -20.799 1.00 51.62 376 ILE A CA 1
ATOM 2930 C C . ILE A 1 376 ? 7.944 -32.614 -20.432 1.00 51.62 376 ILE A C 1
ATOM 2932 O O . ILE A 1 376 ? 8.151 -31.405 -20.451 1.00 51.62 376 ILE A O 1
ATOM 2936 N N . LEU A 1 377 ? 8.919 -33.487 -20.155 1.00 47.53 377 LEU A N 1
ATOM 2937 C CA . LEU A 1 377 ? 10.287 -33.068 -19.842 1.00 47.53 377 LEU A CA 1
ATOM 2938 C C . LEU A 1 377 ? 11.011 -32.450 -21.051 1.00 47.53 377 LEU A C 1
ATOM 2940 O O . LEU A 1 377 ? 11.816 -31.546 -20.864 1.00 47.53 377 LEU A O 1
ATOM 2944 N N . SER A 1 378 ? 10.720 -32.883 -22.282 1.00 50.03 378 SER A N 1
ATOM 2945 C CA . SER A 1 378 ? 11.315 -32.314 -23.504 1.00 50.03 378 SER A CA 1
ATOM 2946 C C . SER A 1 378 ? 10.788 -30.916 -23.854 1.00 50.03 378 SER A C 1
ATOM 2948 O O . SER A 1 378 ? 11.462 -30.162 -24.556 1.00 50.03 378 SER A O 1
ATOM 2950 N N . GLN A 1 379 ? 9.606 -30.554 -23.343 1.00 49.66 379 GLN A N 1
ATOM 2951 C CA . GLN A 1 379 ? 9.041 -29.206 -23.445 1.00 49.66 379 GLN A CA 1
ATOM 2952 C C . GLN A 1 379 ? 9.621 -28.249 -22.394 1.00 49.66 379 GLN A C 1
ATOM 2954 O O . GLN A 1 379 ? 9.576 -27.034 -22.579 1.00 49.66 379 GLN A O 1
ATOM 2959 N N . LEU A 1 380 ? 10.223 -28.773 -21.322 1.00 49.72 380 LEU A N 1
ATOM 2960 C CA . LEU A 1 380 ? 10.935 -27.976 -20.326 1.00 49.72 380 LEU A CA 1
ATOM 2961 C C . LEU A 1 380 ? 12.323 -27.598 -20.863 1.00 49.72 380 LEU A C 1
ATOM 2963 O O . LEU A 1 380 ? 13.334 -28.192 -20.493 1.00 49.72 380 LEU A O 1
ATOM 2967 N N . ARG A 1 381 ? 12.398 -26.570 -21.714 1.00 53.16 381 ARG A N 1
ATOM 2968 C CA . ARG A 1 381 ? 13.666 -25.917 -22.104 1.00 53.16 381 ARG A CA 1
ATOM 2969 C C . ARG A 1 381 ? 14.234 -25.042 -20.975 1.00 53.16 381 ARG A C 1
ATOM 2971 O O . ARG A 1 381 ? 14.700 -23.938 -21.211 1.00 53.16 381 ARG A O 1
ATOM 2978 N N . MET A 1 382 ? 14.189 -25.528 -19.737 1.00 58.75 382 MET A N 1
ATOM 2979 C CA . MET A 1 382 ? 14.478 -24.706 -18.565 1.00 58.75 382 MET A CA 1
ATOM 2980 C C . MET A 1 382 ? 15.958 -24.766 -18.210 1.00 58.75 382 MET A C 1
ATOM 2982 O O . MET A 1 382 ? 16.431 -25.727 -17.604 1.00 58.75 382 MET A O 1
ATOM 2986 N N . HIS A 1 383 ? 16.699 -23.717 -18.566 1.00 64.38 383 HIS A N 1
ATOM 2987 C CA . HIS A 1 383 ? 18.121 -23.600 -18.230 1.00 64.38 383 HIS A CA 1
ATOM 2988 C C . HIS A 1 383 ? 18.365 -23.460 -16.722 1.00 64.38 383 HIS A C 1
ATOM 2990 O O . HIS A 1 383 ? 19.425 -23.833 -16.219 1.00 64.38 383 HIS A O 1
ATOM 2996 N N . THR A 1 384 ? 17.414 -22.891 -15.979 1.00 75.25 384 THR A N 1
ATOM 2997 C CA . THR A 1 384 ? 17.499 -22.732 -14.523 1.00 75.25 384 THR A CA 1
ATOM 2998 C C . THR A 1 384 ? 16.107 -22.807 -13.906 1.00 75.25 384 THR A C 1
ATOM 3000 O O . THR A 1 384 ? 15.176 -22.167 -14.390 1.00 75.25 384 THR A O 1
ATOM 3003 N N . LEU A 1 385 ? 15.980 -23.568 -12.816 1.00 75.44 385 LEU A N 1
ATOM 3004 C CA . LEU A 1 385 ? 14.736 -23.735 -12.069 1.00 75.44 385 LEU A CA 1
ATOM 3005 C C . LEU A 1 385 ? 14.747 -22.917 -10.780 1.00 75.44 385 LEU A C 1
ATOM 3007 O O . LEU A 1 385 ? 15.757 -22.835 -10.079 1.00 75.44 385 LEU A O 1
ATOM 3011 N N . VAL A 1 386 ? 13.587 -22.365 -10.448 1.00 77.69 386 VAL A N 1
ATOM 3012 C CA . VAL A 1 386 ? 13.302 -21.725 -9.169 1.00 77.69 386 VAL A CA 1
ATOM 3013 C C . VAL A 1 386 ? 12.309 -22.605 -8.412 1.00 77.69 386 VAL A C 1
ATOM 3015 O O . VAL A 1 386 ? 11.206 -22.848 -8.897 1.00 77.69 386 VAL A O 1
ATOM 3018 N N . CYS A 1 387 ? 12.709 -23.081 -7.232 1.00 76.81 387 CYS A N 1
ATOM 3019 C CA . CYS A 1 387 ? 11.865 -23.852 -6.318 1.00 76.81 387 CYS A CA 1
ATOM 3020 C C . CYS A 1 387 ? 11.426 -22.957 -5.152 1.00 76.81 387 CYS A C 1
ATOM 3022 O O . CYS A 1 387 ? 12.271 -22.269 -4.573 1.00 76.81 387 CYS A O 1
ATOM 3024 N N . LYS A 1 388 ? 10.126 -22.935 -4.844 1.00 74.56 388 LYS A N 1
ATOM 3025 C CA . LYS A 1 388 ? 9.515 -22.121 -3.777 1.00 74.56 388 LYS A CA 1
ATOM 3026 C C . LYS A 1 388 ? 8.465 -22.934 -3.027 1.00 74.56 388 LYS A C 1
ATOM 3028 O O . LYS A 1 388 ? 7.866 -23.822 -3.628 1.00 74.56 388 LYS A O 1
ATOM 3033 N N . ASP A 1 389 ? 8.213 -22.613 -1.763 1.00 72.62 389 ASP A N 1
ATOM 3034 C CA . ASP A 1 389 ? 7.061 -23.163 -1.040 1.00 72.62 389 ASP A CA 1
ATOM 3035 C C . ASP A 1 389 ? 5.752 -22.529 -1.553 1.00 72.62 389 ASP A C 1
ATOM 3037 O O . ASP A 1 389 ? 5.720 -21.351 -1.928 1.00 72.62 389 ASP A O 1
ATOM 3041 N N . ALA A 1 390 ? 4.668 -23.304 -1.604 1.00 71.06 390 ALA A N 1
ATOM 3042 C CA . ALA A 1 390 ? 3.362 -22.852 -2.078 1.00 71.06 390 ALA A CA 1
ATOM 3043 C C . ALA A 1 390 ? 2.748 -21.723 -1.233 1.00 71.06 390 ALA A C 1
ATOM 3045 O O . ALA A 1 390 ? 1.976 -20.917 -1.758 1.00 71.06 390 ALA A O 1
ATOM 3046 N N . ASN A 1 391 ? 3.102 -21.646 0.051 1.00 65.38 391 ASN A N 1
ATOM 3047 C CA . ASN A 1 391 ? 2.606 -20.643 0.993 1.00 65.38 391 ASN A CA 1
ATOM 3048 C C . ASN A 1 391 ? 3.528 -19.421 1.121 1.00 65.38 391 ASN A C 1
ATOM 3050 O O . ASN A 1 391 ? 3.270 -18.539 1.941 1.00 65.38 391 ASN A O 1
ATOM 3054 N N . GLU A 1 392 ? 4.613 -19.358 0.349 1.00 60.47 392 GLU A N 1
ATOM 3055 C CA . GLU A 1 392 ? 5.609 -18.303 0.482 1.00 60.47 392 GLU A CA 1
ATOM 3056 C C . GLU A 1 392 ? 5.260 -17.057 -0.348 1.00 60.47 392 GLU A C 1
ATOM 3058 O O . GLU A 1 392 ? 5.314 -17.056 -1.583 1.00 60.47 392 GLU A O 1
ATOM 3063 N N . GLU A 1 393 ? 4.912 -15.977 0.359 1.00 55.53 393 GLU A N 1
ATOM 3064 C CA . GLU A 1 393 ? 4.706 -14.634 -0.196 1.00 55.53 393 GLU A CA 1
ATOM 3065 C C . GLU A 1 393 ? 6.046 -14.031 -0.672 1.00 55.53 393 GLU A C 1
ATOM 3067 O O . GLU A 1 393 ? 7.088 -14.186 -0.024 1.00 55.53 393 GLU A O 1
ATOM 3072 N N . GLY A 1 394 ? 6.007 -13.335 -1.813 1.00 45.88 394 GLY A N 1
ATOM 3073 C CA . GLY A 1 394 ? 7.109 -12.672 -2.513 1.00 45.88 394 GLY A CA 1
ATOM 3074 C C . GLY A 1 394 ? 8.367 -12.369 -1.698 1.00 45.88 394 GLY A C 1
ATOM 3075 O O . GLY A 1 394 ? 8.430 -11.426 -0.912 1.00 45.88 394 GLY A O 1
ATOM 3076 N N . GLY A 1 395 ? 9.389 -13.200 -1.931 1.00 47.09 395 GLY A N 1
ATOM 3077 C CA . GLY A 1 395 ? 10.810 -13.018 -1.614 1.00 47.09 395 GLY A CA 1
ATOM 3078 C C . GLY A 1 395 ? 11.219 -12.945 -0.137 1.00 47.09 395 GLY A C 1
ATOM 3079 O O . GLY A 1 395 ? 12.402 -12.722 0.151 1.00 47.09 395 GLY A O 1
ATOM 3080 N N . MET A 1 396 ? 10.307 -13.157 0.812 1.00 39.38 396 MET A N 1
ATOM 3081 C CA . MET A 1 396 ? 10.678 -13.419 2.203 1.00 39.38 396 MET A CA 1
ATOM 3082 C C . MET A 1 396 ? 10.952 -14.908 2.417 1.00 39.38 396 MET A C 1
ATOM 3084 O O . MET A 1 396 ? 10.176 -15.570 3.084 1.00 39.38 396 MET A O 1
ATOM 3088 N N . GLY A 1 397 ? 12.101 -15.382 1.925 1.00 43.72 397 GLY A N 1
ATOM 3089 C CA . GLY A 1 397 ? 12.625 -16.704 2.286 1.00 43.72 397 GLY A CA 1
ATOM 3090 C C . GLY A 1 397 ? 12.958 -17.595 1.097 1.00 43.72 397 GLY A C 1
ATOM 3091 O O . GLY A 1 397 ? 12.382 -18.643 0.898 1.00 43.72 397 GLY A O 1
ATOM 3092 N N . ILE A 1 398 ? 14.001 -17.286 0.321 1.00 45.84 398 ILE A N 1
ATOM 3093 C CA . ILE A 1 398 ? 14.600 -18.388 -0.453 1.00 45.84 398 ILE A CA 1
ATOM 3094 C C . ILE A 1 398 ? 15.218 -19.356 0.566 1.00 45.84 398 ILE A C 1
ATOM 3096 O O . ILE A 1 398 ? 16.328 -19.133 1.055 1.00 45.84 398 ILE A O 1
ATOM 3100 N N . HIS A 1 399 ? 14.464 -20.388 0.930 1.00 46.97 399 HIS A N 1
ATOM 3101 C CA . HIS A 1 399 ? 14.902 -21.451 1.808 1.00 46.97 399 HIS A CA 1
ATOM 3102 C C . HIS A 1 399 ? 15.686 -22.465 0.973 1.00 46.97 399 HIS A C 1
ATOM 3104 O O . HIS A 1 399 ? 15.193 -23.047 0.009 1.00 46.97 399 HIS A O 1
ATOM 3110 N N . PHE A 1 400 ? 16.961 -22.642 1.317 1.00 48.09 400 PHE A N 1
ATOM 3111 C CA . PHE A 1 400 ? 17.821 -23.628 0.675 1.00 48.09 400 PHE A CA 1
ATOM 3112 C C . PHE A 1 400 ? 17.664 -24.954 1.411 1.00 48.09 400 PHE A C 1
ATOM 3114 O O . PHE A 1 400 ? 18.257 -25.161 2.470 1.00 48.09 400 PHE A O 1
ATOM 3121 N N . PHE A 1 401 ? 16.861 -25.852 0.854 1.00 49.34 401 PHE A N 1
ATOM 3122 C CA . PHE A 1 401 ? 16.718 -27.205 1.377 1.00 49.34 401 PHE A CA 1
ATOM 3123 C C . PHE A 1 401 ? 17.896 -28.057 0.907 1.00 49.34 401 PHE A C 1
ATOM 3125 O O . PHE A 1 401 ? 18.293 -28.007 -0.256 1.00 49.34 401 PHE A O 1
ATOM 3132 N N . HIS A 1 402 ? 18.472 -28.850 1.810 1.00 45.34 402 HIS A N 1
ATOM 3133 C CA . HIS A 1 402 ? 19.529 -29.804 1.452 1.00 45.34 402 HIS A CA 1
ATOM 3134 C C . HIS A 1 402 ? 19.009 -30.932 0.551 1.00 45.34 402 HIS A C 1
ATOM 3136 O O . HIS A 1 402 ? 19.793 -31.569 -0.148 1.00 45.34 402 HIS A O 1
ATOM 3142 N N . ASN A 1 403 ? 17.694 -31.173 0.559 1.00 51.53 403 ASN A N 1
ATOM 3143 C CA . ASN A 1 403 ? 17.047 -32.182 -0.261 1.00 51.53 403 ASN A CA 1
ATOM 3144 C C . ASN A 1 403 ? 15.575 -31.811 -0.522 1.00 51.53 403 ASN A C 1
ATOM 3146 O O . ASN A 1 403 ? 14.804 -31.665 0.422 1.00 51.53 403 ASN A O 1
ATOM 3150 N N . ALA A 1 404 ? 15.174 -31.725 -1.794 1.00 55.75 404 ALA A N 1
ATOM 3151 C CA . ALA A 1 404 ? 13.786 -31.470 -2.203 1.00 55.75 404 ALA A CA 1
ATOM 3152 C C . ALA A 1 404 ? 12.810 -32.615 -1.840 1.00 55.75 404 ALA A C 1
ATOM 3154 O O . ALA A 1 404 ? 11.599 -32.448 -1.928 1.00 55.75 404 ALA A O 1
ATOM 3155 N N . ALA A 1 405 ? 13.322 -33.781 -1.425 1.00 57.16 405 ALA A N 1
ATOM 3156 C CA . ALA A 1 405 ? 12.530 -34.940 -1.012 1.00 57.16 405 ALA A CA 1
ATOM 3157 C C . ALA A 1 405 ? 12.108 -34.929 0.473 1.00 57.16 405 ALA A C 1
ATOM 3159 O O . ALA A 1 405 ? 11.390 -35.832 0.894 1.00 57.16 405 ALA A O 1
ATOM 3160 N N . GLN A 1 406 ? 12.531 -33.948 1.283 1.00 55.56 406 GLN A N 1
ATOM 3161 C CA . GLN A 1 406 ? 12.197 -33.866 2.719 1.00 55.56 406 GLN A CA 1
ATOM 3162 C C . GLN A 1 406 ? 10.795 -33.281 3.015 1.00 55.56 406 GLN A C 1
ATOM 3164 O O . GLN A 1 406 ? 10.584 -32.680 4.064 1.00 55.56 406 GLN A O 1
ATOM 3169 N N . GLY A 1 407 ? 9.823 -33.503 2.123 1.00 56.00 407 GLY A N 1
ATOM 3170 C CA . GLY A 1 407 ? 8.464 -32.959 2.237 1.00 56.00 407 GLY A CA 1
ATOM 3171 C C . GLY A 1 407 ? 8.378 -31.466 1.895 1.00 56.00 407 GLY A C 1
ATOM 3172 O O . GLY A 1 407 ? 9.396 -30.785 1.827 1.00 56.00 407 GLY A O 1
ATOM 3173 N N . GLY A 1 408 ? 7.162 -30.983 1.629 1.00 62.41 408 GLY A N 1
ATOM 3174 C CA . GLY A 1 408 ? 6.866 -29.603 1.223 1.00 62.41 408 GLY A CA 1
ATOM 3175 C C . GLY A 1 408 ? 5.994 -29.540 -0.035 1.00 62.41 408 GLY A C 1
ATOM 3176 O O . GLY A 1 408 ? 6.124 -30.384 -0.926 1.00 62.41 408 GLY A O 1
ATOM 3177 N N . ASP A 1 409 ? 5.108 -28.546 -0.101 1.00 72.19 409 ASP A N 1
ATOM 3178 C CA . ASP A 1 409 ? 4.301 -28.255 -1.289 1.00 72.19 409 ASP A CA 1
ATOM 3179 C C . ASP A 1 409 ? 5.090 -27.297 -2.187 1.00 72.19 409 ASP A C 1
ATOM 3181 O O . ASP A 1 409 ? 5.053 -26.077 -2.027 1.00 72.19 409 ASP A O 1
ATOM 3185 N N . TRP A 1 410 ? 5.880 -27.863 -3.100 1.00 77.06 410 TRP A N 1
ATOM 3186 C CA . TRP A 1 410 ? 6.810 -27.098 -3.929 1.00 77.06 410 TRP A CA 1
ATOM 3187 C C . TRP A 1 410 ? 6.168 -26.572 -5.212 1.00 77.06 410 TRP A C 1
ATOM 3189 O O . TRP A 1 410 ? 5.569 -27.321 -5.984 1.00 77.06 410 TRP A O 1
ATOM 3199 N N . ILE A 1 411 ? 6.420 -25.300 -5.503 1.00 80.62 411 ILE A N 1
ATOM 3200 C CA . ILE A 1 411 ? 6.188 -24.679 -6.805 1.00 80.62 411 ILE A CA 1
ATOM 3201 C C . ILE A 1 411 ? 7.519 -24.645 -7.558 1.00 80.62 411 ILE A C 1
ATOM 3203 O O . ILE A 1 411 ? 8.512 -24.096 -7.072 1.00 80.62 411 ILE A O 1
ATOM 3207 N N . LEU A 1 412 ? 7.526 -25.206 -8.768 1.00 81.31 412 LEU A N 1
ATOM 3208 C CA . LEU A 1 412 ? 8.681 -25.209 -9.663 1.00 81.31 412 LEU A CA 1
ATOM 3209 C C . LEU A 1 412 ? 8.410 -24.306 -10.864 1.00 81.31 412 LEU A C 1
ATOM 3211 O O . LEU A 1 412 ? 7.462 -24.530 -11.620 1.00 81.31 412 LEU A O 1
ATOM 3215 N N . GLN A 1 413 ? 9.259 -23.299 -11.043 1.00 82.12 413 GLN A N 1
ATOM 3216 C CA . GLN A 1 413 ? 9.129 -22.291 -12.094 1.00 82.12 413 GLN A CA 1
ATOM 3217 C C . GLN A 1 413 ? 10.433 -22.145 -12.867 1.00 82.12 413 GLN A C 1
ATOM 3219 O O . GLN A 1 413 ? 11.515 -22.399 -12.331 1.00 82.12 413 GLN A O 1
ATOM 3224 N N . GLU A 1 414 ? 10.345 -21.673 -14.105 1.00 79.94 414 GLU A N 1
ATOM 3225 C CA . GLU A 1 414 ? 11.536 -21.234 -14.825 1.00 79.94 414 GLU A CA 1
ATOM 3226 C C . GLU A 1 414 ? 12.105 -19.959 -14.201 1.00 79.94 414 GLU A C 1
ATOM 3228 O O . GLU A 1 414 ? 11.362 -19.086 -13.737 1.00 79.94 414 GLU A O 1
ATOM 3233 N N . LYS A 1 415 ? 13.433 -19.818 -14.211 1.00 83.31 415 LYS A N 1
ATOM 3234 C CA . LYS A 1 415 ? 14.053 -18.525 -13.934 1.00 83.31 415 LYS A CA 1
ATOM 3235 C C . LYS A 1 415 ? 13.738 -17.569 -15.086 1.00 83.31 415 LYS A C 1
ATOM 3237 O O . LYS A 1 415 ? 14.195 -17.761 -16.205 1.00 83.31 415 LYS A O 1
ATOM 3242 N N . LEU A 1 416 ? 13.010 -16.509 -14.768 1.00 86.25 416 LEU A N 1
ATOM 3243 C CA . LEU A 1 416 ? 12.708 -15.434 -15.703 1.00 86.25 416 LEU A CA 1
ATOM 3244 C C . LEU A 1 416 ? 13.879 -14.455 -15.820 1.00 86.25 416 LEU A C 1
ATOM 3246 O O . LEU A 1 416 ? 14.542 -14.144 -14.826 1.00 86.25 416 LEU A O 1
ATOM 3250 N N . GLU A 1 417 ? 14.056 -13.912 -17.019 1.00 88.00 417 GLU A N 1
ATOM 3251 C CA . GLU A 1 417 ? 14.964 -12.803 -17.301 1.00 88.00 417 GLU A CA 1
ATOM 3252 C C . GLU A 1 417 ? 14.165 -11.551 -17.679 1.00 88.00 417 GLU A C 1
ATOM 3254 O O . GLU A 1 417 ? 13.041 -11.632 -18.177 1.00 88.00 417 GLU A O 1
ATOM 3259 N N . ASN A 1 418 ? 14.744 -10.374 -17.433 1.00 92.62 418 ASN A N 1
ATOM 3260 C CA . ASN A 1 418 ? 14.135 -9.115 -17.860 1.00 92.62 418 ASN A CA 1
ATOM 3261 C C . ASN A 1 418 ? 14.016 -9.069 -19.389 1.00 92.62 418 ASN A C 1
ATOM 3263 O O . ASN A 1 418 ? 14.965 -9.423 -20.088 1.00 92.62 418 ASN A O 1
ATOM 3267 N N . ALA A 1 419 ? 12.901 -8.546 -19.904 1.00 93.25 419 ALA A N 1
ATOM 3268 C CA . ALA A 1 419 ? 12.756 -8.274 -21.330 1.00 93.25 419 ALA A CA 1
ATOM 3269 C C . ALA A 1 419 ? 13.895 -7.386 -21.856 1.00 93.25 419 ALA A C 1
ATOM 3271 O O . ALA A 1 419 ? 14.338 -6.448 -21.179 1.00 93.25 419 ALA A O 1
ATOM 3272 N N . THR A 1 420 ? 14.301 -7.606 -23.112 1.00 92.12 420 THR A N 1
ATOM 3273 C CA . THR A 1 420 ? 15.365 -6.823 -23.774 1.00 92.12 420 THR A CA 1
ATOM 3274 C C . THR A 1 420 ? 15.041 -5.328 -23.733 1.00 92.12 420 THR A C 1
ATOM 3276 O O . THR A 1 420 ? 15.923 -4.491 -23.526 1.00 92.12 420 THR A O 1
ATOM 3279 N N . ALA A 1 421 ? 13.752 -4.990 -23.833 1.00 92.81 421 ALA A N 1
ATOM 3280 C CA . ALA A 1 421 ? 13.240 -3.628 -23.770 1.00 92.81 421 ALA A CA 1
ATOM 3281 C C . ALA A 1 421 ? 13.532 -2.900 -22.444 1.00 92.81 421 ALA A C 1
ATOM 3283 O O . ALA A 1 421 ? 13.502 -1.676 -22.425 1.00 92.81 421 ALA A O 1
ATOM 3284 N N . LEU A 1 422 ? 13.843 -3.597 -21.343 1.00 93.88 422 LEU A N 1
ATOM 3285 C CA . LEU A 1 422 ? 14.186 -2.970 -20.057 1.00 93.88 422 LEU A CA 1
ATOM 3286 C C . LEU A 1 422 ? 15.691 -2.762 -19.851 1.00 93.88 422 LEU A C 1
ATOM 3288 O O . LEU A 1 422 ? 16.086 -2.017 -18.954 1.00 93.88 422 LEU A O 1
ATOM 3292 N N . THR A 1 423 ? 16.546 -3.371 -20.675 1.00 91.69 423 THR A N 1
ATOM 3293 C CA . THR A 1 423 ? 18.012 -3.367 -20.485 1.00 91.69 423 THR A CA 1
ATOM 3294 C C . THR A 1 423 ? 18.610 -1.958 -20.422 1.00 91.69 423 THR A C 1
ATOM 3296 O O . THR A 1 423 ? 19.572 -1.711 -19.696 1.00 91.69 423 THR A O 1
ATOM 3299 N N . PHE A 1 424 ? 18.013 -0.977 -21.109 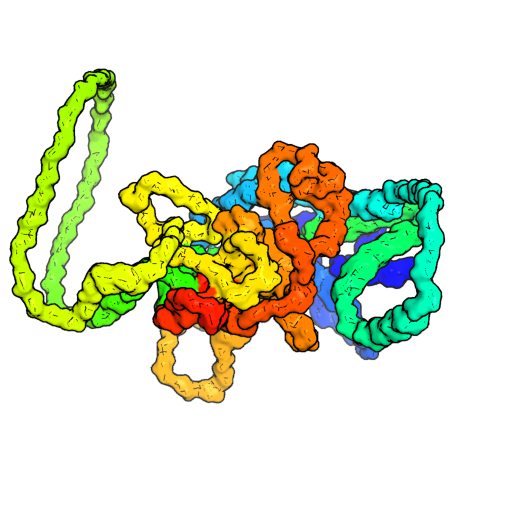1.00 91.94 424 PHE A N 1
ATOM 3300 C CA . PHE A 1 424 ? 18.494 0.405 -21.067 1.00 91.94 424 PHE A CA 1
ATOM 3301 C C . PHE A 1 424 ? 18.291 1.077 -19.694 1.00 91.94 424 PHE A C 1
ATOM 3303 O O . PHE A 1 424 ? 19.053 1.995 -19.365 1.00 91.94 424 PHE A O 1
ATOM 3310 N N . LEU A 1 425 ? 17.327 0.602 -18.893 1.00 92.81 425 LEU A N 1
ATOM 3311 C CA . LEU A 1 425 ? 16.995 1.095 -17.550 1.00 92.81 425 LEU A CA 1
ATOM 3312 C C . LEU A 1 425 ? 17.807 0.416 -16.439 1.00 92.81 425 LEU A C 1
ATOM 3314 O O . LEU A 1 425 ? 17.924 0.968 -15.344 1.00 92.81 425 LEU A O 1
ATOM 3318 N N . LEU A 1 426 ? 18.360 -0.767 -16.708 1.00 94.25 426 LEU A N 1
ATOM 3319 C CA . LEU A 1 426 ? 18.874 -1.680 -15.689 1.00 94.25 426 LEU A CA 1
ATOM 3320 C C . LEU A 1 426 ? 20.400 -1.869 -15.779 1.00 94.25 426 LEU A C 1
ATOM 3322 O O . LEU A 1 426 ? 21.005 -1.612 -16.825 1.00 94.25 426 LEU A O 1
ATOM 3326 N N . PRO A 1 427 ? 21.065 -2.265 -14.678 1.00 92.56 427 PRO A N 1
ATOM 3327 C CA . PRO A 1 427 ? 22.439 -2.747 -14.719 1.00 92.56 427 PRO A CA 1
ATOM 3328 C C . PRO A 1 427 ? 22.501 -4.193 -15.224 1.00 92.56 427 PRO A C 1
ATOM 3330 O O . PRO A 1 427 ? 21.527 -4.935 -15.145 1.00 92.56 427 PRO A O 1
ATOM 3333 N N . ASP A 1 428 ? 23.691 -4.607 -15.651 1.00 89.19 428 ASP A N 1
ATOM 3334 C CA . ASP A 1 428 ? 23.992 -5.992 -16.012 1.00 89.19 428 ASP A CA 1
ATOM 3335 C C . ASP A 1 428 ? 25.136 -6.543 -15.123 1.00 89.19 428 ASP A C 1
ATOM 3337 O O . ASP A 1 428 ? 26.175 -5.870 -14.972 1.00 89.19 428 ASP A O 1
ATOM 3341 N N . PRO A 1 429 ? 24.967 -7.711 -14.468 1.00 89.62 429 PRO A N 1
ATOM 3342 C CA . PRO A 1 429 ? 23.718 -8.471 -14.302 1.00 89.62 429 PRO A CA 1
ATOM 3343 C C . PRO A 1 429 ? 22.807 -7.876 -13.215 1.00 89.62 429 PRO A C 1
ATOM 3345 O O . PRO A 1 429 ? 23.285 -7.292 -12.236 1.00 89.62 429 PRO A O 1
ATOM 3348 N N . CYS A 1 430 ? 21.494 -8.076 -13.340 1.00 89.50 430 CYS A N 1
ATOM 3349 C CA . CYS A 1 430 ? 20.497 -7.722 -12.323 1.00 89.50 430 CYS A CA 1
ATOM 3350 C C . CYS A 1 430 ? 19.419 -8.814 -12.188 1.00 89.50 430 CYS A C 1
ATOM 3352 O O . CYS A 1 430 ? 19.229 -9.594 -13.120 1.00 89.50 430 CYS A O 1
ATOM 3354 N N . PRO A 1 431 ? 18.724 -8.907 -11.038 1.00 89.50 431 PRO A N 1
ATOM 3355 C CA . PRO A 1 431 ? 17.574 -9.796 -10.909 1.00 89.50 431 PRO A CA 1
ATOM 3356 C C . PRO A 1 431 ? 16.394 -9.301 -11.761 1.00 89.50 431 PRO A C 1
ATOM 3358 O O . PRO A 1 431 ? 16.389 -8.167 -12.253 1.00 89.50 431 PRO A O 1
ATOM 3361 N N . LEU A 1 432 ? 15.364 -10.141 -11.893 1.00 91.31 432 LEU A N 1
ATOM 3362 C CA . LEU A 1 432 ? 14.097 -9.766 -12.520 1.00 91.31 432 LEU A CA 1
ATOM 3363 C C . LEU A 1 432 ? 13.541 -8.496 -11.860 1.00 91.31 432 LEU A C 1
ATOM 3365 O O . LEU A 1 432 ? 13.337 -8.466 -10.652 1.00 91.31 432 LEU A O 1
ATOM 3369 N N . SER A 1 433 ? 13.327 -7.452 -12.651 1.00 93.44 433 SER A N 1
ATOM 3370 C CA . SER A 1 433 ? 12.688 -6.208 -12.234 1.00 93.44 433 SER A CA 1
ATOM 3371 C C . SER A 1 433 ? 11.188 -6.311 -12.456 1.00 93.44 433 SER A C 1
ATOM 3373 O O . SER A 1 433 ? 10.721 -6.997 -13.365 1.00 93.44 433 SER A O 1
ATOM 3375 N N . THR A 1 434 ? 10.424 -5.626 -11.619 1.00 94.88 434 THR A N 1
ATOM 3376 C CA . THR A 1 434 ? 8.977 -5.829 -11.535 1.00 94.88 434 THR A CA 1
ATOM 3377 C C . THR A 1 434 ? 8.237 -4.502 -11.433 1.00 94.88 434 THR A C 1
ATOM 3379 O O . THR A 1 434 ? 8.808 -3.466 -11.094 1.00 94.88 434 THR A O 1
ATOM 3382 N N . PHE A 1 435 ? 6.945 -4.523 -11.724 1.00 96.06 435 PHE A N 1
ATOM 3383 C CA . PHE A 1 435 ? 6.031 -3.404 -11.574 1.00 96.06 435 PHE A CA 1
ATOM 3384 C C . PHE A 1 435 ? 5.019 -3.753 -10.494 1.00 96.06 435 PHE A C 1
ATOM 3386 O O . PHE A 1 435 ? 4.346 -4.774 -10.598 1.00 96.06 435 PHE A O 1
ATOM 3393 N N . ARG A 1 436 ? 4.893 -2.896 -9.479 1.00 95.38 436 ARG A N 1
ATOM 3394 C CA . ARG A 1 436 ? 3.775 -2.937 -8.537 1.00 95.38 436 ARG A CA 1
ATOM 3395 C C . ARG A 1 436 ? 2.651 -2.082 -9.100 1.00 95.38 436 ARG A C 1
ATOM 3397 O O . ARG A 1 436 ? 2.764 -0.855 -9.087 1.00 95.38 436 ARG A O 1
ATOM 3404 N N . VAL A 1 437 ? 1.573 -2.712 -9.554 1.00 97.88 437 VAL A N 1
ATOM 3405 C CA . VAL A 1 437 ? 0.353 -2.023 -9.998 1.00 97.88 437 VAL A CA 1
ATOM 3406 C C . VAL A 1 437 ? -0.715 -2.192 -8.930 1.00 97.88 437 VAL A C 1
ATOM 3408 O O . VAL A 1 437 ? -1.070 -3.317 -8.600 1.00 97.88 437 VAL A O 1
ATOM 3411 N N . LEU A 1 438 ? -1.231 -1.095 -8.373 1.00 98.00 438 LEU A N 1
ATOM 3412 C CA . LEU A 1 438 ? -2.356 -1.165 -7.435 1.00 98.00 438 LEU A CA 1
ATOM 3413 C C . LEU A 1 438 ? -3.666 -0.900 -8.159 1.00 98.00 438 LEU A C 1
ATOM 3415 O O . LEU A 1 438 ? -3.788 0.092 -8.883 1.00 98.00 438 LEU A O 1
ATOM 3419 N N . THR A 1 439 ? -4.652 -1.744 -7.892 1.00 98.50 439 THR A N 1
ATOM 3420 C CA . THR A 1 439 ? -6.010 -1.635 -8.419 1.00 98.50 439 THR A CA 1
ATOM 3421 C C . THR A 1 439 ? -7.027 -1.595 -7.287 1.00 98.50 439 THR A C 1
ATOM 3423 O O . THR A 1 439 ? -6.798 -2.161 -6.218 1.00 98.50 439 THR A O 1
ATOM 3426 N N . SER A 1 440 ? -8.146 -0.909 -7.513 1.00 98.12 440 SER A N 1
ATOM 3427 C CA . SER A 1 440 ? -9.319 -0.945 -6.638 1.00 98.12 440 SER A CA 1
ATOM 3428 C C . SER A 1 440 ? -10.533 -1.468 -7.387 1.00 98.12 440 SER A C 1
ATOM 3430 O O . SER A 1 440 ? -10.710 -1.088 -8.545 1.00 98.12 440 SER A O 1
ATOM 3432 N N . SER A 1 441 ? -11.388 -2.238 -6.716 1.00 97.31 441 SER A N 1
ATOM 3433 C CA . SER A 1 441 ? -12.641 -2.740 -7.284 1.00 97.31 441 SER A CA 1
ATOM 3434 C C . SER A 1 441 ? -13.851 -2.137 -6.584 1.00 97.31 441 SER A C 1
ATOM 3436 O O . SER A 1 441 ? -14.025 -2.316 -5.383 1.00 97.31 441 SER A O 1
ATOM 3438 N N . GLU A 1 442 ? -14.743 -1.488 -7.332 1.00 94.69 442 GLU A N 1
ATOM 3439 C CA . GLU A 1 442 ? -16.078 -1.136 -6.820 1.00 94.69 442 GLU A CA 1
ATOM 3440 C C . GLU A 1 442 ? -16.988 -2.370 -6.663 1.00 94.69 442 GLU A C 1
ATOM 3442 O O . GLU A 1 442 ? -18.024 -2.303 -6.002 1.00 94.69 442 GLU A O 1
ATOM 3447 N N . GLY A 1 443 ? -16.594 -3.521 -7.223 1.00 91.44 443 GLY A N 1
ATOM 3448 C CA . GLY A 1 443 ? -17.248 -4.808 -6.982 1.00 91.44 443 GLY A CA 1
ATOM 3449 C C . GLY A 1 443 ? -17.164 -5.271 -5.525 1.00 91.44 443 GLY A C 1
ATOM 3450 O O . GLY A 1 443 ? -18.002 -6.058 -5.099 1.00 91.44 443 GLY A O 1
ATOM 3451 N N . SER A 1 444 ? -16.229 -4.729 -4.736 1.00 91.25 444 SER A N 1
ATOM 3452 C CA . SER A 1 444 ? -16.104 -5.033 -3.306 1.00 91.25 444 SER A CA 1
ATOM 3453 C C . SER A 1 444 ? -17.146 -4.344 -2.425 1.00 91.25 444 SER A C 1
ATOM 3455 O O . SER A 1 444 ? -17.135 -4.500 -1.201 1.00 91.25 444 SER A O 1
ATOM 3457 N N . TYR A 1 445 ? -18.001 -3.488 -2.989 1.00 90.44 445 TYR A N 1
ATOM 3458 C CA . TYR A 1 445 ? -19.052 -2.856 -2.208 1.00 90.44 445 TYR A CA 1
ATOM 3459 C C . TYR A 1 445 ? -20.085 -3.901 -1.803 1.00 90.44 445 TYR A C 1
ATOM 3461 O O . TYR A 1 445 ? -20.813 -4.449 -2.632 1.00 90.44 445 TYR A O 1
ATOM 3469 N N . VAL A 1 446 ? -20.159 -4.158 -0.496 1.00 77.69 446 VAL A N 1
ATOM 3470 C CA . VAL A 1 446 ? -21.132 -5.093 0.058 1.00 77.69 446 VAL A CA 1
ATOM 3471 C C . VAL A 1 446 ? -22.532 -4.565 -0.238 1.00 77.69 446 VAL A C 1
ATOM 3473 O O . VAL A 1 446 ? -22.953 -3.524 0.271 1.00 77.69 446 VAL A O 1
ATOM 3476 N N . SER A 1 447 ? -23.246 -5.275 -1.108 1.00 60.75 447 SER A N 1
ATOM 3477 C CA . SER A 1 447 ? -24.627 -4.948 -1.447 1.00 60.75 447 SER A CA 1
ATOM 3478 C C . SER A 1 447 ? -25.512 -5.148 -0.214 1.00 60.75 447 SER A C 1
ATOM 3480 O O . SER A 1 447 ? -25.322 -6.098 0.545 1.00 60.75 447 SER A O 1
ATOM 3482 N N . SER A 1 448 ? -26.477 -4.249 -0.001 1.00 47.94 448 SER A N 1
ATOM 3483 C CA . SER A 1 448 ? -27.406 -4.313 1.137 1.00 47.94 448 SER A CA 1
ATOM 3484 C C . SER A 1 448 ? -28.045 -5.714 1.255 1.00 47.94 448 SER A C 1
ATOM 3486 O O . SER A 1 448 ? -28.373 -6.303 0.221 1.00 47.94 448 SER A O 1
ATOM 3488 N N . PRO A 1 449 ? -28.270 -6.256 2.471 1.00 44.34 449 PRO A N 1
ATOM 3489 C CA . PRO A 1 449 ? -28.637 -7.663 2.709 1.00 44.34 449 PRO A CA 1
ATOM 3490 C C . PRO A 1 449 ? -30.026 -8.109 2.196 1.00 44.34 449 PRO A C 1
ATOM 3492 O O . PRO A 1 449 ? -30.549 -9.135 2.623 1.00 44.34 449 PRO A O 1
ATOM 3495 N N . SER A 1 450 ? -30.657 -7.384 1.269 1.00 38.56 450 SER A N 1
ATOM 3496 C CA . SER A 1 450 ? -31.979 -7.717 0.722 1.00 38.56 450 SER A CA 1
ATOM 3497 C C . SER A 1 450 ? -31.979 -8.712 -0.447 1.00 38.56 450 SER A C 1
ATOM 3499 O O . SER A 1 450 ? -33.031 -8.928 -1.043 1.00 38.56 450 SER A O 1
ATOM 3501 N N . GLY A 1 451 ? -30.863 -9.359 -0.779 1.00 36.84 451 GLY A N 1
ATOM 3502 C CA . GLY A 1 451 ? -30.834 -10.400 -1.808 1.00 36.84 451 GLY A CA 1
ATOM 3503 C C . GLY A 1 451 ? -29.902 -11.527 -1.411 1.00 36.84 451 GLY A C 1
ATOM 3504 O O . GLY A 1 451 ? -28.714 -11.299 -1.226 1.00 36.84 451 GLY A O 1
ATOM 3505 N N . LYS A 1 452 ? -30.444 -12.741 -1.274 1.00 39.12 452 LYS A N 1
ATOM 3506 C CA . LYS A 1 452 ? -29.669 -13.977 -1.114 1.00 39.12 452 LYS A CA 1
ATOM 3507 C C . LYS A 1 452 ? -28.514 -13.968 -2.120 1.00 39.12 452 LYS A C 1
ATOM 3509 O O . LYS A 1 452 ? -28.767 -13.967 -3.324 1.00 39.12 452 LYS A O 1
ATOM 3514 N N . SER A 1 453 ? -27.283 -13.983 -1.621 1.00 36.59 453 SER A N 1
ATOM 3515 C CA . SER A 1 453 ? -26.063 -14.218 -2.387 1.00 36.59 453 SER A CA 1
ATOM 3516 C C . SER A 1 453 ? -26.069 -15.653 -2.921 1.00 36.59 453 SER A C 1
ATOM 3518 O O . SER A 1 453 ? -25.413 -16.558 -2.415 1.00 36.59 453 SER A O 1
ATOM 3520 N N . GLY A 1 454 ? -26.875 -15.891 -3.952 1.00 34.69 454 GLY A N 1
ATOM 3521 C CA . GLY A 1 454 ? -26.583 -16.952 -4.895 1.00 34.69 454 GLY A CA 1
ATOM 3522 C C . GLY A 1 454 ? -25.366 -16.496 -5.678 1.00 34.69 454 GLY A C 1
ATOM 3523 O O . GLY A 1 454 ? -25.428 -15.448 -6.316 1.00 34.69 454 GLY A O 1
ATOM 3524 N N . ALA A 1 455 ? -24.274 -17.257 -5.590 1.00 37.28 455 ALA A N 1
ATOM 3525 C CA . ALA A 1 455 ? -23.135 -17.143 -6.486 1.00 37.28 455 ALA A CA 1
ATOM 3526 C C . ALA A 1 455 ? -23.639 -16.778 -7.889 1.00 37.28 455 ALA A C 1
ATOM 3528 O O . ALA A 1 455 ? -24.471 -17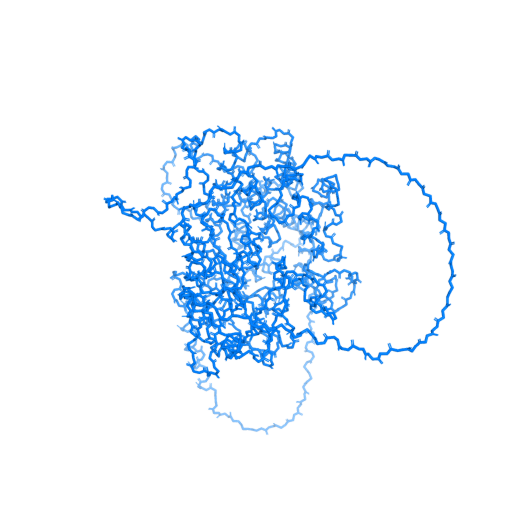.507 -8.441 1.00 37.28 455 ALA A O 1
ATOM 3529 N N . MET A 1 456 ? -23.180 -15.647 -8.435 1.00 38.81 456 MET A N 1
ATOM 3530 C CA . MET A 1 456 ? -23.361 -15.332 -9.847 1.00 38.81 456 MET A CA 1
ATOM 3531 C C . MET A 1 456 ? -22.668 -16.443 -10.638 1.00 38.81 456 MET A C 1
ATOM 3533 O O . MET A 1 456 ? -21.500 -16.355 -11.002 1.00 38.81 456 MET A O 1
ATOM 3537 N N . LYS A 1 457 ? -23.386 -17.541 -10.889 1.00 33.00 457 LYS A N 1
ATOM 3538 C CA . LYS A 1 457 ? -23.086 -18.405 -12.015 1.00 33.00 457 LYS A CA 1
ATOM 3539 C C . LYS A 1 457 ? -23.242 -17.506 -13.226 1.00 33.00 457 LYS A C 1
ATOM 3541 O O . LYS A 1 457 ? -24.360 -17.093 -13.533 1.00 33.00 457 LYS A O 1
ATOM 3546 N N . ALA A 1 458 ? -22.120 -17.215 -13.874 1.00 36.94 458 ALA A N 1
ATOM 3547 C CA . ALA A 1 458 ? -22.079 -16.770 -15.253 1.00 36.94 458 ALA A CA 1
ATOM 3548 C C . ALA A 1 458 ? -22.923 -17.757 -16.074 1.00 36.94 458 ALA A C 1
ATOM 3550 O O . ALA A 1 458 ? -22.470 -18.835 -16.452 1.00 36.94 458 ALA A O 1
ATOM 3551 N N . SER A 1 459 ? -24.205 -17.440 -16.233 1.00 34.53 459 SER A N 1
ATOM 3552 C CA . SER A 1 459 ? -25.105 -18.153 -17.120 1.00 34.53 459 SER A CA 1
ATOM 3553 C C . SER A 1 459 ? -25.022 -17.419 -18.441 1.00 34.53 459 SER A C 1
ATOM 3555 O O . SER A 1 459 ? -25.493 -16.297 -18.606 1.00 34.53 459 SER A O 1
ATOM 3557 N N . SER A 1 460 ? -24.312 -18.047 -19.366 1.00 38.91 460 SER A N 1
ATOM 3558 C CA . SER A 1 460 ? -24.358 -17.727 -20.776 1.00 38.91 460 SER A CA 1
ATOM 3559 C C . SER A 1 460 ? -25.808 -17.798 -21.262 1.00 38.91 460 SER A C 1
ATOM 3561 O O . SER A 1 460 ? -26.439 -18.851 -21.208 1.00 38.91 460 SER A O 1
ATOM 3563 N N . GLY A 1 461 ? -26.323 -16.675 -21.765 1.00 39.12 461 GLY A N 1
ATOM 3564 C CA . GLY A 1 461 ? -27.546 -16.644 -22.567 1.00 39.12 461 GLY A CA 1
ATOM 3565 C C . GLY A 1 461 ? -28.690 -15.848 -21.948 1.00 39.12 461 GLY A C 1
ATOM 3566 O O . GLY A 1 461 ? -29.641 -16.418 -21.426 1.00 39.12 461 GLY A O 1
ATOM 3567 N N . GLY A 1 462 ? -28.636 -14.524 -22.085 1.00 35.91 462 GLY A N 1
ATOM 3568 C CA . GLY A 1 462 ? -29.768 -13.648 -21.794 1.00 35.91 462 GLY A CA 1
ATOM 3569 C C . GLY A 1 462 ? -29.472 -12.209 -22.191 1.00 35.91 462 GLY A C 1
ATOM 3570 O O . GLY A 1 462 ? -28.933 -11.449 -21.400 1.00 35.91 462 GLY A O 1
ATOM 3571 N N . GLN A 1 463 ? -29.802 -11.829 -23.428 1.00 39.53 463 GLN A N 1
ATOM 3572 C CA . GLN A 1 463 ? -29.763 -10.435 -23.873 1.00 39.53 463 GLN A CA 1
ATOM 3573 C C . GLN A 1 463 ? -30.838 -9.626 -23.132 1.00 39.53 463 GLN A C 1
ATOM 3575 O O . GLN A 1 463 ? -31.998 -9.608 -23.539 1.00 39.53 463 GLN A O 1
ATOM 3580 N N . SER A 1 464 ? -30.452 -8.924 -22.068 1.00 39.34 464 SER A N 1
ATOM 3581 C CA . SER A 1 464 ? -31.204 -7.781 -21.544 1.00 39.34 464 SER A CA 1
ATOM 3582 C C . SER A 1 464 ? -30.448 -6.493 -21.863 1.00 39.34 464 SER A C 1
ATOM 3584 O O . SER A 1 464 ? -29.339 -6.264 -21.394 1.00 39.34 464 SER A O 1
ATOM 3586 N N . SER A 1 465 ? -31.054 -5.655 -22.698 1.00 42.22 465 SER A N 1
ATOM 3587 C CA . SER A 1 465 ? -30.486 -4.451 -23.311 1.00 42.22 465 SER A CA 1
ATOM 3588 C C . SER A 1 465 ? -30.486 -3.214 -22.397 1.00 42.22 465 SER A C 1
ATOM 3590 O O . SER A 1 465 ? -30.881 -2.128 -22.822 1.00 42.22 465 SER A O 1
ATOM 3592 N N . SER A 1 466 ? -30.047 -3.349 -21.146 1.00 46.53 466 SER A N 1
ATOM 3593 C CA . SER A 1 466 ? -29.693 -2.211 -20.285 1.00 46.53 466 SER A CA 1
ATOM 3594 C C . SER A 1 466 ? -28.183 -2.230 -20.083 1.00 46.53 466 SER A C 1
ATOM 3596 O O . SER A 1 466 ? -27.694 -3.182 -19.488 1.00 46.53 466 SER A O 1
ATOM 3598 N N . GLY A 1 467 ? -27.474 -1.228 -20.621 1.00 49.25 467 GLY A N 1
ATOM 3599 C CA . GLY A 1 467 ? -26.009 -1.172 -20.744 1.00 49.25 467 GLY A CA 1
ATOM 3600 C C . GLY A 1 467 ? -25.256 -1.766 -19.555 1.00 49.25 467 GLY A C 1
ATOM 3601 O O . GLY A 1 467 ? -25.071 -1.104 -18.535 1.00 49.25 467 GLY A O 1
ATOM 3602 N N . GLU A 1 468 ? -24.856 -3.027 -19.696 1.00 56.06 468 GLU A N 1
ATOM 3603 C CA . GLU A 1 468 ? -24.137 -3.772 -18.675 1.00 56.06 468 GLU A CA 1
ATOM 3604 C C . GLU A 1 468 ? -22.712 -3.219 -18.629 1.00 56.06 468 GLU A C 1
ATOM 3606 O O . GLU A 1 468 ? -21.945 -3.345 -19.584 1.00 56.06 468 GLU A O 1
ATOM 3611 N N . VAL A 1 469 ? -22.392 -2.514 -17.547 1.00 70.75 469 VAL A N 1
ATOM 3612 C CA . VAL A 1 469 ? -21.040 -2.020 -17.281 1.00 70.75 469 VAL A CA 1
ATOM 3613 C C . VAL A 1 469 ? -20.131 -3.241 -17.132 1.00 70.75 469 VAL A C 1
ATOM 3615 O O . VAL A 1 469 ? -20.432 -4.125 -16.324 1.00 70.75 469 VAL A O 1
ATOM 3618 N N . SER A 1 470 ? -19.049 -3.310 -17.914 1.00 83.44 470 SER A N 1
ATOM 3619 C CA . SER A 1 470 ? -18.130 -4.452 -17.890 1.00 83.44 470 SER A CA 1
ATOM 3620 C C . SER A 1 470 ? -17.546 -4.630 -16.486 1.00 83.44 470 SER A C 1
ATOM 3622 O O . SER A 1 470 ? -17.336 -3.657 -15.761 1.00 83.44 470 SER A O 1
ATOM 3624 N N . ALA A 1 471 ? -17.235 -5.865 -16.083 1.00 85.94 471 ALA A N 1
ATOM 3625 C CA . ALA A 1 471 ? -16.557 -6.114 -14.807 1.00 85.94 471 ALA A CA 1
ATOM 3626 C C . ALA A 1 471 ? -15.236 -5.327 -14.698 1.00 85.94 471 ALA A C 1
ATOM 3628 O O . ALA A 1 471 ? -14.897 -4.840 -13.623 1.00 85.94 471 ALA A O 1
ATOM 3629 N N . GLU A 1 472 ? -14.533 -5.132 -15.818 1.00 89.50 472 GLU A N 1
ATOM 3630 C CA . GLU A 1 472 ? -13.310 -4.324 -15.877 1.00 89.50 472 GLU A CA 1
ATOM 3631 C C . GLU A 1 472 ? -13.553 -2.824 -15.670 1.00 89.50 472 GLU A C 1
ATOM 3633 O O . GLU A 1 472 ? -12.674 -2.142 -15.145 1.00 89.50 472 GLU A O 1
ATOM 3638 N N . ASP A 1 473 ? -14.736 -2.305 -16.014 1.00 90.75 473 ASP A N 1
ATOM 3639 C CA . ASP A 1 473 ? -15.077 -0.889 -15.820 1.00 90.75 473 ASP A CA 1
ATOM 3640 C C . ASP A 1 473 ? -15.230 -0.541 -14.329 1.00 90.75 473 ASP A C 1
ATOM 3642 O O . ASP A 1 473 ? -15.111 0.621 -13.945 1.00 90.75 473 ASP A O 1
ATOM 3646 N N . LYS A 1 474 ? -15.446 -1.551 -13.473 1.00 93.50 474 LYS A N 1
ATOM 3647 C CA . LYS A 1 474 ? -15.454 -1.410 -12.007 1.00 93.50 474 LYS A CA 1
ATOM 3648 C C . LYS A 1 474 ? -14.050 -1.397 -11.399 1.00 93.50 474 LYS A C 1
ATOM 3650 O O . LYS A 1 474 ? -13.920 -1.198 -10.190 1.00 93.50 474 LYS A O 1
ATOM 3655 N N . ILE A 1 475 ? -13.012 -1.638 -12.206 1.00 97.50 475 ILE A N 1
ATOM 3656 C CA . ILE A 1 475 ? -11.624 -1.709 -11.755 1.00 97.50 475 ILE A CA 1
ATOM 3657 C C . ILE A 1 475 ? -10.874 -0.430 -12.122 1.00 97.50 475 ILE A C 1
ATOM 3659 O O . ILE A 1 475 ? -10.590 -0.132 -13.286 1.00 97.50 475 ILE A O 1
ATOM 3663 N N . GLN A 1 476 ? -10.442 0.290 -11.093 1.00 97.25 476 GLN A N 1
ATOM 3664 C CA . GLN A 1 476 ? -9.641 1.499 -11.234 1.00 97.25 476 GLN A CA 1
ATOM 3665 C C . GLN A 1 476 ? -8.167 1.207 -10.931 1.00 97.25 476 GLN A C 1
ATOM 3667 O O . GLN A 1 476 ? -7.831 0.665 -9.880 1.00 97.25 476 GLN A O 1
ATOM 3672 N N . ILE A 1 477 ? -7.265 1.627 -11.825 1.00 97.94 477 ILE A N 1
ATOM 3673 C CA . ILE A 1 477 ? -5.822 1.652 -11.542 1.00 97.94 477 ILE A CA 1
ATOM 3674 C C . ILE A 1 477 ? -5.524 2.855 -10.642 1.00 97.94 477 ILE A C 1
ATOM 3676 O O . ILE A 1 477 ? -5.890 3.987 -10.976 1.00 97.94 477 ILE A O 1
ATOM 3680 N N . LEU A 1 478 ? -4.837 2.614 -9.526 1.00 96.56 478 LEU A N 1
ATOM 3681 C CA . LEU A 1 478 ? -4.451 3.641 -8.561 1.00 96.56 478 LEU A CA 1
ATOM 3682 C C . LEU A 1 478 ? -3.026 4.142 -8.781 1.00 96.56 478 LEU A C 1
ATOM 3684 O O . LEU A 1 478 ? -2.798 5.348 -8.780 1.00 96.56 478 LEU A O 1
ATOM 3688 N N . THR A 1 479 ? -2.062 3.233 -8.935 1.00 95.12 479 THR A N 1
ATOM 3689 C CA . THR A 1 479 ? -0.647 3.583 -9.106 1.00 95.12 479 THR A CA 1
ATOM 3690 C C . THR A 1 479 ? 0.130 2.476 -9.813 1.00 95.12 479 THR A C 1
ATOM 3692 O O . THR A 1 479 ? -0.314 1.328 -9.847 1.00 95.12 479 THR A O 1
ATOM 3695 N N . CYS A 1 480 ? 1.299 2.828 -10.347 1.00 96.38 480 CYS A N 1
ATOM 3696 C CA . CYS A 1 480 ? 2.282 1.901 -10.890 1.00 96.38 480 CYS A CA 1
ATOM 3697 C C . CYS A 1 480 ? 3.681 2.330 -10.435 1.00 96.38 480 CYS A C 1
ATOM 3699 O O . CYS A 1 480 ? 4.115 3.455 -10.696 1.00 96.38 480 CYS A O 1
ATOM 3701 N N . VAL A 1 481 ? 4.399 1.421 -9.779 1.00 93.31 481 VAL A N 1
ATOM 3702 C CA . VAL A 1 481 ? 5.771 1.635 -9.306 1.00 93.31 481 VAL A CA 1
ATOM 3703 C C . VAL A 1 481 ? 6.691 0.614 -9.954 1.00 93.31 481 VAL A C 1
ATOM 3705 O O . VAL A 1 481 ? 6.494 -0.587 -9.807 1.00 93.31 481 VAL A O 1
ATOM 3708 N N . PHE A 1 482 ? 7.721 1.091 -10.643 1.00 93.94 482 PHE A N 1
ATOM 3709 C CA . PHE A 1 482 ? 8.772 0.255 -11.201 1.00 93.94 482 PHE A CA 1
ATOM 3710 C C . PHE A 1 482 ? 9.829 -0.053 -10.133 1.00 93.94 482 PHE A C 1
ATOM 3712 O O . PHE A 1 482 ? 10.456 0.856 -9.588 1.00 93.94 482 PHE A O 1
ATOM 3719 N N . ARG A 1 483 ? 10.027 -1.337 -9.835 1.00 91.94 483 ARG A N 1
ATOM 3720 C CA . ARG A 1 483 ? 11.057 -1.866 -8.936 1.00 91.94 483 ARG A CA 1
ATOM 3721 C C . ARG A 1 483 ? 12.264 -2.296 -9.768 1.00 91.94 483 ARG A C 1
ATOM 3723 O O . ARG A 1 483 ? 12.352 -3.435 -10.220 1.00 91.94 483 ARG A O 1
ATOM 3730 N N . ALA A 1 484 ? 13.189 -1.364 -9.985 1.00 90.94 484 ALA A N 1
ATOM 3731 C CA . ALA A 1 484 ? 14.397 -1.589 -10.776 1.00 90.94 484 ALA A CA 1
ATOM 3732 C C . ALA A 1 484 ? 15.440 -2.385 -9.974 1.00 90.94 484 ALA A C 1
ATOM 3734 O O . ALA A 1 484 ? 15.898 -1.925 -8.922 1.00 90.94 484 ALA A O 1
ATOM 3735 N N . GLY A 1 485 ? 15.813 -3.571 -10.458 1.00 89.62 485 GLY A N 1
ATOM 3736 C CA . GLY A 1 485 ? 16.751 -4.481 -9.800 1.00 89.62 485 GLY A CA 1
ATOM 3737 C C . GLY A 1 485 ? 18.166 -3.911 -9.657 1.00 89.62 485 GLY A C 1
ATOM 3738 O O . GLY A 1 485 ? 18.699 -3.271 -10.562 1.00 89.62 485 GLY A O 1
ATOM 3739 N N . ARG A 1 486 ? 18.807 -4.168 -8.511 1.00 88.38 486 ARG A N 1
ATOM 3740 C CA . ARG A 1 486 ? 20.195 -3.757 -8.238 1.00 88.38 486 ARG A CA 1
ATOM 3741 C C . ARG A 1 486 ? 21.205 -4.762 -8.796 1.00 88.38 486 ARG A C 1
ATOM 3743 O O . ARG A 1 486 ? 20.963 -5.970 -8.791 1.00 88.38 486 ARG A O 1
ATOM 3750 N N . LYS A 1 487 ? 22.380 -4.274 -9.200 1.00 89.81 487 LYS A N 1
ATOM 3751 C CA . LYS A 1 487 ? 23.475 -5.124 -9.685 1.00 89.81 487 LYS A CA 1
ATOM 3752 C C . LYS A 1 487 ? 23.854 -6.165 -8.627 1.00 89.81 487 LYS A C 1
ATOM 3754 O O . LYS A 1 487 ? 24.019 -5.824 -7.456 1.00 89.81 487 LYS A O 1
ATOM 3759 N N . ASN A 1 488 ? 24.007 -7.423 -9.042 1.00 84.75 488 ASN A N 1
ATOM 3760 C CA . ASN A 1 488 ? 24.357 -8.569 -8.183 1.00 84.75 488 ASN A CA 1
ATOM 3761 C C . ASN A 1 488 ? 23.367 -8.873 -7.035 1.00 84.75 488 ASN A C 1
ATOM 3763 O O . ASN A 1 488 ? 23.694 -9.646 -6.129 1.00 84.75 488 ASN A O 1
ATOM 3767 N N . ALA A 1 489 ? 22.170 -8.278 -7.022 1.00 82.00 489 ALA A N 1
ATOM 3768 C CA . ALA A 1 489 ? 21.134 -8.675 -6.077 1.00 82.00 489 ALA A CA 1
ATOM 3769 C C . ALA A 1 489 ? 20.558 -10.049 -6.451 1.00 82.00 489 ALA A C 1
ATOM 3771 O O . ALA A 1 489 ? 20.427 -10.380 -7.625 1.00 82.00 489 ALA A O 1
ATOM 3772 N N . LYS A 1 490 ? 20.198 -10.849 -5.438 1.00 75.56 490 LYS A N 1
ATOM 3773 C CA . LYS A 1 490 ? 19.580 -12.169 -5.650 1.00 75.56 490 LYS A CA 1
ATOM 3774 C C . LYS A 1 490 ? 18.120 -12.068 -6.103 1.00 75.56 490 LYS A C 1
ATOM 3776 O O . LYS A 1 490 ? 17.657 -12.923 -6.845 1.00 75.56 490 LYS A O 1
ATOM 3781 N N . THR A 1 491 ? 17.410 -11.043 -5.634 1.00 75.50 491 THR A N 1
ATOM 3782 C CA . THR A 1 491 ? 15.995 -10.772 -5.922 1.00 75.50 491 THR A CA 1
ATOM 3783 C C . THR A 1 491 ? 15.760 -9.262 -6.004 1.00 75.50 491 THR A C 1
ATOM 3785 O O . THR A 1 491 ? 16.611 -8.465 -5.590 1.00 75.50 491 THR A O 1
ATOM 3788 N N . ASP A 1 492 ? 14.585 -8.860 -6.481 1.00 66.50 492 ASP A N 1
ATOM 3789 C CA . ASP A 1 492 ? 14.111 -7.470 -6.517 1.00 66.50 492 ASP A CA 1
ATOM 3790 C C . ASP A 1 492 ? 13.837 -6.861 -5.132 1.00 66.50 492 ASP A C 1
ATOM 3792 O O . ASP A 1 492 ? 13.530 -5.675 -5.024 1.00 66.50 492 ASP A O 1
ATOM 3796 N N . HIS A 1 493 ? 14.055 -7.603 -4.044 1.00 72.12 493 HIS A N 1
ATOM 3797 C CA . HIS A 1 493 ? 14.022 -7.062 -2.678 1.00 72.12 493 HIS A CA 1
ATOM 3798 C C . HIS A 1 493 ? 15.128 -6.038 -2.435 1.00 72.12 493 HIS A C 1
ATOM 3800 O O . HIS A 1 493 ? 15.044 -5.193 -1.544 1.00 72.12 493 HIS A O 1
ATOM 3806 N N . ARG A 1 494 ? 16.184 -6.098 -3.248 1.00 75.88 494 ARG A N 1
ATOM 3807 C CA . ARG A 1 494 ? 17.128 -5.000 -3.408 1.00 75.88 494 ARG A CA 1
ATOM 3808 C C . ARG A 1 494 ? 16.856 -4.336 -4.748 1.00 75.88 494 ARG A C 1
ATOM 3810 O O . ARG A 1 494 ? 17.501 -4.649 -5.745 1.00 75.88 494 ARG A O 1
ATOM 3817 N N . SER A 1 495 ? 15.915 -3.401 -4.739 1.00 81.12 495 SER A N 1
ATOM 3818 C CA . SER A 1 495 ? 15.543 -2.582 -5.891 1.00 81.12 495 SER A CA 1
ATOM 3819 C C . SER A 1 495 ? 15.449 -1.101 -5.531 1.00 81.12 495 SER A C 1
ATOM 3821 O O . SER A 1 495 ? 15.537 -0.698 -4.365 1.00 81.12 495 SER A O 1
ATOM 3823 N N . ILE A 1 496 ? 15.321 -0.279 -6.566 1.00 83.19 496 ILE A N 1
ATOM 3824 C CA . ILE A 1 496 ? 14.899 1.116 -6.468 1.00 83.19 496 ILE A CA 1
ATOM 3825 C C . ILE A 1 496 ? 13.429 1.162 -6.849 1.00 83.19 496 ILE A C 1
ATOM 3827 O O . ILE A 1 496 ? 13.055 0.633 -7.893 1.00 83.19 496 ILE A O 1
ATOM 3831 N N . PHE A 1 497 ? 12.616 1.832 -6.043 1.00 86.38 497 PHE A N 1
ATOM 3832 C CA . PHE A 1 497 ? 11.199 2.013 -6.323 1.00 86.38 497 PHE A CA 1
ATOM 3833 C C . PHE A 1 497 ? 11.022 3.354 -7.020 1.00 86.38 497 PHE A C 1
ATOM 3835 O O . PHE A 1 497 ? 11.316 4.390 -6.430 1.00 86.38 497 PHE A O 1
ATOM 3842 N N . LEU A 1 498 ? 10.582 3.337 -8.272 1.00 87.75 498 LEU A N 1
ATOM 3843 C CA . LEU A 1 498 ? 10.425 4.508 -9.127 1.00 87.75 498 LEU A CA 1
ATOM 3844 C C . LEU A 1 498 ? 8.957 4.651 -9.514 1.00 87.75 498 LEU A C 1
ATOM 3846 O O . LEU A 1 498 ? 8.381 3.743 -10.108 1.00 87.75 498 LEU A O 1
ATOM 3850 N N . ASN A 1 499 ? 8.336 5.783 -9.191 1.00 90.44 499 ASN A N 1
ATOM 3851 C CA . ASN A 1 499 ? 6.951 6.012 -9.588 1.00 90.44 499 ASN A CA 1
ATOM 3852 C C . ASN A 1 499 ? 6.837 6.179 -11.115 1.00 90.44 499 ASN A C 1
ATOM 3854 O O . ASN A 1 499 ? 7.711 6.782 -11.739 1.00 90.44 499 ASN A O 1
ATOM 3858 N N . VAL A 1 500 ? 5.746 5.689 -11.703 1.00 93.25 500 VAL A N 1
ATOM 3859 C CA . VAL A 1 500 ? 5.406 5.881 -13.118 1.00 93.25 500 VAL A CA 1
ATOM 3860 C C . VAL A 1 500 ? 4.247 6.872 -13.221 1.00 93.25 500 VAL A C 1
ATOM 3862 O O . VAL A 1 500 ? 3.267 6.784 -12.483 1.00 93.25 500 VAL A O 1
ATOM 3865 N N . ASN A 1 501 ? 4.344 7.849 -14.123 1.00 93.31 501 ASN A N 1
ATOM 3866 C CA . ASN A 1 501 ? 3.274 8.823 -14.314 1.00 93.31 501 ASN A CA 1
ATOM 3867 C C . ASN A 1 501 ? 2.075 8.197 -15.042 1.00 93.31 501 ASN A C 1
ATOM 3869 O O . ASN A 1 501 ? 2.173 7.859 -16.221 1.00 93.31 501 ASN A O 1
ATOM 3873 N N . LEU A 1 502 ? 0.939 8.106 -14.350 1.00 94.81 502 LEU A N 1
ATOM 3874 C CA . LEU A 1 502 ? -0.325 7.597 -14.889 1.00 94.81 502 LEU A CA 1
ATOM 3875 C C . LEU A 1 502 ? -1.350 8.700 -15.207 1.00 94.81 502 LEU A C 1
ATOM 3877 O O . LEU A 1 502 ? -2.495 8.401 -15.544 1.00 94.81 502 LEU A O 1
ATOM 3881 N N . ASP A 1 503 ? -0.973 9.978 -15.106 1.00 91.62 503 ASP A N 1
ATOM 3882 C CA . ASP A 1 503 ? -1.868 11.086 -15.432 1.00 91.62 503 ASP A CA 1
ATOM 3883 C C . ASP A 1 503 ? -2.074 11.184 -16.949 1.00 91.62 503 ASP A C 1
ATOM 3885 O O . ASP A 1 503 ? -1.251 11.730 -17.687 1.00 91.62 503 ASP A O 1
ATOM 3889 N N . LYS A 1 504 ? -3.211 10.662 -17.421 1.00 90.75 504 LYS A N 1
ATOM 3890 C CA . LYS A 1 504 ? -3.605 10.702 -18.837 1.00 90.75 504 LYS A CA 1
ATOM 3891 C C . LYS A 1 504 ? -3.820 12.126 -19.362 1.00 90.75 504 LYS A C 1
ATOM 3893 O O . LYS A 1 504 ? -3.784 12.331 -20.578 1.00 90.75 504 LYS A O 1
ATOM 3898 N N . SER A 1 505 ? -4.039 13.110 -18.485 1.00 90.31 505 SER A N 1
ATOM 3899 C CA . SER A 1 505 ? -4.128 14.516 -18.892 1.00 90.31 505 SER A CA 1
ATOM 3900 C C . SER A 1 505 ? -2.756 15.072 -19.297 1.00 90.31 505 SER A C 1
ATOM 3902 O O . SER A 1 505 ? -2.666 15.883 -20.222 1.00 90.31 505 SER A O 1
ATOM 3904 N N . ASP A 1 506 ? -1.673 14.550 -18.713 1.00 90.38 506 ASP A N 1
ATOM 3905 C CA . ASP A 1 506 ? -0.295 14.827 -19.114 1.00 90.38 506 ASP A CA 1
ATOM 3906 C C . ASP A 1 506 ? 0.177 13.835 -20.189 1.00 90.38 506 ASP A C 1
ATOM 3908 O O . ASP A 1 506 ? 1.098 13.039 -19.998 1.00 90.38 506 ASP A O 1
ATOM 3912 N N . LYS A 1 507 ? -0.437 13.915 -21.377 1.00 90.19 507 LYS A N 1
ATOM 3913 C CA . LYS A 1 507 ? -0.128 13.047 -22.533 1.00 90.19 507 LYS A CA 1
ATOM 3914 C C . LYS A 1 507 ? 1.365 12.964 -22.872 1.00 90.19 507 LYS A C 1
ATOM 3916 O O . LYS A 1 507 ? 1.815 11.982 -23.456 1.00 90.19 507 LYS A O 1
ATOM 3921 N N . LYS A 1 508 ? 2.134 14.010 -22.555 1.00 91.38 508 LYS A N 1
ATOM 3922 C CA . LYS A 1 508 ? 3.566 14.078 -22.850 1.00 91.38 508 LYS A CA 1
ATOM 3923 C C . LYS A 1 508 ? 4.381 13.196 -21.909 1.00 91.38 508 LYS A C 1
ATOM 3925 O O . LYS A 1 508 ? 5.316 12.543 -22.368 1.00 91.38 508 LYS A O 1
ATOM 3930 N N . ASN A 1 509 ? 4.050 13.213 -20.620 1.00 91.19 509 ASN A N 1
ATOM 3931 C CA . ASN A 1 509 ? 4.799 12.491 -19.595 1.00 91.19 509 ASN A CA 1
ATOM 3932 C C . ASN A 1 509 ? 4.100 11.203 -19.143 1.00 91.19 509 ASN A C 1
ATOM 3934 O O . ASN A 1 509 ? 4.657 10.491 -18.309 1.00 91.19 509 ASN A O 1
ATOM 3938 N N . TYR A 1 510 ? 2.922 10.882 -19.676 1.00 94.94 510 TYR A N 1
ATOM 3939 C CA . TYR A 1 510 ? 2.259 9.610 -19.428 1.00 94.94 510 TYR A CA 1
ATOM 3940 C C . TYR A 1 510 ? 3.191 8.427 -19.741 1.00 94.94 510 TYR A C 1
ATOM 3942 O O . TYR A 1 510 ? 3.845 8.376 -20.789 1.00 94.94 510 TYR A O 1
ATOM 3950 N N . GLY A 1 511 ? 3.288 7.513 -18.780 1.00 95.50 511 GLY A N 1
ATOM 3951 C CA . GLY A 1 511 ? 4.158 6.344 -18.795 1.00 95.50 511 GLY A CA 1
ATOM 3952 C C . GLY A 1 511 ? 5.651 6.611 -18.643 1.00 95.50 511 GLY A C 1
ATOM 3953 O O . GLY A 1 511 ? 6.460 5.703 -18.838 1.00 95.50 511 GLY A O 1
ATOM 3954 N N . THR A 1 512 ? 6.039 7.836 -18.288 1.00 95.38 512 THR A N 1
ATOM 3955 C CA . THR A 1 512 ? 7.428 8.134 -17.924 1.00 95.38 512 THR A CA 1
ATOM 3956 C C . THR A 1 512 ? 7.690 7.860 -16.448 1.00 95.38 512 THR A C 1
ATOM 3958 O O . THR A 1 512 ? 6.831 8.076 -15.590 1.00 95.38 512 THR A O 1
ATOM 3961 N N . ILE A 1 513 ? 8.903 7.407 -16.155 1.00 92.62 513 ILE A N 1
ATOM 3962 C CA . ILE A 1 513 ? 9.439 7.297 -14.806 1.00 92.62 513 ILE A CA 1
ATOM 3963 C C . ILE A 1 513 ? 9.566 8.705 -14.219 1.00 92.62 513 ILE A C 1
ATOM 3965 O O . ILE A 1 513 ? 10.180 9.598 -14.805 1.00 92.62 513 ILE A O 1
ATOM 3969 N N . THR A 1 514 ? 9.000 8.902 -13.039 1.00 87.81 514 THR A N 1
ATOM 3970 C CA . THR A 1 514 ? 9.208 10.096 -12.221 1.00 87.81 514 THR A CA 1
ATOM 3971 C C . THR A 1 514 ? 10.242 9.804 -11.134 1.00 87.81 514 THR A C 1
ATOM 3973 O O . THR A 1 514 ? 10.973 8.819 -11.202 1.00 87.81 514 THR A O 1
ATOM 3976 N N . HIS A 1 515 ? 10.339 10.652 -10.113 1.00 76.75 515 HIS A N 1
ATOM 3977 C CA . HIS A 1 515 ? 11.212 10.357 -8.977 1.00 76.75 515 HIS A CA 1
ATOM 3978 C C . HIS A 1 515 ? 10.722 9.128 -8.216 1.00 76.75 515 HIS A C 1
ATOM 3980 O O . HIS A 1 515 ? 9.522 8.852 -8.149 1.00 76.75 515 HIS A O 1
ATOM 3986 N N . GLY A 1 516 ? 11.676 8.383 -7.677 1.00 64.38 516 GLY A N 1
ATOM 3987 C CA . GLY A 1 516 ? 11.416 7.248 -6.815 1.00 64.38 516 GLY A CA 1
ATOM 3988 C C . GLY A 1 516 ? 11.501 7.570 -5.338 1.00 64.38 516 GLY A C 1
ATOM 3989 O O . GLY A 1 516 ? 11.730 8.713 -4.939 1.00 64.38 516 GLY A O 1
ATOM 3990 N N . ALA A 1 517 ? 11.382 6.522 -4.530 1.00 57.12 517 ALA A N 1
ATOM 3991 C CA . ALA A 1 517 ? 11.708 6.562 -3.122 1.00 57.12 517 ALA A CA 1
ATOM 3992 C C . ALA A 1 517 ? 12.392 5.283 -2.624 1.00 57.12 517 ALA A C 1
ATOM 3994 O O . ALA A 1 517 ? 12.154 4.192 -3.128 1.00 57.12 517 ALA A O 1
ATOM 3995 N N . LEU A 1 518 ? 13.269 5.404 -1.623 1.00 56.50 518 LEU A N 1
ATOM 3996 C CA . LEU A 1 518 ? 13.902 4.254 -0.968 1.00 56.50 518 LEU A CA 1
ATOM 3997 C C . LEU A 1 518 ? 13.261 4.017 0.402 1.00 56.50 518 LEU A C 1
ATOM 3999 O O . LEU A 1 518 ? 13.532 4.749 1.355 1.00 56.50 518 LEU A O 1
ATOM 4003 N N . ASN A 1 519 ? 12.470 2.948 0.526 1.00 54.31 519 ASN A N 1
ATOM 4004 C CA . ASN A 1 519 ? 11.825 2.553 1.788 1.00 54.31 519 ASN A CA 1
ATOM 4005 C C . ASN A 1 519 ? 12.681 1.626 2.655 1.00 54.31 519 ASN A C 1
ATOM 4007 O O . ASN A 1 519 ? 12.301 1.306 3.779 1.00 54.31 519 ASN A O 1
ATOM 4011 N N . ASN A 1 520 ? 13.871 1.254 2.175 1.00 56.44 520 ASN A N 1
ATOM 4012 C CA . ASN A 1 520 ? 14.772 0.305 2.835 1.00 56.44 520 ASN A CA 1
ATOM 4013 C C . ASN A 1 520 ? 15.108 0.690 4.284 1.00 56.44 520 ASN A C 1
ATOM 4015 O O . ASN A 1 520 ? 15.439 -0.179 5.080 1.00 56.44 520 ASN A O 1
ATOM 4019 N N . HIS A 1 521 ? 15.005 1.972 4.645 1.00 53.56 521 HIS A N 1
ATOM 4020 C CA . HIS A 1 521 ? 15.271 2.467 5.994 1.00 53.56 521 HIS A CA 1
ATOM 4021 C C . HIS A 1 521 ? 14.260 1.990 7.052 1.00 53.56 521 HIS A C 1
ATOM 4023 O O . HIS A 1 521 ? 14.642 1.867 8.213 1.00 53.56 521 HIS A O 1
ATOM 4029 N N . TRP A 1 522 ? 13.017 1.666 6.678 1.00 51.94 522 TRP A N 1
ATOM 4030 C CA . TRP A 1 522 ? 12.033 1.096 7.611 1.00 51.94 522 TRP A CA 1
ATOM 4031 C C . TRP A 1 522 ? 12.294 -0.380 7.921 1.00 51.94 522 TRP A C 1
ATOM 4033 O O . TRP A 1 522 ? 11.861 -0.869 8.958 1.00 51.94 522 TRP A O 1
ATOM 4043 N N . TYR A 1 523 ? 13.045 -1.071 7.061 1.00 52.97 523 TYR A N 1
ATOM 4044 C CA . TYR A 1 523 ? 13.352 -2.498 7.190 1.00 52.97 523 TYR A CA 1
ATOM 4045 C C . TYR A 1 523 ? 14.728 -2.769 7.826 1.00 52.97 523 TYR A C 1
ATOM 4047 O O . TYR A 1 523 ? 15.230 -3.893 7.817 1.00 52.97 523 TYR A O 1
ATOM 4055 N N . GLN A 1 524 ? 15.380 -1.738 8.379 1.00 58.75 524 GLN A N 1
ATOM 4056 C CA . GLN A 1 524 ? 16.689 -1.865 9.026 1.00 58.75 524 GLN A CA 1
ATOM 4057 C C . GLN A 1 524 ? 16.544 -2.304 10.485 1.00 58.75 524 GLN A C 1
ATOM 4059 O O . GLN A 1 524 ? 16.588 -1.489 11.406 1.00 58.75 524 GLN A O 1
ATOM 4064 N N . LEU A 1 525 ? 16.410 -3.613 10.688 1.00 52.91 525 LEU A N 1
ATOM 4065 C CA . LEU A 1 525 ? 16.471 -4.230 12.011 1.00 52.91 525 LEU A CA 1
ATOM 4066 C C . LEU A 1 525 ? 17.910 -4.252 12.571 1.00 52.91 525 LEU A C 1
ATOM 4068 O O . LEU A 1 525 ? 18.891 -4.307 11.822 1.00 52.91 525 LEU A O 1
ATOM 4072 N N . HIS A 1 526 ? 18.012 -4.308 13.901 1.00 52.03 526 HIS A N 1
ATOM 4073 C CA . HIS A 1 526 ? 19.232 -4.498 14.698 1.00 52.03 526 HIS A CA 1
ATOM 4074 C C . HIS A 1 526 ? 20.192 -3.298 14.783 1.00 52.03 526 HIS A C 1
ATOM 4076 O O . HIS A 1 526 ? 20.652 -2.713 13.790 1.00 52.03 526 HIS A O 1
ATOM 4082 N N . GLY A 1 527 ? 20.513 -2.981 16.042 1.00 47.81 527 GLY A N 1
ATOM 4083 C CA . GLY A 1 527 ? 21.254 -1.822 16.512 1.00 47.81 527 GLY A CA 1
ATOM 4084 C C . GLY A 1 527 ? 22.579 -1.599 15.798 1.00 47.81 527 GLY A C 1
ATOM 4085 O O . GLY A 1 527 ? 23.534 -2.349 15.929 1.00 47.81 527 GLY A O 1
ATOM 4086 N N . ASN A 1 528 ? 22.625 -0.500 15.065 1.00 43.84 528 ASN A N 1
ATOM 4087 C CA . ASN A 1 528 ? 23.644 0.505 15.299 1.00 43.84 528 ASN A CA 1
ATOM 4088 C C . ASN A 1 528 ? 23.010 1.826 14.884 1.00 43.84 528 ASN A C 1
ATOM 4090 O O . ASN A 1 528 ? 23.205 2.311 13.772 1.00 43.84 528 ASN A O 1
ATOM 4094 N N . VAL A 1 529 ? 22.226 2.394 15.800 1.00 44.88 529 VAL A N 1
ATOM 4095 C CA . VAL A 1 529 ? 21.646 3.743 15.691 1.00 44.88 529 VAL A CA 1
ATOM 4096 C C . VAL A 1 529 ? 22.734 4.795 15.385 1.00 44.88 529 VAL A C 1
ATOM 4098 O O . VAL A 1 529 ? 22.455 5.841 14.801 1.00 44.88 529 VAL A O 1
ATOM 4101 N N . PHE A 1 530 ? 23.993 4.462 15.697 1.00 42.72 530 PHE A N 1
ATOM 4102 C CA . PHE A 1 530 ? 25.203 5.248 15.461 1.00 42.72 530 PHE A CA 1
ATOM 4103 C C . PHE A 1 530 ? 26.127 4.704 14.353 1.00 42.72 530 PHE A C 1
ATOM 4105 O O . PHE A 1 530 ? 27.210 5.250 14.160 1.00 42.72 530 PHE A O 1
ATOM 4112 N N . SER A 1 531 ? 25.742 3.658 13.608 1.00 45.34 531 SER A N 1
ATOM 4113 C CA . SER A 1 531 ? 26.537 3.208 12.453 1.00 45.34 531 SER A CA 1
ATOM 4114 C C . SER A 1 531 ? 26.460 4.259 11.353 1.00 45.34 531 SER A C 1
ATOM 4116 O O . SER A 1 531 ? 25.384 4.668 10.917 1.00 45.34 531 SER A O 1
ATOM 4118 N N . THR A 1 532 ? 27.622 4.700 10.888 1.00 43.41 532 THR A N 1
ATOM 4119 C CA . THR A 1 532 ? 27.769 5.651 9.782 1.00 43.41 532 THR A CA 1
ATOM 4120 C C . THR A 1 532 ? 27.393 5.061 8.423 1.00 43.41 532 THR A C 1
ATOM 4122 O O . THR A 1 532 ? 27.270 5.813 7.463 1.00 43.41 532 THR A O 1
ATOM 4125 N N . GLU A 1 533 ? 27.194 3.744 8.336 1.00 41.84 533 GLU A N 1
ATOM 4126 C CA . GLU A 1 533 ? 26.944 3.021 7.083 1.00 41.84 533 GLU A CA 1
ATOM 4127 C C . GLU A 1 533 ? 25.458 2.728 6.832 1.00 41.84 533 GLU A C 1
ATOM 4129 O O . GLU A 1 533 ? 25.070 2.406 5.709 1.00 41.84 533 GLU A O 1
ATOM 4134 N N . LYS A 1 534 ? 24.600 2.841 7.856 1.00 48.09 534 LYS A N 1
ATOM 4135 C CA . LYS A 1 534 ? 23.175 2.502 7.744 1.00 48.09 534 LYS A CA 1
ATOM 4136 C C . LYS A 1 534 ? 22.324 3.732 7.426 1.00 48.09 534 LYS A C 1
ATOM 4138 O O . LYS A 1 534 ? 22.335 4.724 8.149 1.00 48.09 534 LYS A O 1
ATOM 4143 N N . GLU A 1 535 ? 21.526 3.643 6.361 1.00 46.50 535 GLU A N 1
ATOM 4144 C CA . GLU A 1 535 ? 20.717 4.765 5.862 1.00 46.50 535 GLU A CA 1
ATOM 4145 C C . GLU A 1 535 ? 19.676 5.291 6.871 1.00 46.50 535 GLU A C 1
ATOM 4147 O O . GLU A 1 535 ? 19.304 6.459 6.801 1.00 46.50 535 GLU A O 1
ATOM 4152 N N . GLY A 1 536 ? 19.209 4.466 7.814 1.00 43.38 536 GLY A N 1
ATOM 4153 C CA . GLY A 1 536 ? 18.269 4.858 8.869 1.00 43.38 536 GLY A CA 1
ATOM 4154 C C . GLY A 1 536 ? 18.916 5.400 10.152 1.00 43.38 536 GLY A C 1
ATOM 4155 O O . GLY A 1 536 ? 18.190 5.710 11.090 1.00 43.38 536 GLY A O 1
ATOM 4156 N N . ALA A 1 537 ? 20.247 5.496 10.233 1.00 45.88 537 ALA A N 1
ATOM 4157 C CA . ALA A 1 537 ? 20.949 5.883 11.460 1.00 45.88 537 ALA A CA 1
ATOM 4158 C C . ALA A 1 537 ? 20.793 7.380 11.811 1.00 45.88 537 ALA A C 1
ATOM 4160 O O . ALA A 1 537 ? 20.519 8.217 10.953 1.00 45.88 537 ALA A O 1
ATOM 4161 N N . LEU A 1 538 ? 21.049 7.756 13.070 1.00 46.31 538 LEU A N 1
ATOM 4162 C CA . LEU A 1 538 ? 21.095 9.158 13.533 1.00 46.31 538 LEU A CA 1
ATOM 4163 C C . LEU A 1 538 ? 22.415 9.876 13.157 1.00 46.31 538 LEU A C 1
ATOM 4165 O O . LEU A 1 538 ? 22.755 10.929 13.700 1.00 46.31 538 LEU A O 1
ATOM 4169 N N . THR A 1 539 ? 23.196 9.311 12.233 1.00 48.84 539 THR A N 1
ATOM 4170 C CA . THR A 1 539 ? 24.523 9.808 11.838 1.00 48.84 539 THR A CA 1
ATOM 4171 C C . THR A 1 539 ? 24.451 10.892 10.753 1.00 48.84 539 THR A C 1
ATOM 4173 O O . THR A 1 539 ? 23.393 11.187 10.205 1.00 48.84 539 THR A O 1
ATOM 4176 N N . SER A 1 540 ? 25.587 11.524 10.415 1.00 45.84 540 SER A N 1
ATOM 4177 C CA . SER A 1 540 ? 25.719 12.494 9.298 1.00 45.84 540 SER A CA 1
ATOM 4178 C C . SER A 1 540 ? 25.269 11.957 7.936 1.00 45.84 540 SER A C 1
ATOM 4180 O O . SER A 1 540 ? 24.925 12.752 7.060 1.00 45.84 540 SER A O 1
ATOM 4182 N N . ALA A 1 541 ? 25.280 10.636 7.754 1.00 42.47 541 ALA A N 1
ATOM 4183 C CA . ALA A 1 541 ? 24.876 9.965 6.524 1.00 42.47 541 ALA A CA 1
ATOM 4184 C C . ALA A 1 541 ? 23.398 9.530 6.515 1.00 42.47 541 ALA A C 1
ATOM 4186 O O . ALA A 1 541 ? 22.862 9.208 5.457 1.00 42.47 541 ALA A O 1
ATOM 4187 N N . GLY A 1 542 ? 22.734 9.521 7.673 1.00 46.91 542 GLY A N 1
ATOM 4188 C CA . GLY A 1 542 ? 21.387 8.984 7.814 1.00 46.91 542 GLY A CA 1
ATOM 4189 C C . GLY A 1 542 ? 20.277 9.918 7.333 1.00 46.91 542 GLY A C 1
ATOM 4190 O O . GLY A 1 542 ? 20.407 11.148 7.339 1.00 46.91 542 GLY A O 1
ATOM 4191 N N . VAL A 1 543 ? 19.146 9.320 6.950 1.00 44.84 543 VAL A N 1
ATOM 4192 C CA . VAL A 1 543 ? 17.959 10.003 6.402 1.00 44.84 543 VAL A CA 1
ATOM 4193 C C . VAL A 1 543 ? 17.425 11.083 7.356 1.00 44.84 543 VAL A C 1
ATOM 4195 O O . VAL A 1 543 ? 17.012 12.149 6.900 1.00 44.84 543 VAL A O 1
ATOM 4198 N N . PHE A 1 544 ? 17.539 10.875 8.672 1.00 47.62 544 PHE A N 1
ATOM 4199 C CA . PHE A 1 544 ? 17.127 11.847 9.693 1.00 47.62 544 PHE A CA 1
ATOM 4200 C C . PHE A 1 544 ? 17.971 13.122 9.733 1.00 47.62 544 PHE A C 1
ATOM 4202 O O . PHE A 1 544 ? 17.467 14.160 10.145 1.00 47.62 544 PHE A O 1
ATOM 4209 N N . ARG A 1 545 ? 19.242 13.072 9.310 1.00 45.56 545 ARG A N 1
ATOM 4210 C CA . ARG A 1 545 ? 20.149 14.231 9.346 1.00 45.56 545 ARG A CA 1
ATOM 4211 C C . ARG A 1 545 ? 20.340 14.886 7.980 1.00 45.56 545 ARG A C 1
ATOM 4213 O O . ARG A 1 545 ? 20.587 16.088 7.922 1.00 45.56 545 ARG A O 1
ATOM 4220 N N . GLN A 1 546 ? 20.228 14.127 6.889 1.00 44.19 546 GLN A N 1
ATOM 4221 C CA . GLN A 1 546 ? 20.294 14.680 5.530 1.00 44.19 546 GLN A CA 1
ATOM 4222 C C . GLN A 1 546 ? 18.959 15.270 5.057 1.00 44.19 546 GLN A C 1
ATOM 4224 O O . GLN A 1 546 ? 18.964 16.116 4.162 1.00 44.19 546 GLN A O 1
ATOM 4229 N N . GLY A 1 547 ? 17.850 14.872 5.687 1.00 44.72 547 GLY A N 1
ATOM 4230 C CA . GLY A 1 547 ? 16.495 15.262 5.318 1.00 44.72 547 GLY A CA 1
ATOM 4231 C C . GLY A 1 547 ? 15.950 14.389 4.187 1.00 44.72 547 GLY A C 1
ATOM 4232 O O . GLY A 1 547 ? 16.601 14.200 3.156 1.00 44.72 547 GLY A O 1
ATOM 4233 N N . PHE A 1 548 ? 14.724 13.887 4.361 1.00 45.00 548 PHE A N 1
ATOM 4234 C CA . PHE A 1 548 ? 14.016 13.066 3.370 1.00 45.00 548 PHE A CA 1
ATOM 4235 C C . PHE A 1 548 ? 13.988 13.723 1.975 1.00 45.00 548 PHE A C 1
ATOM 4237 O O . PHE A 1 548 ? 14.236 13.054 0.974 1.00 45.00 548 PHE A O 1
ATOM 4244 N N . ALA A 1 549 ? 13.805 15.048 1.915 1.00 38.31 549 ALA A N 1
ATOM 4245 C CA . ALA A 1 549 ? 13.761 15.830 0.675 1.00 38.31 549 ALA A CA 1
ATOM 4246 C C . ALA A 1 549 ? 15.100 15.877 -0.093 1.00 38.31 549 ALA A C 1
ATOM 4248 O O . ALA A 1 549 ? 15.115 15.842 -1.323 1.00 38.31 549 ALA A O 1
ATOM 4249 N N . ARG A 1 550 ? 16.245 15.913 0.605 1.00 44.62 550 ARG A N 1
ATOM 4250 C CA . ARG A 1 550 ? 17.572 15.939 -0.038 1.00 44.62 550 ARG A CA 1
ATOM 4251 C C . ARG A 1 550 ? 17.971 14.572 -0.578 1.00 44.62 550 ARG A C 1
ATOM 4253 O O . ARG A 1 550 ? 18.681 14.496 -1.574 1.00 44.62 550 ARG A O 1
ATOM 4260 N N . LYS A 1 551 ? 17.515 13.495 0.067 1.00 52.53 551 LYS A N 1
ATOM 4261 C CA . LYS A 1 551 ? 17.683 12.152 -0.485 1.00 52.53 551 LYS A CA 1
ATOM 4262 C C . LYS A 1 551 ? 16.787 11.978 -1.712 1.00 52.53 551 LYS A C 1
ATOM 4264 O O . LYS A 1 551 ? 17.275 11.474 -2.715 1.00 52.53 551 LYS A O 1
ATOM 4269 N N . ALA A 1 552 ? 15.559 12.512 -1.671 1.00 48.75 552 ALA A N 1
ATOM 4270 C CA . ALA A 1 552 ? 14.594 12.485 -2.772 1.00 48.75 552 ALA A CA 1
ATOM 4271 C C . ALA A 1 552 ? 15.072 13.103 -4.083 1.00 48.75 552 ALA A C 1
ATOM 4273 O O . ALA A 1 552 ? 14.857 12.511 -5.137 1.00 48.75 552 ALA A O 1
ATOM 4274 N N . SER A 1 553 ? 15.805 14.215 -4.036 1.00 44.91 553 SER A N 1
ATOM 4275 C CA . SER A 1 553 ? 16.356 14.839 -5.245 1.00 44.91 553 SER A CA 1
ATOM 4276 C C . SER A 1 553 ? 17.432 14.001 -5.959 1.00 44.91 553 SER A C 1
ATOM 4278 O O . SER A 1 553 ? 17.736 14.278 -7.118 1.00 44.91 553 SER A O 1
ATOM 4280 N N . GLY A 1 554 ? 17.969 12.955 -5.314 1.00 54.91 554 GLY A N 1
ATOM 4281 C CA . GLY A 1 554 ? 18.838 11.945 -5.930 1.00 54.91 554 GLY A CA 1
ATOM 4282 C C . GLY A 1 554 ? 18.117 10.673 -6.406 1.00 54.91 554 GLY A C 1
ATOM 4283 O O . GLY A 1 554 ? 18.738 9.847 -7.071 1.00 54.91 554 GLY A O 1
ATOM 4284 N N . MET A 1 555 ? 16.820 10.497 -6.112 1.00 65.69 555 MET A N 1
ATOM 4285 C CA . MET A 1 555 ? 16.084 9.227 -6.312 1.00 65.69 555 MET A CA 1
ATOM 4286 C C . MET A 1 555 ? 15.569 9.005 -7.742 1.00 65.69 555 MET A C 1
ATOM 4288 O O . MET A 1 555 ? 14.676 8.194 -7.966 1.00 65.69 555 MET A O 1
ATOM 4292 N N . GLY A 1 556 ? 16.145 9.708 -8.715 1.00 73.38 556 GLY A N 1
ATOM 4293 C CA . GLY A 1 556 ? 15.974 9.433 -10.141 1.00 73.38 556 GLY A CA 1
ATOM 4294 C C . GLY A 1 556 ? 17.137 8.663 -10.765 1.00 73.38 556 GLY A C 1
ATOM 4295 O O . GLY A 1 556 ? 17.006 8.146 -11.870 1.00 73.38 556 GLY A O 1
ATOM 4296 N N . VAL A 1 557 ? 18.285 8.600 -10.083 1.00 83.12 557 VAL A N 1
ATOM 4297 C CA . VAL A 1 557 ? 19.515 8.018 -10.626 1.00 83.12 557 VAL A CA 1
ATOM 4298 C C . VAL A 1 557 ? 19.679 6.585 -10.141 1.00 83.12 557 VAL A C 1
ATOM 4300 O O . VAL A 1 557 ? 19.673 6.320 -8.940 1.00 83.12 557 VAL A O 1
ATOM 4303 N N . HIS A 1 558 ? 19.876 5.658 -11.074 1.00 86.25 558 HIS A N 1
ATOM 4304 C CA . HIS A 1 558 ? 20.196 4.281 -10.740 1.00 86.25 558 HIS A CA 1
ATOM 4305 C C . HIS A 1 558 ? 21.631 4.204 -10.176 1.00 86.25 558 HIS A C 1
ATOM 4307 O O . HIS A 1 558 ? 22.580 4.501 -10.899 1.00 86.25 558 HIS A O 1
ATOM 4313 N N . PRO A 1 559 ? 21.846 3.776 -8.921 1.00 82.75 559 PRO A N 1
ATOM 4314 C CA . PRO A 1 559 ? 23.131 3.876 -8.231 1.00 82.75 559 PRO A CA 1
ATOM 4315 C C . PRO A 1 559 ? 24.214 2.969 -8.823 1.00 82.75 559 PRO A C 1
ATOM 4317 O O . PRO A 1 559 ? 25.390 3.284 -8.702 1.00 82.75 559 PRO A O 1
ATOM 4320 N N . ASP A 1 560 ? 23.841 1.865 -9.480 1.00 88.06 560 ASP A N 1
ATOM 4321 C CA . ASP A 1 560 ? 24.827 0.953 -10.084 1.00 88.06 560 ASP A CA 1
ATOM 4322 C C . ASP A 1 560 ? 25.212 1.328 -11.526 1.00 88.06 560 ASP A C 1
ATOM 4324 O O . ASP A 1 560 ? 26.225 0.851 -12.028 1.00 88.06 560 ASP A O 1
ATOM 4328 N N . THR A 1 561 ? 24.419 2.164 -12.210 1.00 89.31 561 THR A N 1
ATOM 4329 C CA . THR A 1 561 ? 24.684 2.577 -13.606 1.00 89.31 561 THR A CA 1
ATOM 4330 C C . THR A 1 561 ? 24.941 4.076 -13.740 1.00 89.31 561 THR A C 1
ATOM 4332 O O . THR A 1 561 ? 25.362 4.530 -14.799 1.00 89.31 561 THR A O 1
ATOM 4335 N N . ASN A 1 562 ? 24.662 4.854 -12.689 1.00 87.94 562 ASN A N 1
ATOM 4336 C CA . ASN A 1 562 ? 24.616 6.317 -12.677 1.00 87.94 562 ASN A CA 1
ATOM 4337 C C . ASN A 1 562 ? 23.697 6.936 -13.749 1.00 87.94 562 ASN A C 1
ATOM 4339 O O . ASN A 1 562 ? 23.778 8.134 -14.023 1.00 87.94 562 ASN A O 1
ATOM 4343 N N . LYS A 1 563 ? 22.792 6.148 -14.345 1.00 88.62 563 LYS A N 1
ATOM 4344 C CA . LYS A 1 563 ? 21.810 6.642 -15.315 1.00 88.62 563 LYS A CA 1
ATOM 4345 C C . LYS A 1 563 ? 20.679 7.354 -14.590 1.00 88.62 563 LYS A C 1
ATOM 4347 O O . LYS A 1 563 ? 20.106 6.805 -13.652 1.00 88.62 563 LYS A O 1
ATOM 4352 N N . ASN A 1 564 ? 20.321 8.547 -15.053 1.00 90.44 564 ASN A N 1
ATOM 4353 C CA . ASN A 1 564 ? 19.087 9.197 -14.631 1.00 90.44 564 ASN A CA 1
ATOM 4354 C C . ASN A 1 564 ? 17.908 8.565 -15.378 1.00 90.44 564 ASN A C 1
ATOM 4356 O O . ASN A 1 564 ? 17.824 8.676 -16.598 1.00 90.44 564 ASN A O 1
ATOM 4360 N N . LEU A 1 565 ? 17.029 7.897 -14.638 1.00 90.62 565 LEU A N 1
ATOM 4361 C CA . LEU A 1 565 ? 15.864 7.197 -15.165 1.00 90.62 565 LEU A CA 1
ATOM 4362 C C . LEU A 1 565 ? 14.636 8.111 -15.269 1.00 90.62 565 LEU A C 1
ATOM 4364 O O . LEU A 1 565 ? 13.667 7.756 -15.931 1.00 90.62 565 LEU A O 1
ATOM 4368 N N . VAL A 1 566 ? 14.659 9.299 -14.657 1.00 90.44 566 VAL A N 1
ATOM 4369 C CA . VAL A 1 566 ? 13.532 10.242 -14.715 1.00 90.44 566 VAL A CA 1
ATOM 4370 C C . VAL A 1 566 ? 13.304 10.706 -16.151 1.00 90.44 566 VAL A C 1
ATOM 4372 O O . VAL A 1 566 ? 14.207 11.214 -16.815 1.00 90.44 566 VAL A O 1
ATOM 4375 N N . GLY A 1 567 ? 12.064 10.575 -16.614 1.00 91.94 567 GLY A N 1
ATOM 4376 C CA . GLY A 1 567 ? 11.641 10.880 -17.976 1.00 91.94 567 GLY A CA 1
ATOM 4377 C C . GLY A 1 567 ? 11.785 9.711 -18.954 1.00 91.94 567 GLY A C 1
ATOM 4378 O O . GLY A 1 567 ? 11.262 9.808 -20.064 1.00 91.94 567 GLY A O 1
ATOM 4379 N N . CYS A 1 568 ? 12.438 8.607 -18.575 1.00 95.06 568 CYS A N 1
ATOM 4380 C CA . CYS A 1 568 ? 12.452 7.396 -19.393 1.00 95.06 568 CYS A CA 1
ATOM 4381 C C . CYS A 1 568 ? 11.052 6.776 -19.450 1.00 95.06 568 CYS A C 1
ATOM 4383 O O . CYS A 1 568 ? 10.352 6.743 -18.441 1.00 95.06 568 CYS A O 1
ATOM 4385 N N . LYS A 1 569 ? 10.636 6.281 -20.620 1.00 95.56 569 LYS A N 1
ATOM 4386 C CA . LYS A 1 569 ? 9.343 5.604 -20.781 1.00 95.56 569 LYS A CA 1
ATOM 4387 C C . LYS A 1 569 ? 9.426 4.139 -20.375 1.00 95.56 569 LYS A C 1
ATOM 4389 O O . LYS A 1 569 ? 10.417 3.478 -20.676 1.00 95.56 569 LYS A O 1
ATOM 4394 N N . ILE A 1 570 ? 8.365 3.650 -19.744 1.00 96.06 570 ILE A N 1
ATOM 4395 C CA . ILE A 1 570 ? 8.158 2.222 -19.520 1.00 96.06 570 ILE A CA 1
ATOM 4396 C C . ILE A 1 570 ? 7.624 1.588 -20.816 1.00 96.06 570 ILE A C 1
ATOM 4398 O O . ILE A 1 570 ? 6.615 2.074 -21.337 1.00 96.06 570 ILE A O 1
ATOM 4402 N N . PRO A 1 571 ? 8.291 0.554 -21.363 1.00 94.38 571 PRO A N 1
ATOM 4403 C CA . PRO A 1 571 ? 7.768 -0.204 -22.498 1.00 94.38 571 PRO A CA 1
ATOM 4404 C C . PRO A 1 571 ? 6.523 -1.004 -22.090 1.00 94.38 571 PRO A C 1
ATOM 4406 O O . PRO A 1 571 ? 6.442 -1.464 -20.954 1.00 94.38 571 PRO A O 1
ATOM 4409 N N . GLU A 1 572 ? 5.575 -1.161 -23.018 1.00 95.81 572 GLU A N 1
ATOM 4410 C CA . GLU A 1 572 ? 4.340 -1.947 -22.833 1.00 95.81 572 GLU A CA 1
ATOM 4411 C C . GLU A 1 572 ? 3.526 -1.582 -21.570 1.00 95.81 572 GLU A C 1
ATOM 4413 O O . GLU A 1 572 ? 2.940 -2.436 -20.900 1.00 95.81 572 GLU A O 1
ATOM 4418 N N . LEU A 1 573 ? 3.519 -0.299 -21.180 1.00 97.25 573 LEU A N 1
ATOM 4419 C CA . LEU A 1 573 ? 2.822 0.123 -19.963 1.00 97.25 573 LEU A CA 1
ATOM 4420 C C . LEU A 1 573 ? 1.314 -0.146 -20.033 1.00 97.25 573 LEU A C 1
ATOM 4422 O O . LEU A 1 573 ? 0.734 -0.558 -19.034 1.00 97.25 573 LEU A O 1
ATOM 4426 N N . GLU A 1 574 ? 0.663 0.104 -21.170 1.00 96.88 574 GLU A N 1
ATOM 4427 C CA . GLU A 1 574 ? -0.785 -0.117 -21.281 1.00 96.88 574 GLU A CA 1
ATOM 4428 C C . GLU A 1 574 ? -1.133 -1.598 -21.144 1.00 96.88 574 GLU A C 1
ATOM 4430 O O . GLU A 1 574 ? -2.117 -1.939 -20.496 1.00 96.88 574 GLU A O 1
ATOM 4435 N N . GLU A 1 575 ? -0.291 -2.476 -21.673 1.00 96.94 575 GLU A N 1
ATOM 4436 C CA . GLU A 1 575 ? -0.412 -3.922 -21.585 1.00 96.94 575 GLU A CA 1
ATOM 4437 C C . GLU A 1 575 ? -0.226 -4.390 -20.133 1.00 96.94 575 GLU A C 1
ATOM 4439 O O . GLU A 1 575 ? -1.026 -5.188 -19.645 1.00 96.94 575 GLU A O 1
ATOM 4444 N N . ILE A 1 576 ? 0.755 -3.833 -19.407 1.00 98.25 576 ILE A N 1
ATOM 4445 C CA . ILE A 1 576 ? 0.941 -4.061 -17.961 1.00 98.25 576 ILE A CA 1
ATOM 4446 C C . ILE A 1 576 ? -0.326 -3.661 -17.191 1.00 98.25 576 ILE A C 1
ATOM 4448 O O . ILE A 1 576 ? -0.856 -4.446 -16.403 1.00 98.25 576 ILE A O 1
ATOM 4452 N N . LEU A 1 577 ? -0.840 -2.450 -17.428 1.00 98.31 577 LEU A N 1
ATOM 4453 C CA . LEU A 1 577 ? -2.023 -1.938 -16.732 1.00 98.31 577 LEU A CA 1
ATOM 4454 C C . LEU A 1 577 ? -3.293 -2.715 -17.098 1.00 98.31 577 LEU A C 1
ATOM 4456 O O . LEU A 1 577 ? -4.138 -2.956 -16.236 1.00 98.31 577 LEU A O 1
ATOM 4460 N N . SER A 1 578 ? -3.439 -3.103 -18.365 1.00 97.75 578 SER A N 1
ATOM 4461 C CA . SER A 1 578 ? -4.574 -3.883 -18.854 1.00 97.75 578 SER A CA 1
ATOM 4462 C C . SER A 1 578 ? -4.577 -5.287 -18.263 1.00 97.75 578 SER A C 1
ATOM 4464 O O . SER A 1 578 ? -5.634 -5.758 -17.847 1.00 97.75 578 SER A O 1
ATOM 4466 N N . LEU A 1 579 ? -3.410 -5.933 -18.165 1.00 98.00 579 LEU A N 1
ATOM 4467 C CA . LEU A 1 579 ? -3.273 -7.235 -17.518 1.00 98.00 579 LEU A CA 1
ATOM 4468 C C . LEU A 1 579 ? -3.710 -7.165 -16.051 1.00 98.00 579 LEU A C 1
ATOM 4470 O O . LEU A 1 579 ? -4.546 -7.962 -15.638 1.00 98.00 579 LEU A O 1
ATOM 4474 N N . SER A 1 580 ? -3.217 -6.188 -15.279 1.00 98.50 580 SER A N 1
ATOM 4475 C CA . SER A 1 580 ? -3.621 -6.011 -13.875 1.00 98.50 580 SER A CA 1
ATOM 4476 C C . SER A 1 580 ? -5.114 -5.707 -13.718 1.00 98.50 580 SER A C 1
ATOM 4478 O O . SER A 1 580 ? -5.752 -6.228 -12.805 1.00 98.50 580 SER A O 1
ATOM 4480 N N . ARG A 1 581 ? -5.698 -4.896 -14.615 1.00 98.19 581 ARG A N 1
ATOM 4481 C CA . ARG A 1 581 ? -7.138 -4.592 -14.598 1.00 98.19 581 ARG A CA 1
ATOM 4482 C C . ARG A 1 581 ? -7.978 -5.848 -14.819 1.00 98.19 581 ARG A C 1
ATOM 4484 O O . ARG A 1 581 ? -8.856 -6.142 -14.009 1.00 98.19 581 ARG A O 1
ATOM 4491 N N . ARG A 1 582 ? -7.682 -6.593 -15.888 1.00 97.50 582 ARG A N 1
ATOM 4492 C CA . ARG A 1 582 ? -8.367 -7.848 -16.224 1.00 97.50 582 ARG A CA 1
ATOM 4493 C C . ARG A 1 582 ? -8.205 -8.877 -15.109 1.00 97.50 582 ARG A C 1
ATOM 4495 O O . ARG A 1 582 ? -9.174 -9.524 -14.727 1.00 97.50 582 ARG A O 1
ATOM 4502 N N . ALA A 1 583 ? -6.999 -9.000 -14.557 1.00 97.94 583 ALA A N 1
ATOM 4503 C CA . ALA A 1 583 ? -6.716 -9.913 -13.457 1.00 97.94 583 ALA A CA 1
ATOM 4504 C C . ALA A 1 583 ? -7.587 -9.620 -12.233 1.00 97.94 583 ALA A C 1
ATOM 4506 O O . ALA A 1 583 ? -8.191 -10.537 -11.688 1.00 97.94 583 ALA A O 1
ATOM 4507 N N . HIS A 1 584 ? -7.734 -8.351 -11.840 1.00 98.19 584 HIS A N 1
ATOM 4508 C CA . HIS A 1 584 ? -8.612 -7.990 -10.725 1.00 98.19 584 HIS A CA 1
ATOM 4509 C C . HIS A 1 584 ? -10.076 -8.308 -11.031 1.00 98.19 584 HIS A C 1
ATOM 4511 O O . HIS A 1 584 ? -10.735 -8.958 -10.225 1.00 98.19 584 HIS A O 1
ATOM 4517 N N . ALA A 1 585 ? -10.559 -7.933 -12.217 1.00 97.12 585 ALA A N 1
ATOM 4518 C CA . ALA A 1 585 ? -11.946 -8.164 -12.617 1.00 97.12 585 ALA A CA 1
ATOM 4519 C C . ALA A 1 585 ? -12.334 -9.652 -12.659 1.00 97.12 585 ALA A C 1
ATOM 4521 O O . ALA A 1 585 ? -13.478 -9.996 -12.376 1.00 97.12 585 ALA A O 1
ATOM 4522 N N . VAL A 1 586 ? -11.398 -10.529 -13.031 1.00 96.12 586 VAL A N 1
ATOM 4523 C CA . VAL A 1 586 ? -11.674 -11.955 -13.255 1.00 96.12 586 VAL A CA 1
ATOM 4524 C C . VAL A 1 586 ? -11.320 -12.817 -12.043 1.00 96.12 586 VAL A C 1
ATOM 4526 O O . VAL A 1 586 ? -12.035 -13.767 -11.727 1.00 96.12 586 VAL A O 1
ATOM 4529 N N . LEU A 1 587 ? -10.217 -12.520 -11.355 1.00 96.19 587 LEU A N 1
ATOM 4530 C CA . LEU A 1 587 ? -9.685 -13.400 -10.313 1.00 96.19 587 LEU A CA 1
ATOM 4531 C C . LEU A 1 587 ? -10.209 -13.053 -8.921 1.00 96.19 587 LEU A C 1
ATOM 4533 O O . LEU A 1 587 ? -10.383 -13.961 -8.105 1.00 96.19 587 LEU A O 1
ATOM 4537 N N . CYS A 1 588 ? -10.426 -11.771 -8.636 1.00 96.12 588 CYS A N 1
ATOM 4538 C CA . CYS A 1 588 ? -10.846 -11.310 -7.315 1.00 96.12 588 CYS A CA 1
ATOM 4539 C C . CYS A 1 588 ? -11.700 -10.023 -7.351 1.00 96.12 588 CYS A C 1
ATOM 4541 O O . CYS A 1 588 ? -11.356 -9.038 -6.685 1.00 96.12 588 CYS A O 1
ATOM 4543 N N . PRO A 1 589 ? -12.801 -9.993 -8.131 1.00 96.25 589 PRO A N 1
ATOM 4544 C CA . PRO A 1 589 ? -13.637 -8.803 -8.298 1.00 96.25 589 PRO A CA 1
ATOM 4545 C C . PRO A 1 589 ? -14.235 -8.258 -6.996 1.00 96.25 589 PRO A C 1
ATOM 4547 O O . PRO A 1 589 ? -14.566 -7.072 -6.946 1.00 96.25 589 PRO A O 1
ATOM 4550 N N . GLU A 1 590 ? -14.381 -9.069 -5.949 1.00 95.31 590 GLU A N 1
ATOM 4551 C CA . GLU A 1 590 ? -14.915 -8.641 -4.655 1.00 95.31 590 GLU A CA 1
ATOM 4552 C C . GLU A 1 590 ? -13.822 -8.144 -3.705 1.00 95.31 590 GLU A C 1
ATOM 4554 O O . GLU A 1 590 ? -14.130 -7.548 -2.677 1.00 95.31 590 GLU A O 1
ATOM 4559 N N . VAL A 1 591 ? -12.537 -8.344 -4.006 1.00 97.06 591 VAL A N 1
ATOM 4560 C CA . VAL A 1 591 ? -11.459 -7.840 -3.146 1.00 97.06 591 VAL A CA 1
ATOM 4561 C C . VAL A 1 591 ? -11.272 -6.331 -3.374 1.00 97.06 591 VAL A C 1
ATOM 4563 O O . VAL A 1 591 ? -11.045 -5.917 -4.512 1.00 97.06 591 VAL A O 1
ATOM 4566 N N . PRO A 1 592 ? -11.308 -5.477 -2.326 1.00 97.75 592 PRO A N 1
ATOM 4567 C CA . PRO A 1 592 ? -11.301 -4.023 -2.504 1.00 97.75 592 PRO A CA 1
ATOM 4568 C C . PRO A 1 592 ? -10.051 -3.474 -3.180 1.00 97.75 592 PRO A C 1
ATOM 4570 O O . PRO A 1 592 ? -10.149 -2.594 -4.030 1.00 97.75 592 PRO A O 1
ATOM 4573 N N . LEU A 1 593 ? -8.876 -3.965 -2.784 1.00 98.19 593 LEU A N 1
ATOM 4574 C CA . LEU A 1 593 ? -7.579 -3.484 -3.242 1.00 98.19 593 LEU A CA 1
ATOM 4575 C C . LEU A 1 593 ? -6.663 -4.666 -3.527 1.00 98.19 593 LEU A C 1
ATOM 4577 O O . LEU A 1 593 ? -6.592 -5.594 -2.723 1.00 98.19 593 LEU A O 1
ATOM 4581 N N . VAL A 1 594 ? -5.933 -4.599 -4.637 1.00 98.12 594 VAL A N 1
ATOM 4582 C CA . VAL A 1 594 ? -4.921 -5.599 -4.986 1.00 98.12 594 VAL A CA 1
ATOM 4583 C C . VAL A 1 594 ? -3.672 -4.907 -5.506 1.00 98.12 594 VAL A C 1
ATOM 4585 O O . VAL A 1 594 ? -3.742 -4.003 -6.336 1.00 98.12 594 VAL A O 1
ATOM 4588 N N . GLY A 1 595 ? -2.514 -5.326 -5.004 1.00 97.88 595 GLY A N 1
ATOM 4589 C CA . GLY A 1 595 ? -1.211 -4.985 -5.552 1.00 97.88 595 GLY A CA 1
ATOM 4590 C C . GLY A 1 595 ? -0.707 -6.133 -6.411 1.00 97.88 595 GLY A C 1
ATOM 4591 O O . GLY A 1 595 ? -0.360 -7.178 -5.877 1.00 97.88 595 GLY A O 1
ATOM 4592 N N . TRP A 1 596 ? -0.651 -5.932 -7.719 1.00 97.62 596 TRP A N 1
ATOM 4593 C CA . TRP A 1 596 ? -0.143 -6.910 -8.673 1.00 97.62 596 TRP A CA 1
ATOM 4594 C C . TRP A 1 596 ? 1.349 -6.719 -8.867 1.00 97.62 596 TRP A C 1
ATOM 4596 O O . TRP A 1 596 ? 1.789 -5.608 -9.179 1.00 97.62 596 TRP A O 1
ATOM 4606 N N . ASP A 1 597 ? 2.101 -7.805 -8.734 1.00 96.19 597 ASP A N 1
ATOM 4607 C CA . ASP A 1 597 ? 3.496 -7.847 -9.147 1.00 96.19 597 ASP A CA 1
ATOM 4608 C C . ASP A 1 597 ? 3.579 -8.377 -10.571 1.00 96.19 597 ASP A C 1
ATOM 4610 O O . ASP A 1 597 ? 3.286 -9.542 -10.842 1.00 96.19 597 ASP A O 1
ATOM 4614 N N . VAL A 1 598 ? 3.968 -7.494 -11.486 1.00 97.19 598 VAL A N 1
ATOM 4615 C CA . VAL A 1 598 ? 4.047 -7.770 -12.921 1.00 97.19 598 VAL A CA 1
ATOM 4616 C C . VAL A 1 598 ? 5.508 -7.770 -13.355 1.00 97.19 598 VAL A C 1
ATOM 4618 O O . VAL A 1 598 ? 6.259 -6.868 -12.990 1.00 97.19 598 VAL A O 1
ATOM 4621 N N . ALA A 1 599 ? 5.927 -8.747 -14.150 1.00 95.44 599 ALA A N 1
ATOM 4622 C CA . ALA A 1 599 ? 7.213 -8.722 -14.844 1.00 95.44 599 ALA A CA 1
ATOM 4623 C C . ALA A 1 599 ? 7.004 -8.518 -16.341 1.00 95.44 599 ALA A C 1
ATOM 4625 O O . ALA A 1 599 ? 5.976 -8.917 -16.881 1.00 95.44 599 ALA A O 1
ATOM 4626 N N . LEU A 1 600 ? 7.996 -7.926 -17.004 1.00 95.19 600 LEU A N 1
ATOM 4627 C CA . LEU A 1 600 ? 8.059 -7.860 -18.459 1.00 95.19 600 LEU A CA 1
ATOM 4628 C C . LEU A 1 600 ? 9.181 -8.788 -18.925 1.00 95.19 600 LEU A C 1
ATOM 4630 O O . LEU A 1 600 ? 10.343 -8.573 -18.569 1.00 95.19 600 LEU A O 1
ATOM 4634 N N . VAL A 1 601 ? 8.825 -9.811 -19.696 1.00 92.56 601 VAL A N 1
ATOM 4635 C CA . VAL A 1 601 ? 9.736 -10.852 -20.199 1.00 92.56 601 VAL A CA 1
ATOM 4636 C C . VAL A 1 601 ? 9.661 -10.919 -21.722 1.00 92.56 601 VAL A C 1
ATOM 4638 O O . VAL A 1 601 ? 8.712 -10.407 -22.303 1.00 92.56 601 VAL A O 1
ATOM 4641 N N . ASN A 1 602 ? 10.648 -11.519 -22.383 1.00 89.94 602 ASN A N 1
ATOM 4642 C CA . ASN A 1 602 ? 10.538 -11.825 -23.811 1.00 89.94 602 ASN A CA 1
ATOM 4643 C C . ASN A 1 602 ? 9.826 -13.181 -23.971 1.00 89.94 602 ASN A C 1
ATOM 4645 O O . ASN A 1 602 ? 10.205 -14.138 -23.292 1.00 89.94 602 ASN A O 1
ATOM 4649 N N . GLY A 1 603 ? 8.798 -13.253 -24.817 1.00 84.12 603 GLY A N 1
ATOM 4650 C CA . GLY A 1 603 ? 8.104 -14.508 -25.129 1.00 84.12 603 GLY A CA 1
ATOM 4651 C C . GLY A 1 603 ? 6.620 -14.324 -25.434 1.00 84.12 603 GLY A C 1
ATOM 4652 O O . GLY A 1 603 ? 6.068 -13.238 -25.254 1.00 84.12 603 GLY A O 1
ATOM 4653 N N . ASP A 1 604 ? 5.961 -15.401 -25.858 1.00 79.31 604 ASP A N 1
ATOM 4654 C CA . ASP A 1 604 ? 4.533 -15.412 -26.203 1.00 79.31 604 ASP A CA 1
ATOM 4655 C C . ASP A 1 604 ? 3.694 -16.105 -25.122 1.00 79.31 604 ASP A C 1
ATOM 4657 O O . ASP A 1 604 ? 4.158 -17.030 -24.460 1.00 79.31 604 ASP A O 1
ATOM 4661 N N . VAL A 1 605 ? 2.432 -15.691 -24.952 1.00 77.19 605 VAL A N 1
ATOM 4662 C CA . VAL A 1 605 ? 1.487 -16.356 -24.035 1.00 77.19 605 VAL A CA 1
ATOM 4663 C C . VAL A 1 605 ? 0.752 -17.477 -24.770 1.00 77.19 605 VAL A C 1
ATOM 4665 O O . VAL A 1 605 ? 0.039 -17.224 -25.739 1.00 77.19 605 VAL A O 1
ATOM 4668 N N . VAL A 1 606 ? 0.873 -18.709 -24.278 1.00 72.62 606 VAL A N 1
ATOM 4669 C CA . VAL A 1 606 ? 0.153 -19.887 -24.776 1.00 72.62 606 VAL A CA 1
ATOM 4670 C C . VAL A 1 606 ? -0.525 -20.589 -23.598 1.00 72.62 606 VAL A C 1
ATOM 4672 O O . VAL A 1 606 ? 0.137 -21.053 -22.672 1.00 72.62 606 VAL A O 1
ATOM 4675 N N . GLY A 1 607 ? -1.861 -20.665 -23.613 1.00 67.00 607 GLY A N 1
ATOM 4676 C CA . GLY A 1 607 ? -2.642 -21.309 -22.544 1.00 67.00 607 GLY A CA 1
ATOM 4677 C C . GLY A 1 607 ? -2.451 -20.657 -21.167 1.00 67.00 607 GLY A C 1
ATOM 4678 O O . GLY A 1 607 ? -2.231 -21.352 -20.170 1.00 67.00 607 GLY A O 1
ATOM 4679 N N . GLY A 1 608 ? -2.457 -19.322 -21.119 1.00 70.62 608 GLY A N 1
ATOM 4680 C CA . GLY A 1 608 ? -2.240 -18.528 -19.907 1.00 70.62 608 GLY A CA 1
ATOM 4681 C C . GLY A 1 608 ? -0.804 -18.502 -19.368 1.00 70.62 608 GLY A C 1
ATOM 4682 O O . GLY A 1 608 ? -0.536 -17.771 -18.419 1.00 70.62 608 GLY A O 1
ATOM 4683 N N . GLN A 1 609 ? 0.139 -19.251 -19.946 1.00 76.50 609 GLN A N 1
ATOM 4684 C CA . GLN A 1 609 ? 1.547 -19.246 -19.528 1.00 76.50 609 GLN A CA 1
ATOM 4685 C C . GLN A 1 609 ? 2.435 -18.656 -20.612 1.00 76.50 609 GLN A C 1
ATOM 4687 O O . GLN A 1 609 ? 2.175 -18.843 -21.798 1.00 76.50 609 GLN A O 1
ATOM 4692 N N . VAL A 1 610 ? 3.506 -17.969 -20.218 1.00 77.00 610 VAL A N 1
ATOM 4693 C CA . VAL A 1 610 ? 4.512 -17.539 -21.193 1.00 77.00 610 VAL A CA 1
ATOM 4694 C C . VAL A 1 610 ? 5.391 -18.708 -21.610 1.00 77.00 610 VAL A C 1
ATOM 4696 O O . VAL A 1 610 ? 5.983 -19.397 -20.787 1.00 77.00 610 VAL A O 1
ATOM 4699 N N . VAL A 1 611 ? 5.518 -18.905 -22.911 1.00 74.88 611 VAL A N 1
ATOM 4700 C CA . VAL A 1 611 ? 6.561 -19.737 -23.490 1.00 74.88 611 VAL A CA 1
ATOM 4701 C C . VAL A 1 611 ? 7.748 -18.817 -23.734 1.00 74.88 611 VAL A C 1
ATOM 4703 O O . VAL A 1 611 ? 7.713 -17.979 -24.634 1.00 74.88 611 VAL A O 1
ATOM 4706 N N . LEU A 1 612 ? 8.777 -18.940 -22.892 1.00 70.12 612 LEU A N 1
ATOM 4707 C CA . LEU A 1 612 ? 10.022 -18.203 -23.081 1.00 70.12 612 LEU A CA 1
ATOM 4708 C C . LEU A 1 612 ? 10.691 -18.727 -24.349 1.00 70.12 612 LEU A C 1
ATOM 4710 O O . LEU A 1 612 ? 11.040 -19.909 -24.440 1.00 70.12 612 LEU A O 1
ATOM 4714 N N . GLY A 1 613 ? 10.852 -17.865 -25.342 1.00 59.25 613 GLY A N 1
ATOM 4715 C CA . GLY A 1 613 ? 11.698 -18.162 -26.474 1.00 59.25 613 GLY A CA 1
ATOM 4716 C C . GLY A 1 613 ? 13.095 -17.575 -26.257 1.00 59.25 613 GLY A C 1
ATOM 4717 O O . GLY A 1 613 ? 13.331 -16.647 -25.482 1.00 59.25 613 GLY A O 1
ATOM 4718 N N . GLY A 1 614 ? 14.086 -18.226 -26.862 1.00 55.56 614 GLY A N 1
ATOM 4719 C CA . GLY A 1 614 ? 15.497 -17.906 -26.651 1.00 55.56 614 GLY A CA 1
ATOM 4720 C C . GLY A 1 614 ? 15.989 -16.684 -27.430 1.00 55.56 614 GLY A C 1
ATOM 4721 O O . GLY A 1 614 ? 17.194 -16.437 -27.420 1.00 55.56 614 GLY A O 1
ATOM 4722 N N . ASN A 1 615 ? 15.119 -15.958 -28.145 1.00 60.25 615 ASN A N 1
ATOM 4723 C CA . ASN A 1 615 ? 15.533 -14.875 -29.035 1.00 60.25 615 ASN A CA 1
ATOM 4724 C C . ASN A 1 615 ? 15.271 -13.485 -28.448 1.00 60.25 615 ASN A C 1
ATOM 4726 O O . ASN A 1 615 ? 14.196 -13.169 -27.951 1.00 60.25 615 ASN A O 1
ATOM 4730 N N . ALA A 1 616 ? 16.266 -12.605 -28.586 1.00 60.59 616 ALA A N 1
ATOM 4731 C CA . ALA A 1 616 ? 16.202 -11.225 -28.106 1.00 60.59 616 ALA A CA 1
ATOM 4732 C C . ALA A 1 616 ? 15.186 -10.342 -28.863 1.00 60.59 616 ALA A C 1
ATOM 4734 O O . ALA A 1 616 ? 14.839 -9.277 -28.349 1.00 60.59 616 ALA A O 1
ATOM 4735 N N . ASP A 1 617 ? 14.737 -10.787 -30.044 1.00 66.50 617 ASP A N 1
ATOM 4736 C CA . ASP A 1 617 ? 13.776 -10.108 -30.929 1.00 66.50 617 ASP A CA 1
ATOM 4737 C C . ASP A 1 617 ? 12.305 -10.396 -30.575 1.00 66.50 617 ASP A C 1
ATOM 4739 O O . ASP A 1 617 ? 11.391 -9.882 -31.222 1.00 66.50 617 ASP A O 1
ATOM 4743 N N . GLU A 1 618 ? 12.059 -11.236 -29.570 1.00 78.12 618 GLU A N 1
ATOM 4744 C CA . GLU A 1 618 ? 10.707 -11.574 -29.136 1.00 78.12 618 GLU A CA 1
ATOM 4745 C C . GLU A 1 618 ? 10.006 -10.395 -28.459 1.00 78.12 618 GLU A C 1
ATOM 4747 O O . GLU A 1 618 ? 10.620 -9.533 -27.821 1.00 78.12 618 GLU A O 1
ATOM 4752 N N . LYS A 1 619 ? 8.680 -10.361 -28.613 1.00 85.50 619 LYS A N 1
ATOM 4753 C CA . LYS A 1 619 ? 7.850 -9.288 -28.080 1.00 85.50 619 LYS A CA 1
ATOM 4754 C C . LYS A 1 619 ? 7.965 -9.253 -26.544 1.00 85.50 619 LYS A C 1
ATOM 4756 O O . LYS A 1 619 ? 7.828 -10.299 -25.904 1.00 85.50 619 LYS A O 1
ATOM 4761 N N . PRO A 1 620 ? 8.167 -8.070 -25.932 1.00 91.69 620 PRO A N 1
ATOM 4762 C CA . PRO A 1 620 ? 8.029 -7.915 -24.493 1.00 91.69 620 PRO A CA 1
ATOM 4763 C C . PRO A 1 620 ? 6.583 -8.194 -24.072 1.00 91.69 620 PRO A C 1
ATOM 4765 O O . PRO A 1 620 ? 5.648 -7.572 -24.574 1.00 91.69 620 PRO A O 1
ATOM 4768 N N . THR A 1 621 ? 6.411 -9.110 -23.131 1.00 93.00 621 THR A N 1
ATOM 4769 C CA . THR A 1 621 ? 5.111 -9.614 -22.695 1.00 93.00 621 THR A CA 1
ATOM 4770 C C . THR A 1 621 ? 4.984 -9.471 -21.182 1.00 93.00 621 THR A C 1
ATOM 4772 O O . THR A 1 621 ? 5.849 -9.958 -20.442 1.00 93.00 621 THR A O 1
ATOM 4775 N N . PRO A 1 622 ? 3.940 -8.778 -20.688 1.00 95.94 622 PRO A N 1
ATOM 4776 C CA . PRO A 1 622 ? 3.698 -8.669 -19.263 1.00 95.94 622 PRO A CA 1
ATOM 4777 C C . PRO A 1 622 ? 3.110 -9.970 -18.715 1.00 95.94 622 PRO A C 1
ATOM 4779 O O . PRO A 1 622 ? 2.225 -10.574 -19.321 1.00 95.94 622 PRO A O 1
ATOM 4782 N N . ILE A 1 623 ? 3.573 -10.371 -17.537 1.00 95.38 623 ILE A N 1
ATOM 4783 C CA . ILE A 1 623 ? 3.069 -11.530 -16.798 1.00 95.38 623 ILE A CA 1
ATOM 4784 C C . ILE A 1 623 ? 2.902 -11.206 -15.328 1.00 95.38 623 ILE A C 1
ATOM 4786 O O . ILE A 1 623 ? 3.698 -10.461 -14.753 1.00 95.38 623 ILE A O 1
ATOM 4790 N N . LEU A 1 624 ? 1.904 -11.811 -14.696 1.00 96.00 624 LEU A N 1
ATOM 4791 C CA . LEU A 1 624 ? 1.740 -11.714 -13.255 1.00 96.00 624 LEU A CA 1
ATOM 4792 C C . LEU A 1 624 ? 2.637 -12.720 -12.523 1.00 96.00 624 LEU A C 1
ATOM 4794 O O . LEU A 1 624 ? 2.812 -13.865 -12.953 1.00 96.00 624 LEU A O 1
ATOM 4798 N N . LEU A 1 625 ? 3.173 -12.290 -11.383 1.00 92.88 625 LEU A N 1
ATOM 4799 C CA . LEU A 1 625 ? 4.003 -13.096 -10.488 1.00 92.88 625 LEU A CA 1
ATOM 4800 C C . LEU A 1 625 ? 3.285 -13.468 -9.187 1.00 92.88 625 LEU A C 1
ATOM 4802 O O . LEU A 1 625 ? 3.532 -14.551 -8.645 1.00 92.88 625 LEU A O 1
ATOM 4806 N N . GLU A 1 626 ? 2.459 -12.553 -8.679 1.00 92.38 626 GLU A N 1
ATOM 4807 C CA . GLU A 1 626 ? 1.656 -12.695 -7.462 1.00 92.38 626 GLU A CA 1
ATOM 4808 C C . GLU A 1 626 ? 0.640 -11.550 -7.323 1.00 92.38 626 GLU A C 1
ATOM 4810 O O . GLU A 1 626 ? 0.732 -10.519 -8.004 1.00 92.38 626 GLU A O 1
ATOM 4815 N N . ALA A 1 627 ? -0.311 -11.745 -6.411 1.00 95.19 627 ALA A N 1
ATOM 4816 C CA . ALA A 1 627 ? -1.235 -10.733 -5.925 1.00 95.19 627 ALA A CA 1
ATOM 4817 C C . ALA A 1 627 ? -0.992 -10.506 -4.426 1.00 95.19 627 ALA A C 1
ATOM 4819 O O . ALA A 1 627 ? -0.984 -11.461 -3.658 1.00 95.19 627 ALA A O 1
ATOM 4820 N N . ASN A 1 628 ? -0.836 -9.248 -4.007 1.00 94.75 628 ASN A N 1
ATOM 4821 C CA . ASN A 1 628 ? -0.802 -8.869 -2.594 1.00 94.75 628 ASN A CA 1
ATOM 4822 C C . ASN A 1 628 ? -2.096 -8.132 -2.239 1.00 94.75 628 ASN A C 1
ATOM 4824 O O . ASN A 1 628 ? -2.353 -7.044 -2.764 1.00 94.75 628 ASN A O 1
ATOM 4828 N N . LEU A 1 629 ? -2.901 -8.678 -1.335 1.00 94.88 629 LEU A N 1
ATOM 4829 C CA . LEU A 1 629 ? -4.211 -8.135 -0.955 1.00 94.88 629 LEU A CA 1
ATOM 4830 C C . LEU A 1 629 ? -4.096 -7.175 0.245 1.00 94.88 629 LEU A C 1
ATOM 4832 O O . LEU A 1 629 ? -4.938 -6.299 0.434 1.00 94.88 629 LEU A O 1
ATOM 4836 N N . SER A 1 630 ? -2.989 -7.242 0.995 1.00 90.88 630 SER A N 1
ATOM 4837 C CA . SER A 1 630 ? -2.523 -6.193 1.926 1.00 90.88 630 SER A CA 1
ATOM 4838 C C . SER A 1 630 ? -1.516 -5.247 1.260 1.00 90.88 630 SER A C 1
ATOM 4840 O O . SER A 1 630 ? -0.385 -5.063 1.722 1.00 90.88 630 SER A O 1
ATOM 4842 N N . CYS A 1 631 ? -1.894 -4.673 0.117 1.00 90.88 631 CYS A N 1
ATOM 4843 C CA . CYS A 1 631 ? -0.949 -4.000 -0.768 1.00 90.88 631 CYS A CA 1
ATOM 4844 C C . CYS A 1 631 ? -0.385 -2.681 -0.219 1.00 90.88 631 CYS A C 1
ATOM 4846 O O . CYS A 1 631 ? -1.074 -1.876 0.411 1.00 90.88 631 CYS A O 1
ATOM 4848 N N . ASN A 1 632 ? 0.877 -2.414 -0.551 1.00 87.75 632 ASN A N 1
ATOM 4849 C CA . ASN A 1 632 ? 1.575 -1.161 -0.281 1.00 87.75 632 ASN A CA 1
ATOM 4850 C C . ASN A 1 632 ? 1.697 -0.333 -1.570 1.00 87.75 632 ASN A C 1
ATOM 4852 O O . ASN A 1 632 ? 1.999 -0.879 -2.628 1.00 87.75 632 ASN A O 1
ATOM 4856 N N . PHE A 1 633 ? 1.527 0.987 -1.474 1.00 85.62 633 PHE A N 1
ATOM 4857 C CA . PHE A 1 633 ? 1.743 1.912 -2.590 1.00 85.62 633 PHE A CA 1
ATOM 4858 C C . PHE A 1 633 ? 3.221 2.062 -2.984 1.00 85.62 633 PHE A C 1
ATOM 4860 O O . PHE A 1 633 ? 3.502 2.604 -4.044 1.00 85.62 633 PHE A O 1
ATOM 4867 N N . PHE A 1 634 ? 4.169 1.664 -2.125 1.00 79.44 634 PHE A N 1
ATOM 4868 C CA . PHE A 1 634 ? 5.612 1.908 -2.272 1.00 79.44 634 PHE A CA 1
ATOM 4869 C C . PHE A 1 634 ? 5.954 3.359 -2.646 1.00 79.44 634 PHE A C 1
ATOM 4871 O O . PHE A 1 634 ? 6.896 3.609 -3.393 1.00 79.44 634 PHE A O 1
ATOM 4878 N N . LEU A 1 635 ? 5.192 4.316 -2.098 1.00 74.25 635 LEU A N 1
ATOM 4879 C CA . LEU A 1 635 ? 5.292 5.751 -2.401 1.00 74.25 635 LEU A CA 1
ATOM 4880 C C . LEU A 1 635 ? 4.995 6.125 -3.866 1.00 74.25 635 LEU A C 1
ATOM 4882 O O . LEU A 1 635 ? 5.360 7.211 -4.314 1.00 74.25 635 LEU A O 1
ATOM 4886 N N . GLY A 1 636 ? 4.303 5.256 -4.603 1.00 83.31 636 GLY A N 1
ATOM 4887 C CA . GLY A 1 636 ? 3.698 5.601 -5.881 1.00 83.31 636 GLY A CA 1
ATOM 4888 C C . GLY A 1 636 ? 2.695 6.744 -5.735 1.00 83.31 636 GLY A C 1
ATOM 4889 O O . GLY A 1 636 ? 2.041 6.899 -4.704 1.00 83.31 636 GLY A O 1
ATOM 4890 N N . HIS A 1 637 ? 2.576 7.561 -6.774 1.00 85.75 637 HIS A N 1
ATOM 4891 C CA . HIS A 1 637 ? 1.561 8.598 -6.867 1.00 85.75 637 HIS A CA 1
ATOM 4892 C C . HIS A 1 637 ? 0.216 7.956 -7.206 1.00 85.75 637 HIS A C 1
ATOM 4894 O O . HIS A 1 637 ? 0.144 7.092 -8.081 1.00 85.75 637 HIS A O 1
ATOM 4900 N N . PHE A 1 638 ? -0.844 8.386 -6.527 1.00 90.44 638 PHE A N 1
ATOM 4901 C CA . PHE A 1 638 ? -2.193 7.860 -6.707 1.00 90.44 638 PHE A CA 1
ATOM 4902 C C . PHE A 1 638 ? -3.237 8.976 -6.567 1.00 90.44 638 PHE A C 1
ATOM 4904 O O . PHE A 1 638 ? -2.965 9.994 -5.917 1.00 90.44 638 PHE A O 1
ATOM 4911 N N . PRO A 1 639 ? -4.442 8.816 -7.148 1.00 91.31 639 PRO A N 1
ATOM 4912 C CA . PRO A 1 639 ? -5.517 9.795 -7.024 1.00 91.31 639 PRO A CA 1
ATOM 4913 C C . PRO A 1 639 ? -6.075 9.785 -5.593 1.00 91.31 639 PRO A C 1
ATOM 4915 O O . PRO A 1 639 ? -7.012 9.058 -5.266 1.00 91.31 639 PRO A O 1
ATOM 4918 N N . ARG A 1 640 ? -5.472 10.591 -4.714 1.00 89.19 640 ARG A N 1
ATOM 4919 C CA . ARG A 1 640 ? -5.723 10.564 -3.265 1.00 89.19 640 ARG A CA 1
ATOM 4920 C C . ARG A 1 640 ? -7.179 10.820 -2.883 1.00 89.19 640 ARG A C 1
ATOM 4922 O O . ARG A 1 640 ? -7.685 10.133 -2.003 1.00 89.19 640 ARG A O 1
ATOM 4929 N N . ASP A 1 641 ? -7.855 11.761 -3.541 1.00 90.38 641 ASP A N 1
ATOM 4930 C CA . ASP A 1 641 ? -9.274 12.042 -3.272 1.00 90.38 641 ASP A CA 1
ATOM 4931 C C . ASP A 1 641 ? -10.161 10.834 -3.551 1.00 90.38 641 ASP A C 1
ATOM 4933 O O . ASP A 1 641 ? -10.978 10.466 -2.706 1.00 90.38 641 ASP A O 1
ATOM 4937 N N . TYR A 1 642 ? -9.954 10.203 -4.710 1.00 94.31 642 TYR A N 1
ATOM 4938 C CA . TYR A 1 642 ? -10.645 8.975 -5.081 1.00 94.31 642 TYR A CA 1
ATOM 4939 C C . TYR A 1 642 ? -10.349 7.869 -4.068 1.00 94.31 642 TYR A C 1
ATOM 4941 O O . TYR A 1 642 ? -11.279 7.279 -3.534 1.00 94.31 642 TYR A O 1
ATOM 4949 N N . TYR A 1 643 ? -9.074 7.638 -3.740 1.00 95.75 643 TYR A N 1
ATOM 4950 C CA . TYR A 1 643 ? -8.675 6.601 -2.789 1.00 95.75 643 TYR A CA 1
ATOM 4951 C C . TYR A 1 643 ? -9.323 6.795 -1.413 1.00 95.75 643 TYR A C 1
ATOM 4953 O O . TYR A 1 643 ? -9.919 5.867 -0.878 1.00 95.75 643 TYR A O 1
ATOM 4961 N N . LEU A 1 644 ? -9.267 7.999 -0.838 1.00 94.81 644 LEU A N 1
ATOM 4962 C CA . LEU A 1 644 ? -9.861 8.250 0.478 1.00 94.81 644 LEU A CA 1
ATOM 4963 C C . LEU A 1 644 ? -11.387 8.107 0.451 1.00 94.81 644 LEU A C 1
ATOM 4965 O O . LEU A 1 644 ? -11.971 7.598 1.403 1.00 94.81 644 LEU A O 1
ATOM 4969 N N . GLU A 1 645 ? -12.047 8.525 -0.628 1.00 94.62 645 GLU A N 1
ATOM 4970 C CA . GLU A 1 645 ? -13.489 8.312 -0.772 1.00 94.62 645 GLU A CA 1
ATOM 4971 C C . GLU A 1 645 ? -13.839 6.827 -0.952 1.00 94.62 645 GLU A C 1
ATOM 4973 O O . GLU A 1 645 ? -14.784 6.341 -0.333 1.00 94.62 645 GLU A O 1
ATOM 4978 N N . PHE A 1 646 ? -13.043 6.086 -1.723 1.00 96.50 646 PHE A N 1
ATOM 4979 C CA . PHE A 1 646 ? -13.169 4.641 -1.887 1.00 96.50 646 PHE A CA 1
ATOM 4980 C C . PHE A 1 646 ? -13.033 3.908 -0.544 1.00 96.50 646 PHE A C 1
ATOM 4982 O O . PHE A 1 646 ? -13.886 3.088 -0.198 1.00 96.50 646 PHE A O 1
ATOM 4989 N N . MET A 1 647 ? -12.012 4.249 0.250 1.00 96.81 647 MET A N 1
ATOM 4990 C CA . MET A 1 647 ? -11.803 3.696 1.592 1.00 96.81 647 MET A CA 1
ATOM 4991 C C . MET A 1 647 ? -13.000 3.973 2.504 1.00 96.81 647 MET A C 1
ATOM 4993 O O . MET A 1 647 ? -13.480 3.070 3.187 1.00 96.81 647 MET A O 1
ATOM 4997 N N . ARG A 1 648 ? -13.513 5.211 2.487 1.00 95.88 648 ARG A N 1
ATOM 4998 C CA . ARG A 1 648 ? -14.686 5.616 3.271 1.00 95.88 648 ARG A CA 1
ATOM 4999 C C . ARG A 1 648 ? -15.910 4.784 2.912 1.00 95.88 648 ARG A C 1
ATOM 5001 O O . ARG A 1 648 ? -16.482 4.162 3.800 1.00 95.88 648 ARG A O 1
ATOM 5008 N N . LYS A 1 649 ? -16.273 4.723 1.628 1.00 95.31 649 LYS A N 1
ATOM 5009 C CA . LYS A 1 649 ? -17.412 3.922 1.151 1.00 95.31 649 LYS A CA 1
ATOM 5010 C C . LYS A 1 649 ? -17.274 2.450 1.534 1.00 95.31 649 LYS A C 1
ATOM 5012 O O . LYS A 1 649 ? -18.240 1.852 1.996 1.00 95.31 649 LYS A O 1
ATOM 5017 N N . SER A 1 650 ? -16.072 1.895 1.394 1.00 96.12 650 SER A N 1
ATOM 5018 C CA . SER A 1 650 ? -15.802 0.496 1.729 1.00 96.12 650 SER A CA 1
ATOM 5019 C C . SER A 1 650 ? -16.011 0.219 3.217 1.00 96.12 650 SER A C 1
ATOM 5021 O O . SER A 1 650 ? -16.718 -0.721 3.568 1.00 96.12 650 SER A O 1
ATOM 5023 N N . PHE A 1 651 ? -15.465 1.056 4.107 1.00 96.56 651 PHE A N 1
ATOM 5024 C CA . PHE A 1 651 ? -15.671 0.888 5.547 1.00 96.56 651 PHE A CA 1
ATOM 5025 C C . PHE A 1 651 ? -17.136 1.045 5.953 1.00 96.56 651 PHE A C 1
ATOM 5027 O O . PHE A 1 651 ? -17.635 0.193 6.679 1.00 96.56 651 PHE A O 1
ATOM 5034 N N . VAL A 1 652 ? -17.838 2.060 5.441 1.00 94.56 652 VAL A N 1
ATOM 5035 C CA . VAL A 1 652 ? -19.268 2.264 5.733 1.00 94.56 652 VAL A CA 1
ATOM 5036 C C . VAL A 1 652 ? -20.106 1.067 5.276 1.00 94.56 652 VAL A C 1
ATOM 5038 O O . VAL A 1 652 ? -20.943 0.572 6.030 1.00 94.56 652 VAL A O 1
ATOM 5041 N N . GLY A 1 653 ? -19.850 0.550 4.070 1.00 93.75 653 GLY A N 1
ATOM 5042 C CA . GLY A 1 653 ? -20.522 -0.648 3.560 1.00 93.75 653 GLY A CA 1
ATOM 5043 C C . GLY A 1 653 ? -20.275 -1.880 4.434 1.00 93.75 653 GLY A C 1
ATOM 5044 O O . GLY A 1 653 ? -21.206 -2.628 4.730 1.00 93.75 653 GLY A O 1
ATOM 5045 N N . LEU A 1 654 ? -19.041 -2.060 4.911 1.00 95.19 654 LEU A N 1
ATOM 5046 C CA . LEU A 1 654 ? -18.682 -3.160 5.806 1.00 95.19 654 LEU A CA 1
ATOM 5047 C C . LEU A 1 654 ? -19.317 -3.033 7.193 1.00 95.19 654 LEU A C 1
ATOM 5049 O O . LEU A 1 654 ? -19.775 -4.034 7.737 1.00 95.19 654 LEU A O 1
ATOM 5053 N N . GLU A 1 655 ? -19.401 -1.824 7.750 1.00 94.12 655 GLU A N 1
ATOM 5054 C CA . GLU A 1 655 ? -20.092 -1.582 9.020 1.00 94.12 655 GLU A CA 1
ATOM 5055 C C . GLU A 1 655 ? -21.590 -1.876 8.917 1.00 94.12 655 GLU A C 1
ATOM 5057 O O . GLU A 1 655 ? -22.164 -2.513 9.806 1.00 94.12 655 GLU A O 1
ATOM 5062 N N . ALA A 1 656 ? -22.224 -1.462 7.819 1.00 91.12 656 ALA A N 1
ATOM 5063 C CA . ALA A 1 656 ? -23.621 -1.774 7.542 1.00 91.12 656 ALA A CA 1
ATOM 5064 C C . ALA A 1 656 ? -23.846 -3.290 7.422 1.00 91.12 656 ALA A C 1
ATOM 5066 O O . ALA A 1 656 ? -24.768 -3.829 8.037 1.00 91.12 656 ALA A O 1
ATOM 5067 N N . ALA A 1 657 ? -22.964 -3.991 6.706 1.00 90.75 657 ALA A N 1
ATOM 5068 C CA . ALA A 1 657 ? -23.024 -5.440 6.547 1.00 90.75 657 ALA A CA 1
ATOM 5069 C C . ALA A 1 657 ? -22.789 -6.202 7.863 1.00 90.75 657 ALA A C 1
ATOM 5071 O O . ALA A 1 657 ? -23.530 -7.134 8.165 1.00 90.75 657 ALA A O 1
ATOM 5072 N N . GLU A 1 658 ? -21.811 -5.791 8.677 1.00 91.69 658 GLU A N 1
ATOM 5073 C CA . GLU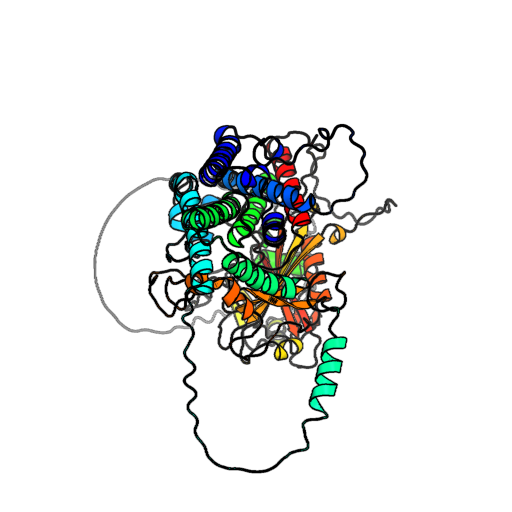 A 1 658 ? -21.519 -6.418 9.974 1.00 91.69 658 GLU A CA 1
ATOM 5074 C C . GLU A 1 658 ? -22.665 -6.225 10.978 1.00 91.69 658 GLU A C 1
ATOM 5076 O O . GLU A 1 658 ? -22.975 -7.128 11.754 1.00 91.69 658 GLU A O 1
ATOM 5081 N N . THR A 1 659 ? -23.300 -5.050 10.978 1.00 88.00 659 THR A N 1
ATOM 5082 C CA . THR A 1 659 ? -24.364 -4.707 11.939 1.00 88.00 659 THR A CA 1
ATOM 5083 C C . THR A 1 659 ? -25.773 -5.056 11.459 1.00 88.00 659 THR A C 1
ATOM 5085 O O . THR A 1 659 ? -26.720 -4.965 12.239 1.00 88.00 659 THR A O 1
ATOM 5088 N N . GLY A 1 660 ? -25.938 -5.419 10.183 1.00 80.50 660 GLY A N 1
ATOM 5089 C CA . GLY A 1 660 ? -27.244 -5.603 9.546 1.00 80.50 660 GLY A CA 1
ATOM 5090 C C . GLY A 1 660 ? -28.046 -4.304 9.371 1.00 80.50 660 GLY A C 1
ATOM 5091 O O . GLY A 1 660 ? -29.236 -4.359 9.053 1.00 80.50 660 GLY A O 1
ATOM 5092 N N . LYS A 1 661 ? -27.434 -3.129 9.584 1.00 72.62 661 LYS A N 1
ATOM 5093 C CA . LYS A 1 661 ? -28.081 -1.832 9.342 1.00 72.62 661 LYS A CA 1
ATOM 5094 C C . LYS A 1 661 ? -28.243 -1.612 7.835 1.00 72.62 661 LYS A C 1
ATOM 5096 O O . LYS A 1 661 ? -27.329 -1.869 7.057 1.00 72.62 661 LYS A O 1
ATOM 5101 N N . LYS A 1 662 ? -29.397 -1.092 7.406 1.00 57.84 662 LYS A N 1
ATOM 5102 C CA . LYS A 1 662 ? -29.558 -0.608 6.026 1.00 57.84 662 LYS A CA 1
ATOM 5103 C C . LYS A 1 662 ? -28.756 0.684 5.855 1.00 57.84 662 LYS A C 1
ATOM 5105 O O . LYS A 1 662 ? -28.853 1.564 6.706 1.00 57.84 662 LYS A O 1
ATOM 5110 N N . LEU A 1 663 ? -27.991 0.778 4.768 1.00 56.53 663 LEU A N 1
ATOM 5111 C CA . LEU A 1 663 ? -27.371 2.031 4.329 1.00 56.53 663 LEU A CA 1
ATOM 5112 C C . LEU A 1 663 ? -28.498 3.045 4.070 1.00 56.53 663 LEU A C 1
ATOM 5114 O O . LEU A 1 663 ? -29.436 2.720 3.339 1.00 56.53 663 LEU A O 1
ATOM 5118 N N . SER A 1 664 ? -28.446 4.197 4.741 1.00 47.66 664 SER A N 1
ATOM 5119 C CA . SER A 1 664 ? -29.442 5.275 4.640 1.00 47.66 664 SER A CA 1
ATOM 5120 C C . SER A 1 664 ? -29.232 6.156 3.423 1.00 47.66 664 SER A C 1
ATOM 5122 O O . SER A 1 664 ? -28.047 6.479 3.170 1.00 47.66 664 SER A O 1
#

Foldseek 3Di:
DLVVLVVVVCLQLLDDVVLVPDQLVVLLVVLLCLLVLLLCVCQVVVDALQPRPRLHDPDPVVPPDPDDDDPDVRPVNNNLQSLLLSLLSNLLNLLLVQACFQFLLDRGSLVVCLVVQQLFADFLFLHGPSVCSPDSVSVCCCLSPVQLVSQLVLLLLQLVLLLCVLPVPDPPPPPPPDDDDDDDDDPPPPPPVVVVVVVVVVPCVPDDPPPCVLVVNSVSSSVSSVVQDPDPVSVVSVSSSSSSSSSSCSSRRDPDLVSVLSSLSSLLRLLCRLVVDPLSCQQQQVLVVLLLLVVLFAAFDWPPSVVVVLPPPPPPDDDDDDDDDDDDDDDDDDDDDDDDDDDDDDDDDDDDDDDDDDDDDDDDDDDDPPCDPVNSVVLCPAPDKDKDARSDGPPPDPDDDPDPPPDGRIIIGGQFDAALVCPVVADPPFHFKWKWWKKFFPLQQQDAPPDPPDPPPPDPDDDDPDPDQALLNRMDTFFMWIFHTAPPDPHSVPTWTWTADCPVVPVQRHQATAFTADPVSRSNHDDDLPDPPRQSHPDCNHCSNCDRSNVRVVRQARPRVRDRRGSPGDPPVVQQNVSVSVCCSRSPNNQGMKTWIKTWGFADRDSSYGDHDPDSPGDTHIHTSGIDSSDTCSPHGGPSVVVSVSSVSSSVSSVCSNVSNDDD

pLDDT: mean 71.35, std 23.86, range [25.28, 98.5]

Radius of gyration: 30.65 Å; chains: 1; bounding box: 83×96×63 Å

Secondary structure (DSSP, 8-state):
-HHHHHHHHHHHHT--HHHHHS-HHHHHHHHHHHHHHHHHHHHTS---STT--TTPPPPTTS----------TTHHHHHHHHHHHHHHHHHHHHHHHHTTS--SSSS-HHHHHHHHHTT-BPTTT--BGGGGGSSHHHHHHIIIIIHHHHHHHHHHHHHHHHHHHHH-------------------TTSTTTHHHHHHHHHSS-TTS-TTHHHHHHHHHHHHHHHHTS-SSHHHHHHHHHHHHHHHHHHHHHS--SHHHHHHHHHHHHHHHHHHH--GGGGGGSHHHHHHHHHHTT--B--BTTGGGTGGGTT-----------------------------------------------------------HHHHHHH---SSEEEEETT--TTS-----S-TTS---EEEEEPP---GGGTTTS-SS-PPPEEEEEEEEGGGS---SSS--------S-----S----GGGGEEEEEEEEEEEPTT-SSTTSEEEEEE---TT-TTTTTBEEEEE--GGGG--SS-TT-TT-TTSSSTTSHHHH-HHHHHTTTTB-TTT--B-TTPBPTTHHHHHHHHHHHHHHH-TT-SEEEEEEEEEESEEETTEEE--S-TTSPEEEEEEEEESS---TT----HHHHHHHHHHHHHHHHHHHHTPPP-